Protein 7WM3 (pdb70)

Solvent-accessible surface area: 37143 Å² total; per-residue (Å²): 207,87,139,75,38,57,10,34,0,59,0,8,44,4,12,100,136,0,60,69,118,29,0,69,94,47,0,72,118,46,19,146,9,49,61,12,48,13,57,81,16,125,96,27,116,30,1,127,9,33,0,43,0,0,0,20,39,50,73,40,1,53,46,0,4,93,43,75,114,0,59,5,77,80,142,106,11,76,4,32,14,2,56,28,102,65,60,36,48,109,43,9,11,63,9,32,33,110,76,0,37,0,6,29,0,92,107,82,0,68,92,100,45,0,95,92,62,0,95,145,59,23,157,28,89,63,13,70,30,40,57,48,148,111,79,47,100,48,132,13,39,0,39,0,24,1,80,40,18,13,10,0,12,52,1,40,60,94,94,90,4,77,2,54,74,29,26,0,14,7,109,32,12,34,52,192,90,42,119,204,77,125,82,40,22,19,26,0,58,0,7,44,5,13,130,138,0,59,66,116,28,0,100,87,49,0,84,114,43,23,141,26,65,70,21,45,5,54,90,54,98,92,41,124,84,9,129,11,35,0,44,0,1,0,28,35,44,74,34,1,47,46,0,4,91,44,75,114,0,57,5,78,79,138,103,9,81,5,31,13,6,59,26,115,65,56,38,45,103,46,3,15,64,14,45,22,112,86,0,33,0,6,28,0,90,103,85,0,81,78,93,47,0,80,99,63,0,91,150,51,27,127,9,83,73,13,88,28,37,61,48,168,147,82,49,116,51,135,15,40,0,46,0,32,0,73,38,24,11,8,0,13,37,1,39,36,97,92,96,13,74,1,54,71,32,35,2,11,6,102,41,20,36,54,162,74,79,56,210,99,145,76,38,68,10,34,0,58,0,8,44,5,8,109,139,0,58,67,122,30,0,68,94,46,0,70,112,48,20,154,9,56,59,12,48,12,59,90,52,106,92,65,132,109,6,150,9,35,0,41,0,1,0,26,37,60,73,37,1,42,46,0,4,91,43,76,113,0,59,6,77,80,139,104,9,78,3,35,16,4,55,26,100,67,60,31,41,108,38,6,15,64,16,46,30,108,70,0,35,0,5,33,1,100,102,85,0,72,77,98,49,0,75,96,64,0,87,160,73,24,118,21,75,74,20,69,35,40,68,8,111,101,59,53,117,46,107,14,39,0,38,0,30,0,58,39,18,13,14,0,14,72,2,44,72,94,88,92,5,90,2,53,77,25,31,1,12,6,103,32,10,40,60,211,64,37,120,211,78,121,83,40,44,13,27,0,58,0,8,46,6,12,153,125,1,60,69,119,32,0,65,93,44,0,75,120,49,21,145,10,65,63,12,55,11,54,86,55,106,92,31,127,123,18,129,13,39,0,43,0,2,0,30,38,49,70,35,0,45,45,0,5,91,41,74,114,0,63,5,49,82,136,105,8,76,4,31,14,7,58,26,113,63,66,33,60,86,51,3,15,55,7,36,32,110,78,0,34,0,6,27,1,82,92,84,0,77,83,88,42,0,99,91,61,0,93,143,52,24,154,18,86,62,21,76,24,43,65,36,180,110,82,47,124,51,142,14,38,0,45,0,25,1,65,45,17,11,8,0,16,46,1,44,51,100,92,96,5,77,2,56,75,32,29,2,13,6,108,34,12,34,48,212,85,26,136

Organism: Homo sapiens (NCBI:txid9606)

Sequence (716 aa):
REKEQFRKLFIGGLSFETTEESLRNYYEQWGKLTDCVVMRDPASKRSRGFGFVTFSSMAEVDAAMAARPHSIDGRVVEPKRAVAREESGKPGAHVTVKKLFVGGIKEDTEEHHLRDYFEEYGKIDTIEIITDRQSGKKRGFGFVTFDDHDPVDKIVLQKYHTINGHNAEVRKALSRQEMREKEQFRKLFIGGLSFETTEESLRNYYEQWGKLTDCVVMRDPASKRSRGFGFVTFSSMAEVDAAMAARPHSIDGRVVEPKRAVAREESGKPGAHVTVKKLFVGGIKEDTEEHHLRDYFEEYGKIDTIEIITDRQSGKKRGFGFVTFDDHDPVDKIVLQKYHTINGHNAEVRKALSRQEMREKEQFRKLFIGGLSFETTEESLRNYYEQWGKLTDCVVMRDPASKRSRGFGFVTFSSMAEVDAAMAARPHSIDGRVVEPKRAVAREESGKPGAHVTVKKLFVGGIKEDTEEHHLRDYFEEYGKIDTIEIITDRQSGKKRGFGFVTFDDHDPVDKIVLQKYHTINGHNAEVRKALSRQEMREKEQFRKLFIGGLSFETTEESLRNYYEQWGKLTDCVVMRDPASKRSRGFGFVTFSSMAEVDAAMAARPHSIDGRVVEPKRAVAREESGKPGAHVTVKKLFVGGIKEDTEEHHLRDYFEEYGKIDTIEIITDRQSGKKRGFGFVTFDDHDPVDKIVLQKYHTINGHNAEVRKALSRQEM

InterPro domains:
  IPR000504 RNA recognition motif domain [PF00076] (23-88)
  IPR000504 RNA recognition motif domain [PF00076] (114-172)
  IPR000504 RNA recognition motif domain [PS50102] (21-104)
  IPR000504 RNA recognition motif domain [PS50102] (112-191)
  IPR000504 RNA recognition motif domain [SM00360] (22-94)
  IPR000504 RNA recognition motif domain [SM00360] (113-185)
  IPR012677 Nucleotide-binding alpha-beta plait domain superfamily [G3DSA:3.30.70.330] (16-100)
  IPR012677 Nucleotide-binding alpha-beta plait domain superfamily [G3DSA:3.30.70.330] (107-187)
  IPR021662 Heterogeneous nuclear ribonucleoprotein A1/A2, C-terminal [PF11627] (296-334)
  IPR034486 hnRNP A2/B1, RNA recognition motif 1 [cd12762] (19-99)
  IPR035979 RNA-binding domain superfamily [SSF54928] (19-106)
  IPR035979 RNA-binding domain superfamily [SSF54928] (108-218)

GO terms:
  GO:0003723 RNA binding (F, IDA)
  GO:0005681 spliceosomal complex (C, IDA)
  GO:0043047 single-stranded telomeric DNA binding (F, IDA)
  GO:0050658 RNA transport (P, IDA)
  GO:0006397 mRNA processing (P, IDA)
  GO:0000398 mRNA splicing, via spliceosome (P, IC)
  GO:0070062 extracellular exosome (C, IDA)
  GO:0005737 cytoplasm (C, IDA)
  GO:0003730 mRNA 3'-UTR binding (F, IDA)
  GO:0035198 miRNA binding (F, IDA)
  GO:0071013 catalytic step 2 spliceosome (C, IDA)
  GO:1990428 miRNA transport (P, IDA)
  GO:0031053 primary miRNA processing (P, IDA)
  GO:0006406 mRNA export from nucleus (P, IDA)
  GO:1990247 N6-methyladenosine-containing RNA reader activity (F, IDA)
  GO:0005634 nucleus (C, EXP)
  GO:0005737 cytoplasm (C, EXP)
  GO:0000398 mRNA splicing, via spliceosome (P, IMP)
  GO:0005515 protein binding (F, IPI)
  GO:0003723 RNA binding (F, TAS)

Foldseek 3Di:
DDPQLLQKKKKAQADQPDAQVQQLVQLCVLAHWPDTGFDADPPPRGTPGIIMTGHPDNVSVVVSVVPDQDATPHRGIDIARDQDPVCPPPQPSPPQFQKKKKAFQAQPDDQVQVCVVQVVLAAWDDKFQDADPVPRTGPGMIMTGHPGRHSLRSVQVDQWDQTPNTGMGMDGDDDPVSD/DDDQLLQKKKKAQADQPDAQVQVCVQLCVQAAWPDWGFDADPVPRGTPGIIMTGHPDSVSVVSVVVPDQDDTPHRGIDIARGQDPVCPPPPCSPPFFQKKKKAFQAQPDDQVQVCVVLVVLAAWDDKAFDADPPPRGGPGMIMTGHPGRHSVRSVVVPQWDQTPNTGMGMDDDDDPVRD/DDDQLQQKKKKAQADQPDAQVQVLVQLCVLADWPDTHFDADPPPRTGPGIIMTTHPDNVSSVVVVVPDQDATPHRGIDIARDQDPVCPPPQPSPPQFQKKKKFFQAQPDDQVQVCVVLVVLAAWDDKAQDADPPVRTGPGMIMTGHPGRHSVRNVQVDQWDCTPNTGMGMDDDDDPVRD/DDDQLLQKKKKAQDDQVDAQVQVLVQLCVQAAWPDWGFDADVPPRGTPGIIMIGHPDNVSVVVVVVPDQDAGPNRGIDIARGQDPVCVPPQCSPPQFQKKKKFFQAQPDDQVQVCVVQVVLAAWDDKAQDADPPPRTTPGIIMIGHPGRHSVRSVVVPQWDQTPNTGMGMDPDDDPVSD

Structure (mmCIF, N/CA/C/O backbone):
data_7WM3
#
_entry.id   7WM3
#
_cell.length_a   82.190
_cell.length_b   101.620
_cell.length_c   111.000
_cell.angle_alpha   90.000
_cell.angle_beta   90.000
_cell.angle_gamma   90.000
#
_symmetry.space_group_name_H-M   'P 21 21 21'
#
loop_
_entity.id
_entity.type
_entity.pdbx_description
1 polymer 'Heterogeneous nuclear ribonucleoproteins A2/B1'
2 polymer "DNA (5'-D(P*TP*TP*AP*GP*GP*GP*TP*TP*AP*GP*GP*G)-3')"
3 water water
#
loop_
_atom_site.group_PDB
_atom_site.id
_atom_site.type_symbol
_atom_site.label_atom_id
_atom_site.label_alt_id
_atom_site.label_comp_id
_atom_site.label_asym_id
_atom_site.label_entity_id
_atom_site.label_seq_id
_atom_site.pdbx_PDB_ins_code
_atom_site.Cartn_x
_atom_site.Cartn_y
_atom_site.Cartn_z
_atom_site.occupancy
_atom_site.B_iso_or_equiv
_atom_site.auth_seq_id
_atom_site.auth_comp_id
_atom_site.auth_asym_id
_atom_site.auth_atom_id
_atom_site.pdbx_PDB_model_num
ATOM 1 N N . ARG A 1 1 ? -19.384 7.720 23.873 1.00 35.83 15 ARG A N 1
ATOM 2 C CA . ARG A 1 1 ? -18.137 6.982 23.839 1.00 32.41 15 ARG A CA 1
ATOM 3 C C . ARG A 1 1 ? -17.720 6.733 22.394 1.00 24.14 15 ARG A C 1
ATOM 4 O O . ARG A 1 1 ? -18.486 6.977 21.447 1.00 25.52 15 ARG A O 1
ATOM 24 N N . GLU A 1 2 ? -16.489 6.272 22.209 1.00 20.77 16 GLU A N 1
ATOM 25 C CA . GLU A 1 2 ? -15.984 6.008 20.872 1.00 23.86 16 GLU A CA 1
ATOM 26 C C . GLU A 1 2 ? -16.717 4.802 20.263 1.00 21.25 16 GLU A C 1
ATOM 27 O O . GLU A 1 2 ? -17.232 3.941 20.967 1.00 21.72 16 GLU A O 1
ATOM 39 N N . LYS A 1 3 ? -16.780 4.778 18.934 1.00 19.28 17 LYS A N 1
ATOM 40 C CA . LYS A 1 3 ? -17.264 3.606 18.216 1.00 19.60 17 LYS A CA 1
ATOM 41 C C . LYS A 1 3 ? -16.478 2.364 18.630 1.00 17.82 17 LYS A C 1
ATOM 42 O O . LYS A 1 3 ? -15.318 2.429 19.069 1.00 19.17 17 LYS A O 1
ATOM 61 N N . GLU A 1 4 ? -17.123 1.210 18.446 1.00 17.87 18 GL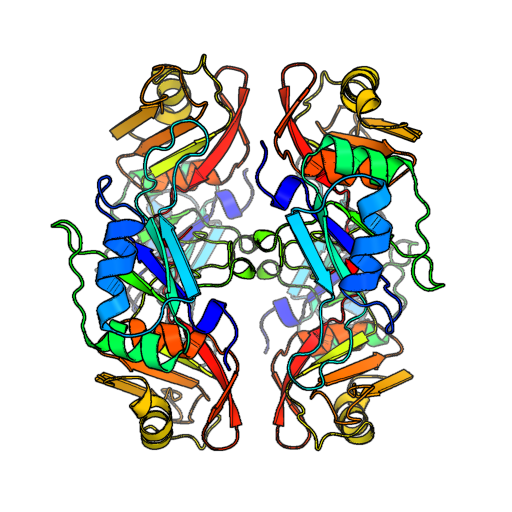U A N 1
ATOM 62 C CA . GLU A 1 4 ? -16.553 -0.062 18.873 1.00 18.66 18 GLU A CA 1
ATOM 63 C C . GLU A 1 4 ? -15.193 -0.325 18.247 1.00 15.91 18 GLU A C 1
ATOM 64 O O . GLU A 1 4 ? -14.333 -0.931 18.894 1.00 16.05 18 GLU A O 1
ATOM 76 N N . GLN A 1 5 ? -14.975 0.127 17.010 1.00 15.42 19 GLN A N 1
ATOM 77 C CA . GLN A 1 5 ? -13.703 -0.143 16.368 1.00 18.28 19 GLN A CA 1
ATOM 78 C C . GLN A 1 5 ? -12.526 0.318 17.214 1.00 17.28 19 GLN A C 1
ATOM 79 O O . GLN A 1 5 ? -11.503 -0.371 17.237 1.00 18.79 19 GLN A O 1
ATOM 93 N N . PHE A 1 6 ? -12.678 1.435 17.957 1.00 18.25 20 PHE A N 1
ATOM 94 C CA . PHE A 1 6 ? -11.612 1.984 18.764 1.00 17.39 20 PHE A CA 1
ATOM 95 C C . PHE A 1 6 ? -11.545 1.400 20.170 1.00 17.30 20 PHE A C 1
ATOM 96 O O . PHE A 1 6 ? -10.666 1.777 20.973 1.00 21.48 20 PHE A O 1
ATOM 113 N N . ARG A 1 7 ? -12.446 0.493 20.500 1.00 18.14 21 ARG A N 1
ATOM 114 C CA . ARG A 1 7 ? -12.481 -0.223 21.756 1.00 20.06 21 ARG A CA 1
ATOM 115 C C . ARG A 1 7 ? -12.189 -1.704 21.586 1.00 15.14 21 ARG A C 1
ATOM 116 O O . ARG A 1 7 ? -12.447 -2.477 22.519 1.00 18.50 21 ARG A O 1
ATOM 137 N N . LYS A 1 8 ? -11.734 -2.112 20.398 1.00 15.25 22 LYS A N 1
ATOM 138 C CA . LYS A 1 8 ? -11.677 -3.492 19.971 1.00 15.12 22 LYS A CA 1
ATOM 139 C C . LYS A 1 8 ? -10.213 -3.956 19.861 1.00 17.66 22 LYS A C 1
ATOM 140 O O . LYS A 1 8 ? -9.347 -3.257 19.285 1.00 17.34 22 LYS A O 1
ATOM 159 N N . LEU A 1 9 ? -9.971 -5.175 20.306 1.00 13.80 23 LEU A N 1
ATOM 160 C CA . LEU A 1 9 ? -8.701 -5.843 20.176 1.00 13.93 23 LEU A CA 1
ATOM 161 C C . LEU A 1 9 ? -8.844 -7.060 19.290 1.00 15.54 23 LEU A C 1
ATOM 162 O O . LEU A 1 9 ? -9.786 -7.860 19.461 1.00 15.99 23 LEU A O 1
ATOM 178 N N . PHE A 1 10 ? -7.931 -7.165 18.324 1.00 14.57 24 PHE A N 1
ATOM 179 C CA . PHE A 1 10 ? -7.657 -8.418 17.619 1.00 13.19 24 PHE A CA 1
ATOM 180 C C . PHE A 1 10 ? -6.813 -9.325 18.495 1.00 14.69 24 PHE A C 1
ATOM 181 O O . PHE A 1 10 ? -5.797 -8.892 19.068 1.00 15.95 24 PHE A O 1
ATOM 198 N N . ILE A 1 11 ? -7.248 -10.585 18.670 1.00 15.21 25 ILE A N 1
ATOM 199 C CA . ILE A 1 11 ? -6.510 -11.528 19.512 1.00 14.10 25 ILE A CA 1
ATOM 200 C C . ILE A 1 11 ? -5.937 -12.604 18.596 1.00 15.14 25 ILE A C 1
ATOM 201 O O . ILE A 1 11 ? -6.663 -13.488 18.125 1.00 19.17 25 ILE A O 1
ATOM 217 N N . GLY A 1 12 ? -4.628 -12.530 18.325 1.00 17.61 26 GLY A N 1
ATOM 218 C CA . GLY A 1 12 ? -3.989 -13.470 17.439 1.00 19.05 26 GLY A CA 1
ATOM 219 C C . GLY A 1 12 ? -3.403 -14.671 18.169 1.00 20.05 26 GLY A C 1
ATOM 220 O O . GLY A 1 12 ? -2.959 -14.577 19.310 1.00 18.62 26 GLY A O 1
ATOM 224 N N . GLY A 1 13 ? -3.411 -15.804 17.473 1.00 15.57 27 GLY A N 1
ATOM 225 C CA . GLY A 1 13 ? -2.765 -17.011 17.974 1.00 17.49 27 GLY A CA 1
ATOM 226 C C . GLY A 1 13 ? -3.526 -17.769 19.030 1.00 19.38 27 GLY A C 1
ATOM 227 O O . GLY A 1 13 ? -2.906 -18.418 19.870 1.00 21.76 27 GLY A O 1
ATOM 231 N N . LEU A 1 14 ? -4.868 -17.692 19.022 1.00 21.50 28 LEU A N 1
ATOM 232 C CA . LEU A 1 14 ? -5.697 -18.450 19.939 1.00 21.60 28 LEU A CA 1
ATOM 233 C C . LEU A 1 14 ? -5.446 -19.949 19.841 1.00 22.12 28 LEU A C 1
ATOM 234 O O . LEU A 1 14 ? -5.387 -20.519 18.746 1.00 19.72 28 LEU A O 1
ATOM 250 N N . SER A 1 15 ? -5.433 -20.614 20.991 1.00 22.21 29 SER A N 1
ATOM 251 C CA . SER A 1 15 ? -5.621 -22.043 20.998 1.00 21.78 29 SER A CA 1
ATOM 252 C C . SER A 1 15 ? -6.871 -22.417 20.204 1.00 23.67 29 SER A C 1
ATOM 253 O O . SER A 1 15 ? -7.904 -21.748 20.287 1.00 22.65 29 SER A O 1
ATOM 261 N N . PHE A 1 16 ? -6.779 -23.507 19.430 1.00 24.18 30 PHE A N 1
ATOM 262 C CA . PHE A 1 16 ? -7.949 -23.916 18.654 1.00 26.54 30 PHE A CA 1
ATOM 263 C C . PHE A 1 16 ? -9.081 -24.392 19.555 1.00 28.79 30 PHE A C 1
ATOM 264 O O . PHE A 1 16 ? -10.205 -24.571 19.075 1.00 34.87 30 PHE A O 1
ATOM 281 N N . GLU A 1 17 ? -8.813 -24.598 20.845 1.00 27.74 31 GLU A N 1
ATOM 282 C CA . GLU A 1 17 ? -9.865 -24.943 21.797 1.00 34.57 31 GLU A CA 1
ATOM 283 C C . GLU A 1 17 ? -10.550 -23.735 22.405 1.00 30.37 31 GLU A C 1
ATOM 284 O O . GLU A 1 17 ? -11.579 -23.898 23.068 1.00 32.73 31 GLU A O 1
ATOM 296 N N . THR A 1 18 ? -10.008 -22.529 22.232 1.00 25.57 32 THR A N 1
ATOM 297 C CA . THR A 1 18 ? -10.627 -21.369 22.839 1.00 25.67 32 THR A CA 1
ATOM 298 C C . THR A 1 18 ? -11.985 -21.110 22.202 1.00 29.40 32 THR A C 1
ATOM 299 O O . THR A 1 18 ? -12.145 -21.157 20.971 1.00 27.41 32 THR A O 1
ATOM 310 N N . THR A 1 19 ? -12.958 -20.837 23.054 1.00 28.51 33 THR A N 1
ATOM 311 C CA . THR A 1 19 ? -14.310 -20.521 22.652 1.00 30.84 33 THR A CA 1
ATOM 312 C C . THR A 1 19 ? -14.638 -19.079 22.989 1.00 25.74 33 THR A C 1
ATOM 313 O O . THR A 1 19 ? -13.919 -18.405 23.726 1.00 25.53 33 THR A O 1
ATOM 324 N N . GLU A 1 20 ? -15.768 -18.617 22.447 1.00 28.44 34 GLU A N 1
ATOM 325 C CA . GLU A 1 20 ? -16.255 -17.302 22.810 1.00 28.98 34 GLU A CA 1
ATOM 326 C C . GLU A 1 20 ? -16.354 -17.198 24.315 1.00 27.07 34 GLU A C 1
ATOM 327 O O . GLU A 1 20 ? -16.034 -16.159 24.898 1.00 27.92 34 GLU A O 1
ATOM 339 N N . GLU A 1 21 ? -16.809 -18.274 24.971 1.00 26.61 35 GLU A N 1
ATOM 340 C CA . GLU A 1 21 ? -16.989 -18.252 26.416 1.00 29.16 35 GLU A CA 1
ATOM 341 C C . GLU A 1 21 ? -15.659 -18.098 27.135 1.00 31.01 35 GLU A C 1
ATOM 342 O O . GLU A 1 21 ? -15.550 -17.298 28.070 1.00 28.12 35 GLU A O 1
ATOM 354 N N . SER A 1 22 ? -14.624 -18.849 26.717 1.00 27.36 36 SER A N 1
ATOM 355 C CA . SER A 1 22 ? -13.367 -18.775 27.461 1.00 30.71 36 SER A CA 1
ATOM 356 C C . SER A 1 22 ? -12.605 -17.496 27.133 1.00 24.04 36 SER A C 1
ATOM 357 O O . SER A 1 22 ? -11.923 -16.956 28.016 1.00 27.54 36 SER A O 1
ATOM 365 N N . LEU A 1 23 ? -12.714 -16.998 25.892 1.00 23.55 37 LEU A N 1
ATOM 366 C CA . LEU A 1 23 ? -12.126 -15.708 25.523 1.00 22.60 37 LEU A CA 1
ATOM 367 C C . LEU A 1 23 ? -12.746 -14.578 26.344 1.00 24.43 37 LEU A C 1
ATOM 368 O O . LEU A 1 23 ? -12.048 -13.715 26.895 1.00 26.03 37 LEU A O 1
ATOM 384 N N . ARG A 1 24 ? -14.078 -14.585 26.448 1.00 23.35 38 ARG A N 1
ATOM 385 C CA . ARG A 1 24 ? -14.785 -13.576 27.225 1.00 26.31 38 ARG A CA 1
ATOM 386 C C . ARG A 1 24 ? -14.385 -13.641 28.695 1.00 31.86 38 ARG A C 1
ATOM 387 O O . ARG A 1 24 ? -14.139 -12.607 29.337 1.00 28.33 38 ARG A O 1
ATOM 408 N N . ASN A 1 25 ? -14.326 -14.853 29.250 1.00 29.45 39 ASN A N 1
ATOM 409 C CA . ASN A 1 25 ? -14.008 -14.985 30.664 1.00 33.66 39 ASN A CA 1
ATOM 410 C C . ASN A 1 25 ? -12.635 -14.410 30.956 1.00 32.02 39 ASN A C 1
ATOM 411 O O . ASN A 1 25 ? -12.409 -13.841 32.026 1.00 31.18 39 ASN A O 1
ATOM 422 N N . TYR A 1 26 ? -11.702 -14.565 30.015 1.00 28.18 40 TYR A N 1
ATOM 423 C CA . TYR A 1 26 ? -10.369 -14.027 30.207 1.00 25.85 40 TYR A CA 1
ATOM 424 C C . TYR A 1 26 ? -10.383 -12.507 30.154 1.00 23.91 40 TYR A C 1
ATOM 425 O O . TYR A 1 26 ? -9.871 -11.856 31.061 1.00 24.47 40 TYR A O 1
ATOM 443 N N . TYR A 1 27 ? -10.917 -11.907 29.079 1.00 24.33 41 TYR A N 1
ATOM 444 C CA . TYR A 1 27 ? -10.743 -10.464 28.894 1.00 21.24 41 TYR A CA 1
ATOM 445 C C . TYR A 1 27 ? -11.642 -9.653 29.836 1.00 25.26 41 TYR A C 1
ATOM 446 O O . TYR A 1 27 ? -11.352 -8.469 30.096 1.00 22.62 41 TYR A O 1
ATOM 464 N N . GLU A 1 28 ? -12.709 -10.254 30.357 1.00 26.68 42 GLU A N 1
ATOM 465 C CA . GLU A 1 28 ? -13.558 -9.531 31.293 1.00 24.28 42 GLU A CA 1
ATOM 466 C C . GLU A 1 28 ? -12.856 -9.235 32.601 1.00 30.67 42 GLU A C 1
ATOM 467 O O . GLU A 1 28 ? -13.396 -8.482 33.413 1.00 29.70 42 GLU A O 1
ATOM 479 N N . GLN A 1 29 ? -11.660 -9.770 32.815 1.00 28.20 43 GLN A N 1
ATOM 480 C CA . GLN A 1 29 ? -10.859 -9.288 33.937 1.00 27.96 43 GLN A CA 1
ATOM 481 C C . GLN A 1 29 ? -10.682 -7.777 33.902 1.00 34.96 43 GLN A C 1
ATOM 482 O O . GLN A 1 29 ? -10.406 -7.169 34.939 1.00 30.93 43 GLN A O 1
ATOM 496 N N . TRP A 1 30 ? -10.726 -7.159 32.720 1.00 23.89 44 TRP A N 1
ATOM 497 C CA . TRP A 1 30 ? -10.371 -5.748 32.601 1.00 23.86 44 TRP A CA 1
ATOM 498 C C . TRP A 1 30 ? -11.581 -4.858 32.316 1.00 26.64 44 TRP A C 1
ATOM 499 O O . TRP A 1 30 ? -11.414 -3.646 32.158 1.00 33.65 44 TRP A O 1
ATOM 520 N N . GLY A 1 31 ? -12.786 -5.410 32.286 1.00 31.36 45 GLY A N 1
ATOM 521 C CA . GLY A 1 31 ? -13.971 -4.610 32.018 1.00 32.82 45 GLY A CA 1
ATOM 522 C C . GLY A 1 31 ? -15.020 -5.417 31.291 1.00 31.15 45 GLY A C 1
ATOM 523 O O . GLY A 1 31 ? -14.776 -6.531 30.807 1.00 35.76 45 GLY A O 1
ATOM 527 N N . LYS A 1 32 ? -16.208 -4.830 31.180 1.00 30.82 46 LYS A N 1
ATOM 528 C CA . LYS A 1 32 ? -17.297 -5.575 30.570 1.00 35.63 46 LYS A CA 1
ATOM 529 C C . LYS A 1 32 ? -17.167 -5.475 29.054 1.00 26.69 46 LYS A C 1
ATOM 530 O O . LYS A 1 32 ? -16.770 -4.426 28.517 1.00 30.54 46 LYS A O 1
ATOM 549 N N . LEU A 1 33 ? -17.395 -6.599 28.387 1.00 29.40 47 LEU A N 1
ATOM 550 C CA . LEU A 1 33 ? -17.250 -6.664 26.931 1.00 25.04 47 LEU A CA 1
ATOM 551 C C . LEU A 1 33 ? -18.581 -6.330 26.275 1.00 23.42 47 LEU A C 1
ATOM 552 O O . LEU A 1 33 ? -19.619 -6.859 26.676 1.00 27.93 47 LEU A O 1
ATOM 568 N N . THR A 1 34 ? -18.561 -5.465 25.262 1.00 22.31 48 THR A N 1
ATOM 569 C CA . THR A 1 34 ? -19.727 -5.263 24.428 1.00 20.77 48 THR A CA 1
ATOM 570 C C . THR A 1 34 ? -19.764 -6.206 23.239 1.00 24.65 48 THR A C 1
ATOM 571 O O . THR A 1 34 ? -20.782 -6.238 22.552 1.00 26.07 48 THR A O 1
ATOM 582 N N . ASP A 1 35 ? -18.665 -6.924 22.969 1.00 22.60 49 ASP A N 1
ATOM 583 C CA . ASP A 1 35 ? -18.598 -7.900 21.867 1.00 20.58 49 ASP A CA 1
ATOM 584 C C . ASP A 1 35 ? -17.440 -8.874 22.132 1.00 22.54 49 ASP A C 1
ATOM 585 O O . ASP A 1 35 ? -16.452 -8.528 22.812 1.00 21.11 49 ASP A O 1
ATOM 594 N N . CYS A 1 36 ? -17.579 -10.096 21.606 1.00 21.31 50 CYS A N 1
ATOM 595 C CA . CYS A 1 36 ? -16.569 -11.146 21.769 1.00 20.42 50 CYS A CA 1
ATOM 596 C C . CYS A 1 36 ? -16.876 -12.185 20.709 1.00 20.82 50 CYS A C 1
ATOM 597 O O . CYS A 1 36 ? -18.012 -12.658 20.617 1.00 23.78 50 CYS A O 1
ATOM 605 N N . VAL A 1 37 ? -15.879 -12.566 19.930 1.00 19.70 51 VAL A N 1
ATOM 606 C CA . VAL A 1 37 ? -16.088 -13.550 18.881 1.00 18.61 51 VAL A CA 1
ATOM 607 C C . VAL A 1 37 ? -14.791 -14.315 18.635 1.00 19.77 51 VAL A C 1
ATOM 608 O O . VAL A 1 37 ? -13.713 -13.734 18.596 1.00 20.09 51 VAL A O 1
ATOM 621 N N . VAL A 1 38 ? -14.924 -15.628 18.403 1.00 21.65 52 VAL A N 1
ATOM 622 C CA . VAL A 1 38 ? -13.849 -16.458 17.867 1.00 23.33 52 VAL A CA 1
ATOM 623 C C . VAL A 1 38 ? -14.173 -16.737 16.410 1.00 18.36 52 VAL A C 1
ATOM 624 O O . VAL A 1 38 ? -15.267 -17.203 16.081 1.00 20.68 52 VAL A O 1
ATOM 637 N N . MET A 1 39 ? -13.238 -16.430 15.527 1.00 19.84 53 MET A N 1
ATOM 638 C CA . MET A 1 39 ? -13.502 -16.576 14.112 1.00 17.72 53 MET A CA 1
ATOM 639 C C . MET A 1 39 ? -13.266 -18.029 13.661 1.00 22.95 53 MET A C 1
ATOM 640 O O . MET A 1 39 ? -12.279 -18.672 14.040 1.00 22.50 53 MET A O 1
ATOM 654 N N . ARG A 1 40 ? -14.177 -18.536 12.821 1.00 21.46 54 ARG A N 1
ATOM 655 C CA . ARG A 1 40 ? -14.155 -19.936 12.398 1.00 24.87 54 ARG A CA 1
ATOM 656 C C . ARG A 1 40 ? -14.322 -20.064 10.891 1.00 29.18 54 ARG A C 1
ATOM 657 O O . ARG A 1 40 ? -14.825 -19.163 10.209 1.00 24.62 54 ARG A O 1
ATOM 678 N N . ASP A 1 41 ? -13.905 -21.223 10.373 1.00 22.48 55 ASP A N 1
ATOM 679 C CA . ASP A 1 41 ? -14.100 -21.504 8.945 1.00 23.61 55 ASP A CA 1
ATOM 680 C C . ASP A 1 41 ? -15.591 -21.722 8.706 1.00 29.91 55 ASP A C 1
ATOM 681 O O . ASP A 1 41 ? -16.229 -22.436 9.487 1.00 27.53 55 ASP A O 1
ATOM 690 N N . PRO A 1 42 ? -16.192 -21.116 7.676 1.00 26.21 56 PRO A N 1
ATOM 691 C CA . PRO A 1 42 ? -17.653 -21.264 7.500 1.00 31.41 56 PRO A CA 1
ATOM 692 C C . PRO A 1 42 ? -18.081 -22.688 7.194 1.00 40.31 56 PRO A C 1
ATOM 693 O O . PRO A 1 42 ? -19.159 -23.109 7.630 1.00 43.78 56 PRO A O 1
ATOM 704 N N . ALA A 1 43 ? -17.254 -23.457 6.491 1.00 34.52 57 ALA A N 1
ATOM 705 C CA . ALA A 1 43 ? -17.620 -24.827 6.138 1.00 45.01 57 ALA A CA 1
ATOM 706 C C . ALA A 1 43 ? -17.436 -25.780 7.318 1.00 47.37 57 ALA A C 1
ATOM 707 O O . ALA A 1 43 ? -18.402 -26.383 7.807 1.00 38.70 57 ALA A O 1
ATOM 714 N N . SER A 1 44 ? -16.205 -25.901 7.813 1.00 38.92 58 SER A N 1
ATOM 715 C CA . SER A 1 44 ? -15.879 -26.922 8.802 1.00 36.91 58 SER A CA 1
ATOM 716 C C . SER A 1 44 ? -16.093 -26.483 10.246 1.00 34.37 58 SER A C 1
ATOM 717 O O . SER A 1 44 ? -16.074 -27.340 11.131 1.00 32.24 58 SER A O 1
ATOM 725 N N . LYS A 1 45 ? -16.216 -25.177 10.514 1.00 36.52 59 LYS A N 1
ATOM 726 C CA . LYS A 1 45 ? -16.336 -24.608 11.865 1.00 39.10 59 LYS A CA 1
ATOM 727 C C . LYS A 1 45 ? -15.058 -24.771 12.695 1.00 28.90 59 LYS A C 1
ATOM 728 O O . LYS A 1 45 ? -15.045 -24.538 13.922 1.00 28.99 59 LYS A O 1
ATOM 747 N N . ARG A 1 46 ? -13.959 -25.129 12.065 1.00 27.43 60 ARG A N 1
ATOM 748 C CA . ARG A 1 46 ? -12.683 -25.091 12.756 1.00 25.58 60 ARG A CA 1
ATOM 749 C C . ARG A 1 46 ? -12.378 -23.642 13.162 1.00 23.98 60 ARG A C 1
ATOM 750 O O . ARG A 1 46 ? -12.650 -22.702 12.405 1.00 23.36 60 ARG A O 1
ATOM 771 N N . SER A 1 47 ? -11.843 -23.466 14.366 1.00 26.63 61 SER A N 1
ATOM 772 C CA . SER A 1 47 ? -11.236 -22.188 14.739 1.00 21.87 61 SER A CA 1
ATOM 773 C C . SER A 1 47 ? -10.139 -21.811 13.764 1.00 21.07 61 SER A C 1
ATOM 774 O O . SER A 1 47 ? -9.276 -22.623 13.423 1.00 21.49 61 SER A O 1
ATOM 782 N N . ARG A 1 48 ? -10.150 -20.544 13.351 1.00 19.15 62 ARG A N 1
ATOM 783 C CA . ARG A 1 48 ? -9.065 -19.954 12.584 1.00 17.33 62 ARG A CA 1
ATOM 784 C C . ARG A 1 48 ? -7.946 -19.428 13.453 1.00 16.35 62 ARG A C 1
ATOM 785 O O . ARG A 1 48 ? -6.995 -18.851 12.916 1.00 20.39 62 ARG A O 1
ATOM 806 N N . GLY A 1 49 ? -8.013 -19.627 14.778 1.00 17.88 63 GLY A N 1
ATOM 807 C CA . GLY A 1 49 ? -6.904 -19.216 15.586 1.00 16.55 63 GLY A CA 1
ATOM 808 C C . GLY A 1 49 ? -6.849 -17.741 15.918 1.00 17.87 63 GLY A C 1
ATOM 809 O O . GLY A 1 49 ? -5.797 -17.233 16.319 1.00 18.73 63 GLY A O 1
ATOM 813 N N . PHE A 1 50 ? -7.971 -17.028 15.822 1.00 16.03 64 PHE A N 1
ATOM 814 C CA . PHE A 1 50 ? -7.988 -15.616 16.229 1.00 16.29 64 PHE A CA 1
ATOM 815 C C . PHE A 1 50 ? -9.421 -15.230 16.526 1.00 16.12 64 PHE A C 1
ATOM 816 O O . PHE A 1 50 ? -10.365 -15.930 16.157 1.00 16.73 64 PHE A O 1
ATOM 833 N N . GLY A 1 51 ? -9.573 -14.078 17.165 1.00 16.00 65 GLY A N 1
ATOM 834 C CA . GLY A 1 51 ? -10.877 -13.534 17.460 1.00 18.39 65 GLY A CA 1
ATOM 835 C C . GLY A 1 51 ? -10.749 -12.074 17.833 1.00 17.70 65 GLY A C 1
ATOM 836 O O . GLY A 1 51 ? -9.687 -11.473 17.680 1.00 17.04 65 GLY A O 1
ATOM 840 N N . PHE A 1 52 ? -11.862 -11.512 18.298 1.00 15.25 66 PHE A N 1
ATOM 841 C CA . PHE A 1 52 ? -11.897 -10.133 18.724 1.00 13.38 66 PHE A CA 1
ATOM 842 C C . PHE A 1 52 ? -12.605 -10.050 20.081 1.00 14.81 66 PHE A C 1
ATOM 843 O O . PHE A 1 52 ? -13.516 -10.831 20.386 1.00 18.63 66 PHE A O 1
ATOM 860 N N . VAL A 1 53 ? -12.202 -9.070 20.860 1.00 15.40 67 VAL A N 1
ATOM 861 C CA . VAL A 1 53 ? -12.979 -8.611 22.003 1.00 18.64 67 VAL A CA 1
ATOM 862 C C . VAL A 1 53 ? -13.139 -7.099 21.926 1.00 21.35 67 VAL A C 1
ATOM 863 O O . VAL A 1 53 ? -12.231 -6.374 21.513 1.00 17.74 67 VAL A O 1
ATOM 876 N N . THR A 1 54 ? -14.269 -6.609 22.404 1.00 17.64 68 THR A N 1
ATOM 877 C CA . THR A 1 54 ? -14.540 -5.188 22.392 1.00 15.71 68 THR A CA 1
ATOM 878 C C . THR A 1 54 ? -14.960 -4.766 23.790 1.00 18.75 68 THR A C 1
ATOM 879 O O . THR A 1 54 ? -15.926 -5.301 24.351 1.00 18.88 68 THR A O 1
ATOM 890 N N . PHE A 1 55 ? -14.260 -3.797 24.329 1.00 17.18 69 PHE A N 1
ATOM 891 C CA . PHE A 1 55 ? -14.506 -3.365 25.693 1.00 16.61 69 PHE A CA 1
ATOM 892 C C . PHE A 1 55 ? -15.498 -2.212 25.697 1.00 18.52 69 PHE A C 1
ATOM 893 O O . PHE A 1 55 ? -15.851 -1.637 24.658 1.00 19.75 69 PHE A O 1
ATOM 910 N N . SER A 1 56 ? -15.978 -1.880 26.905 1.00 21.56 70 SER A N 1
ATOM 911 C CA . SER A 1 56 ? -16.966 -0.823 27.060 1.00 19.88 70 SER A CA 1
ATOM 912 C C . SER A 1 56 ? -16.375 0.562 26.948 1.00 20.40 70 SER A C 1
ATOM 913 O O . SER A 1 56 ? -17.128 1.514 26.709 1.00 23.72 70 SER A O 1
ATOM 921 N N . SER A 1 57 ? -15.057 0.686 27.084 1.00 19.90 71 SER A N 1
ATOM 922 C CA . SER A 1 57 ? -14.363 1.970 27.011 1.00 18.60 71 SER A CA 1
ATOM 923 C C . SER A 1 57 ? -12.931 1.791 26.518 1.00 16.95 71 SER A C 1
ATOM 924 O O . SER A 1 57 ? -12.299 0.735 26.694 1.00 19.80 71 SER A O 1
ATOM 932 N N . MET A 1 58 ? -12.366 2.898 26.065 1.00 20.48 72 MET A N 1
ATOM 933 C CA . MET A 1 58 ? -10.971 2.881 25.657 1.00 19.91 72 MET A CA 1
ATOM 934 C C . MET A 1 58 ? -10.059 2.627 26.851 1.00 17.78 72 MET A C 1
ATOM 935 O O . MET A 1 58 ? -9.023 1.957 26.721 1.00 18.76 72 MET A O 1
ATOM 949 N N . ALA A 1 59 ? -10.399 3.178 28.025 1.00 18.48 73 ALA A N 1
ATOM 950 C CA . ALA A 1 59 ? -9.553 2.949 29.195 1.00 19.19 73 ALA A CA 1
ATOM 951 C C . ALA A 1 59 ? -9.399 1.469 29.482 1.00 20.36 73 ALA A C 1
ATOM 952 O O . ALA A 1 59 ? -8.326 1.027 29.923 1.00 20.95 73 ALA A O 1
ATOM 959 N N . GLU A 1 60 ? -10.488 0.696 29.335 1.00 18.45 74 GLU A N 1
ATOM 960 C CA . GLU A 1 60 ? -10.420 -0.730 29.597 1.00 20.69 74 GLU A CA 1
ATOM 961 C C . GLU A 1 60 ? -9.485 -1.424 28.598 1.00 18.87 74 GLU A C 1
ATOM 962 O O . GLU A 1 60 ? -8.776 -2.365 28.970 1.00 20.35 74 GLU A O 1
ATOM 974 N N . VAL A 1 61 ? -9.514 -1.021 27.311 1.00 16.28 75 VAL A N 1
ATOM 975 C CA . VAL A 1 61 ? -8.549 -1.582 26.357 1.00 16.17 75 VAL A CA 1
ATOM 976 C C . VAL A 1 61 ? -7.128 -1.325 26.837 1.00 18.80 75 VAL A C 1
ATOM 977 O O . VAL A 1 61 ? -6.244 -2.191 26.772 1.00 19.47 75 VAL A O 1
ATOM 990 N N . ASP A 1 62 ? -6.857 -0.079 27.232 1.00 16.59 76 ASP A N 1
ATOM 991 C CA . ASP A 1 62 ? -5.527 0.262 27.680 1.00 18.26 76 ASP A CA 1
ATOM 992 C C . ASP A 1 62 ? -5.146 -0.604 28.866 1.00 17.72 76 ASP A C 1
ATOM 993 O O . ASP A 1 62 ? -3.993 -1.037 28.996 1.00 20.58 76 ASP A O 1
ATOM 1002 N N . ALA A 1 63 ? -6.082 -0.828 29.790 1.00 19.51 77 ALA A N 1
ATOM 1003 C CA . ALA A 1 63 ? -5.710 -1.607 30.963 1.00 20.09 77 ALA A CA 1
ATOM 1004 C C . ALA A 1 63 ? -5.342 -3.033 30.594 1.00 18.14 77 ALA A C 1
ATOM 1005 O O . ALA A 1 63 ? -4.445 -3.639 31.205 1.00 21.17 77 ALA A O 1
ATOM 1012 N N . ALA A 1 64 ? -6.084 -3.616 29.648 1.00 18.71 78 ALA A N 1
ATOM 1013 C CA . ALA A 1 64 ? -5.787 -4.965 29.222 1.00 17.49 78 ALA A CA 1
ATOM 1014 C C . ALA A 1 64 ? -4.413 -5.003 28.594 1.00 18.04 78 ALA A C 1
ATOM 1015 O O . ALA A 1 64 ? -3.633 -5.927 28.841 1.00 21.19 78 ALA A O 1
ATOM 1022 N N . MET A 1 65 ? -4.102 -4.002 27.750 1.00 18.76 79 MET A N 1
ATOM 1023 C CA . MET A 1 65 ? -2.817 -4.031 27.053 1.00 17.22 79 MET A CA 1
ATOM 1024 C C . MET A 1 65 ? -1.679 -3.792 28.011 1.00 18.85 79 MET A C 1
ATOM 1025 O O . MET A 1 65 ? -0.585 -4.351 27.798 1.00 22.48 79 MET A O 1
ATOM 1039 N N . ALA A 1 66 ? -1.925 -3.055 29.104 1.00 19.29 80 ALA A N 1
ATOM 1040 C CA . ALA A 1 66 ? -0.874 -2.811 30.090 1.00 20.73 80 ALA A CA 1
ATOM 1041 C C . ALA A 1 66 ? -0.574 -4.070 30.898 1.00 26.35 80 ALA A C 1
ATOM 1042 O O . ALA A 1 66 ? 0.485 -4.149 31.532 1.00 30.40 80 ALA A O 1
ATOM 1049 N N . ALA A 1 67 ? -1.434 -5.092 30.823 1.00 21.65 81 ALA A N 1
ATOM 1050 C CA . ALA A 1 67 ? -1.307 -6.324 31.580 1.00 23.23 81 ALA A CA 1
ATOM 1051 C C . ALA A 1 67 ? -0.812 -7.512 30.752 1.00 23.15 81 ALA A C 1
ATOM 1052 O O . ALA A 1 67 ? -0.983 -8.661 31.176 1.00 26.00 81 ALA A O 1
ATOM 1059 N N . ARG A 1 68 ? -0.219 -7.271 29.593 1.00 21.66 82 ARG A N 1
ATOM 1060 C CA . ARG A 1 68 ? 0.400 -8.331 28.811 1.00 20.62 82 ARG A CA 1
ATOM 1061 C C . ARG A 1 68 ? 1.622 -8.871 29.580 1.00 24.69 82 ARG A C 1
ATOM 1062 O O . ARG A 1 68 ? 2.199 -8.152 30.412 1.00 25.61 82 ARG A O 1
ATOM 1083 N N . PRO A 1 69 ? 2.041 -10.097 29.285 1.00 23.97 83 PRO A N 1
ATOM 1084 C CA . PRO A 1 69 ? 1.532 -11.039 28.296 1.00 25.55 83 PRO A CA 1
ATOM 1085 C C . PRO A 1 69 ? 0.221 -11.671 28.716 1.00 21.46 83 PRO A C 1
ATOM 1086 O O . PRO A 1 69 ? -0.066 -11.800 29.930 1.00 25.59 83 PRO A O 1
ATOM 1097 N N . HIS A 1 70 ? -0.565 -12.098 27.724 1.00 21.88 84 HIS A N 1
ATOM 1098 C CA . HIS A 1 70 ? -1.832 -12.764 27.960 1.00 20.64 84 HIS A CA 1
ATOM 1099 C C . HIS A 1 70 ? -1.690 -14.210 27.532 1.00 25.29 84 HIS A C 1
ATOM 1100 O O . HIS A 1 70 ? -1.266 -14.489 26.407 1.00 22.88 84 HIS A O 1
ATOM 1114 N N . SER A 1 71 ? -2.099 -15.117 28.407 1.00 24.78 85 SER A N 1
ATOM 1115 C CA . SER A 1 71 ? -2.131 -16.534 28.099 1.00 24.45 85 SER A CA 1
ATOM 1116 C C . SER A 1 71 ? -3.555 -17.012 28.303 1.00 24.03 85 SER A C 1
ATOM 1117 O O . SER A 1 71 ? -4.160 -16.742 29.352 1.00 32.47 85 SER A O 1
ATOM 1125 N N . ILE A 1 72 ? -4.094 -17.712 27.310 1.00 23.66 86 ILE A N 1
ATOM 1126 C CA . ILE A 1 72 ? -5.492 -18.125 27.294 1.00 27.82 86 ILE A CA 1
ATOM 1127 C C . ILE A 1 72 ? -5.559 -19.582 26.876 1.00 29.47 86 ILE A C 1
ATOM 1128 O O . ILE A 1 72 ? -5.017 -19.960 25.831 1.00 27.19 86 ILE A O 1
ATOM 1144 N N . ASP A 1 73 ? -6.258 -20.390 27.667 1.00 29.73 87 ASP A N 1
ATOM 1145 C CA . ASP A 1 73 ? -6.368 -21.824 27.429 1.00 30.00 87 ASP A CA 1
ATOM 1146 C C . ASP A 1 73 ? -5.005 -22.438 27.128 1.00 27.44 87 ASP A C 1
ATOM 1147 O O . ASP A 1 73 ? -4.863 -23.274 26.242 1.00 34.48 87 ASP A O 1
ATOM 1156 N N . GLY A 1 74 ? -3.982 -21.956 27.814 1.00 30.06 88 GLY A N 1
ATOM 1157 C CA . GLY A 1 74 ? -2.664 -22.563 27.743 1.00 35.40 88 GLY A CA 1
ATOM 1158 C C . GLY A 1 74 ? -1.754 -22.104 26.628 1.00 38.11 88 GLY A C 1
ATOM 1159 O O . GLY A 1 74 ? -0.662 -22.658 26.479 1.00 36.75 88 GLY A O 1
ATOM 1163 N N . ARG A 1 75 ? -2.129 -21.072 25.874 1.00 29.98 89 ARG A N 1
ATOM 1164 C CA . ARG A 1 75 ? -1.318 -20.573 24.778 1.00 27.42 89 ARG A CA 1
ATOM 1165 C C . ARG A 1 75 ? -1.120 -19.084 24.972 1.00 25.41 89 ARG A C 1
ATOM 1166 O O . ARG A 1 75 ? -2.089 -18.384 25.294 1.00 25.42 89 ARG A O 1
ATOM 1187 N N . VAL A 1 76 ? 0.108 -18.593 24.792 1.00 22.57 90 VAL A N 1
ATOM 1188 C CA . VAL A 1 76 ? 0.329 -17.143 24.837 1.00 25.21 90 VAL A CA 1
ATOM 1189 C C . VAL A 1 76 ? -0.220 -16.538 23.555 1.00 23.75 90 VAL A C 1
ATOM 1190 O O . VAL A 1 76 ? 0.133 -16.981 22.463 1.00 24.82 90 VAL A O 1
ATOM 1203 N N . VAL A 1 77 ? -1.060 -15.519 23.669 1.00 21.74 91 VAL A N 1
ATOM 1204 C CA . VAL A 1 77 ? -1.714 -14.916 22.512 1.00 19.32 91 VAL A CA 1
ATOM 1205 C C . VAL A 1 77 ? -1.090 -13.541 22.245 1.00 24.10 91 VAL A C 1
ATOM 1206 O O . VAL A 1 77 ? -0.293 -13.032 23.031 1.00 23.01 91 VAL A O 1
ATOM 1219 N N . GLU A 1 78 ? -1.463 -12.939 21.115 1.00 17.88 92 GLU A N 1
ATOM 1220 C CA . GLU A 1 78 ? -0.950 -11.619 20.735 1.00 19.98 92 GLU A CA 1
ATOM 1221 C C . GLU A 1 78 ? -2.120 -10.664 20.522 1.00 15.95 92 GLU A C 1
ATOM 1222 O O . GLU A 1 78 ? -2.679 -10.625 19.415 1.00 17.43 92 GLU A O 1
ATOM 1234 N N . PRO A 1 79 ? -2.480 -9.860 21.529 1.00 15.53 93 PRO A N 1
ATOM 1235 C CA . PRO A 1 79 ? -3.545 -8.870 21.364 1.00 16.91 93 PRO A CA 1
ATOM 1236 C C . PRO A 1 79 ? -2.984 -7.651 20.649 1.00 17.57 93 PRO A C 1
ATOM 1237 O O . PRO A 1 79 ? -1.825 -7.261 20.825 1.00 16.98 93 PRO A O 1
ATOM 1248 N N . LYS A 1 80 ? -3.821 -7.077 19.787 1.00 15.50 94 LYS A N 1
ATOM 1249 C CA . LYS A 1 80 ? -3.463 -5.925 18.987 1.00 15.39 94 LYS A CA 1
ATOM 1250 C C . LYS A 1 80 ? -4.666 -5.020 18.803 1.00 15.66 94 LYS A C 1
ATOM 1251 O O . LYS A 1 80 ? -5.789 -5.497 18.646 1.00 14.94 94 LYS A O 1
ATOM 1270 N N . ARG A 1 81 ? -4.461 -3.709 18.878 1.00 15.60 95 ARG A N 1
ATOM 1271 C CA . ARG A 1 81 ? -5.513 -2.777 18.479 1.00 14.76 95 ARG A CA 1
ATOM 1272 C C . ARG A 1 81 ? -6.057 -3.171 17.110 1.00 14.69 95 ARG A C 1
ATOM 1273 O O . ARG A 1 81 ? -5.306 -3.465 16.179 1.00 16.61 95 ARG A O 1
ATOM 1294 N N . ALA A 1 82 ? -7.364 -3.224 16.986 1.00 14.54 96 ALA A N 1
ATOM 1295 C CA . ALA A 1 82 ? -7.935 -3.708 15.733 1.00 16.43 96 ALA A CA 1
ATOM 1296 C C . ALA A 1 82 ? -7.779 -2.731 14.573 1.00 15.62 96 ALA A C 1
ATOM 1297 O O . ALA A 1 82 ? -8.132 -1.538 14.652 1.00 18.78 96 ALA A O 1
ATOM 1304 N N . VAL A 1 83 ? -7.280 -3.263 13.470 1.00 15.11 97 VAL A N 1
ATOM 1305 C CA . VAL A 1 83 ? -7.145 -2.533 12.218 1.00 14.46 97 VAL A CA 1
ATOM 1306 C C . VAL A 1 83 ? -8.432 -2.682 11.429 1.00 17.11 97 VAL A C 1
ATOM 1307 O O . VAL A 1 83 ? -8.858 -3.807 11.139 1.00 15.50 97 VAL A O 1
ATOM 1320 N N . ALA A 1 84 ? -8.999 -1.561 11.024 1.00 15.04 98 ALA A N 1
ATOM 1321 C CA . ALA A 1 84 ? -10.291 -1.577 10.330 1.00 13.64 98 ALA A CA 1
ATOM 1322 C C . ALA A 1 84 ? -10.234 -2.368 9.042 1.00 13.59 98 ALA A C 1
ATOM 1323 O O . ALA A 1 84 ? -9.245 -2.368 8.321 1.00 14.53 98 ALA A O 1
ATOM 1330 N N . ARG A 1 85 ? -11.392 -2.984 8.731 1.00 15.31 99 ARG A N 1
ATOM 1331 C CA . ARG A 1 85 ? -11.575 -3.722 7.495 1.00 14.22 99 ARG A CA 1
ATOM 1332 C C . ARG A 1 85 ? -11.246 -2.869 6.277 1.00 12.25 99 ARG A C 1
ATOM 1333 O O . ARG A 1 85 ? -10.735 -3.387 5.261 1.00 14.02 99 ARG A O 1
ATOM 1354 N N . GLU A 1 86 ? -11.542 -1.578 6.334 1.00 14.43 100 GLU A N 1
ATOM 1355 C CA . GLU A 1 86 ? -11.277 -0.717 5.182 1.00 13.99 100 GLU A CA 1
ATOM 1356 C C . GLU A 1 86 ? -9.792 -0.561 4.854 1.00 18.25 100 GLU A C 1
ATOM 1357 O O . GLU A 1 86 ? -9.459 -0.176 3.715 1.00 18.89 100 GLU A O 1
ATOM 1369 N N . GLU A 1 87 ? -8.908 -0.867 5.780 1.00 15.88 101 GLU A N 1
ATOM 1370 C CA . GLU A 1 87 ? -7.478 -0.841 5.500 1.00 14.32 101 GLU A CA 1
ATOM 1371 C C . GLU A 1 87 ? -6.992 -2.056 4.737 1.00 16.78 101 GLU A C 1
ATOM 1372 O O . GLU A 1 87 ? -5.826 -2.097 4.349 1.00 19.00 101 GLU A O 1
ATOM 1384 N N . SER A 1 88 ? -7.828 -3.063 4.507 1.00 17.20 102 SER A N 1
ATOM 1385 C CA . SER A 1 88 ? -7.330 -4.274 3.875 1.00 18.58 102 SER A CA 1
ATOM 1386 C C . SER A 1 88 ? -6.908 -3.942 2.453 1.00 20.20 102 SER A C 1
ATOM 1387 O O . SER A 1 88 ? -7.513 -3.094 1.768 1.00 24.51 102 SER A O 1
ATOM 1395 N N . GLY A 1 89 ? -5.773 -4.518 2.048 1.00 19.60 103 GLY A N 1
ATOM 1396 C CA . GLY A 1 89 ? -5.221 -4.208 0.743 1.00 22.41 103 GLY A CA 1
ATOM 1397 C C . GLY A 1 89 ? -4.209 -3.089 0.711 1.00 24.74 103 GLY A C 1
ATOM 1398 O O . GLY A 1 89 ? -3.603 -2.866 -0.334 1.00 26.07 103 GLY A O 1
ATOM 1402 N N . LYS A 1 90 ? -4.005 -2.356 1.832 1.00 17.67 104 LYS A N 1
ATOM 1403 C CA . LYS A 1 90 ? -2.957 -1.364 1.886 1.00 19.52 104 LYS A CA 1
ATOM 1404 C C . LYS A 1 90 ? -1.676 -2.006 2.391 1.00 17.85 104 LYS A C 1
ATOM 1405 O O . LYS A 1 90 ? -1.711 -2.804 3.351 1.00 17.43 104 LYS A O 1
ATOM 1424 N N . PRO A 1 91 ? -0.537 -1.667 1.812 1.00 18.08 105 PRO A N 1
ATOM 1425 C CA . PRO A 1 91 ? 0.719 -2.180 2.330 1.00 17.43 105 PRO A CA 1
ATOM 1426 C C . PRO A 1 91 ? 0.883 -1.843 3.800 1.00 19.70 105 PRO A C 1
ATOM 1427 O O . PRO A 1 91 ? 0.590 -0.719 4.241 1.00 19.30 105 PRO A O 1
ATOM 1438 N N . GLY A 1 92 ? 1.266 -2.851 4.555 1.00 18.47 106 GLY A N 1
ATOM 1439 C CA . GLY A 1 92 ? 1.503 -2.724 5.987 1.00 20.09 106 GLY A CA 1
ATOM 1440 C C . GLY A 1 92 ? 0.280 -2.650 6.866 1.00 20.72 106 GLY A C 1
ATOM 1441 O O . GLY A 1 92 ? 0.419 -2.460 8.076 1.00 19.19 106 GLY A O 1
ATOM 1445 N N . ALA A 1 93 ? -0.915 -2.825 6.313 1.00 17.78 107 ALA A N 1
ATOM 1446 C CA . ALA A 1 93 ? -2.126 -2.695 7.115 1.00 17.00 107 ALA A CA 1
ATOM 1447 C C . ALA A 1 93 ? -2.060 -3.514 8.392 1.00 15.76 107 ALA A C 1
ATOM 1448 O O . ALA A 1 93 ? -2.508 -3.061 9.458 1.00 16.00 107 ALA A O 1
ATOM 1455 N N . HIS A 1 94 ? -1.545 -4.726 8.302 1.00 16.12 108 HIS A N 1
ATOM 1456 C CA . HIS A 1 94 ? -1.554 -5.642 9.428 1.00 16.01 108 HIS A CA 1
ATOM 1457 C C . HIS A 1 94 ? -0.169 -5.887 9.997 1.00 20.40 108 HIS A C 1
ATOM 1458 O O . HIS A 1 94 ? -0.005 -6.828 10.779 1.00 19.25 108 HIS A O 1
ATOM 1472 N N . VAL A 1 95 ? 0.805 -5.051 9.644 1.00 17.60 109 VAL A N 1
ATOM 1473 C CA . VAL A 1 95 ? 2.137 -5.217 10.166 1.00 16.55 109 VAL A CA 1
ATOM 1474 C C . VAL A 1 95 ? 2.154 -4.788 11.632 1.00 14.17 109 VAL A C 1
ATOM 1475 O O . VAL A 1 95 ? 1.414 -3.911 12.051 1.00 16.31 109 VAL A O 1
ATOM 1488 N N . THR A 1 96 ? 2.966 -5.472 12.421 1.00 16.88 110 THR A N 1
ATOM 1489 C CA . THR A 1 96 ? 3.131 -5.156 13.843 1.00 15.38 110 THR A CA 1
ATOM 1490 C C . THR A 1 96 ? 4.583 -4.758 14.030 1.00 15.48 110 THR A C 1
ATOM 1491 O O . THR A 1 96 ? 5.487 -5.591 13.884 1.00 18.30 110 THR A O 1
ATOM 1502 N N . VAL A 1 97 ? 4.810 -3.464 14.304 1.00 16.80 111 VAL A N 1
ATOM 1503 C CA . VAL A 1 97 ? 6.144 -2.891 14.375 1.00 15.90 111 VAL A CA 1
ATOM 1504 C C . VAL A 1 97 ? 6.221 -1.889 15.509 1.00 14.72 111 VAL A C 1
ATOM 1505 O O . VAL A 1 97 ? 5.209 -1.361 15.972 1.00 17.43 111 VAL A O 1
ATOM 1518 N N . LYS A 1 98 ? 7.440 -1.697 15.959 1.00 15.70 112 LYS A N 1
ATOM 1519 C CA . LYS A 1 98 ? 7.759 -0.775 17.047 1.00 14.52 112 LYS A CA 1
ATOM 1520 C C . LYS A 1 98 ? 8.088 0.641 16.547 1.00 18.73 112 LYS A C 1
ATOM 1521 O O . LYS A 1 98 ? 8.272 1.554 17.357 1.00 18.26 112 LYS A O 1
ATOM 1540 N N . LYS A 1 99 ? 8.115 0.858 15.237 1.00 16.00 113 LYS A N 1
ATOM 1541 C CA . LYS A 1 99 ? 8.675 2.055 14.660 1.00 17.82 113 LYS A CA 1
ATOM 1542 C C . LYS A 1 99 ? 7.611 2.797 13.877 1.00 14.00 113 LYS A C 1
ATOM 1543 O O . LYS A 1 99 ? 6.824 2.190 13.148 1.00 16.74 113 LYS A O 1
ATOM 1562 N N . LEU A 1 100 ? 7.617 4.099 14.063 1.00 14.69 114 LEU A N 1
ATOM 1563 C CA . LEU A 1 100 ? 6.633 5.018 13.529 1.00 15.98 114 LEU A CA 1
ATOM 1564 C C . LEU A 1 100 ? 7.298 6.020 12.584 1.00 16.23 114 LEU A C 1
ATOM 1565 O O . LEU A 1 100 ? 8.250 6.697 12.961 1.00 17.18 114 LEU A O 1
ATOM 1581 N N . PHE A 1 101 ? 6.801 6.125 11.359 1.00 14.00 115 PHE A N 1
ATOM 1582 C CA . PHE A 1 101 ? 7.128 7.226 10.466 1.00 15.34 115 PHE A CA 1
ATOM 1583 C C . PHE A 1 101 ? 6.302 8.474 10.793 1.00 16.06 115 PHE A C 1
ATOM 1584 O O . PHE A 1 101 ? 5.077 8.400 10.960 1.00 15.75 115 PHE A O 1
ATOM 1601 N N . VAL A 1 102 ? 6.942 9.633 10.793 1.00 14.69 116 VAL A N 1
ATOM 1602 C CA . VAL A 1 102 ? 6.314 10.919 11.067 1.00 15.66 116 VAL A CA 1
ATOM 1603 C C . VAL A 1 102 ? 6.698 11.851 9.923 1.00 20.92 116 VAL A C 1
ATOM 1604 O O . VAL A 1 102 ? 7.871 12.208 9.771 1.00 18.25 116 VAL A O 1
ATOM 1617 N N . GLY A 1 103 ? 5.704 12.248 9.114 1.00 16.97 117 GLY A N 1
ATOM 1618 C CA . GLY A 1 103 ? 5.942 13.114 7.973 1.00 19.68 117 GLY A CA 1
ATOM 1619 C C . GLY A 1 103 ? 5.286 14.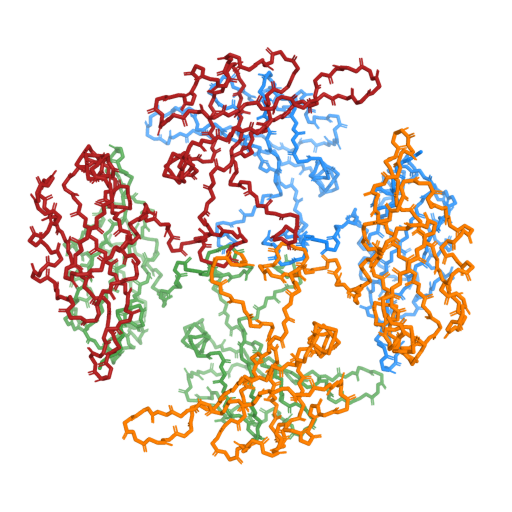465 8.154 1.00 20.01 117 GLY A C 1
ATOM 1620 O O . GLY A 1 103 ? 4.487 14.687 9.060 1.00 19.89 117 GLY A O 1
ATOM 1624 N N . GLY A 1 104 ? 5.730 15.414 7.332 1.00 20.90 118 GLY A N 1
ATOM 1625 C CA . GLY A 1 104 ? 5.197 16.756 7.391 1.00 20.78 118 GLY A CA 1
ATOM 1626 C C . GLY A 1 104 ? 5.799 17.676 8.418 1.00 22.33 118 GLY A C 1
ATOM 1627 O O . GLY A 1 104 ? 5.201 18.734 8.727 1.00 26.58 118 GLY A O 1
ATOM 1631 N N . ILE A 1 105 ? 6.958 17.332 8.996 1.00 20.67 119 ILE A N 1
ATOM 1632 C CA . ILE A 1 105 ? 7.482 18.104 10.108 1.00 22.14 119 ILE A CA 1
ATOM 1633 C C . ILE A 1 105 ? 8.485 19.173 9.656 1.00 24.05 119 ILE A C 1
ATOM 1634 O O . ILE A 1 105 ? 9.069 19.858 10.497 1.00 23.91 119 ILE A O 1
ATOM 1650 N N . LYS A 1 106 ? 8.746 19.268 8.354 1.00 25.41 120 LYS A N 1
ATOM 1651 C CA . LYS A 1 106 ? 9.536 20.347 7.740 1.00 27.72 120 LYS A CA 1
ATOM 1652 C C . LYS A 1 106 ? 10.940 20.378 8.340 1.00 29.36 120 LYS A C 1
ATOM 1653 O O . LYS A 1 106 ? 11.483 19.343 8.762 1.00 26.14 120 LYS A O 1
ATOM 1672 N N . GLU A 1 107 ? 11.557 21.568 8.388 1.00 30.35 121 GLU A N 1
ATOM 1673 C CA . GLU A 1 107 ? 12.982 21.681 8.665 1.00 35.46 121 GLU A CA 1
ATOM 1674 C C . GLU A 1 107 ? 13.273 22.225 10.051 1.00 35.78 121 GLU A C 1
ATOM 1675 O O . GLU A 1 107 ? 14.431 22.247 10.460 1.00 38.72 121 GLU A O 1
ATOM 1687 N N . ASP A 1 108 ? 12.252 22.614 10.798 1.00 30.49 122 ASP A N 1
ATOM 1688 C CA . ASP A 1 108 ? 12.456 23.143 12.134 1.00 33.56 122 ASP A CA 1
ATOM 1689 C C . ASP A 1 108 ? 12.086 22.161 13.228 1.00 37.92 122 ASP A C 1
ATOM 1690 O O . ASP A 1 108 ? 12.232 22.493 14.393 1.00 34.58 122 ASP A O 1
ATOM 1699 N N . THR A 1 109 ? 11.666 20.935 12.903 1.00 26.90 123 THR A N 1
ATOM 1700 C CA . THR A 1 109 ? 11.322 19.985 13.942 1.00 29.46 123 THR A CA 1
ATOM 1701 C C . THR A 1 109 ? 12.549 19.146 14.315 1.00 29.79 123 THR A C 1
ATOM 1702 O O . THR A 1 109 ? 13.237 18.590 13.452 1.00 28.02 123 THR A O 1
ATOM 1713 N N . GLU A 1 110 ? 12.822 19.068 15.608 1.00 27.87 124 GLU A N 1
ATOM 1714 C CA . GLU A 1 110 ? 13.971 18.402 16.182 1.00 27.11 124 GLU A CA 1
ATOM 1715 C C . GLU A 1 110 ? 13.524 17.192 16.997 1.00 24.56 124 GLU A C 1
ATOM 1716 O O . GLU A 1 110 ? 12.329 16.995 17.272 1.00 28.58 124 GLU A O 1
ATOM 1728 N N . GLU A 1 111 ? 14.503 16.367 17.388 1.00 27.56 125 GLU A N 1
ATOM 1729 C CA . GLU A 1 111 ? 14.213 15.170 18.165 1.00 28.03 125 GLU A CA 1
ATOM 1730 C C . GLU A 1 111 ? 13.341 15.487 19.357 1.00 28.30 125 GLU A C 1
ATOM 1731 O O . GLU A 1 111 ? 12.405 14.746 19.666 1.00 29.38 125 GLU A O 1
ATOM 1743 N N . HIS A 1 112 ? 13.648 16.567 20.076 1.00 32.03 126 HIS A N 1
ATOM 1744 C CA . HIS A 1 112 ? 12.933 16.784 21.327 1.00 31.08 126 HIS A CA 1
ATOM 1745 C C . HIS A 1 112 ? 11.473 17.141 21.078 1.00 31.76 126 HIS A C 1
ATOM 1746 O O . HIS A 1 112 ? 10.620 16.864 21.929 1.00 34.21 126 HIS A O 1
ATOM 1760 N N . HIS A 1 113 ? 11.150 17.749 19.934 1.00 29.84 127 HIS A N 1
ATOM 1761 C CA . HIS A 1 113 ? 9.744 17.962 19.619 1.00 28.66 127 HIS A CA 1
ATOM 1762 C C . HIS A 1 113 ? 9.003 16.635 19.521 1.00 24.37 127 HIS A C 1
ATOM 1763 O O . HIS A 1 113 ? 7.860 16.509 19.975 1.00 27.81 127 HIS A O 1
ATOM 1777 N N . LEU A 1 114 ? 9.599 15.661 18.841 1.00 23.70 128 LEU A N 1
ATOM 1778 C CA . LEU A 1 114 ? 8.936 14.369 18.711 1.00 23.46 128 LEU A CA 1
ATOM 1779 C C . LEU A 1 114 ? 8.879 13.652 20.043 1.00 25.36 128 LEU A C 1
ATOM 1780 O O . LEU A 1 114 ? 7.870 13.017 20.348 1.00 26.38 128 LEU A O 1
ATOM 1796 N N . ARG A 1 115 ? 9.965 13.721 20.824 1.00 26.09 129 ARG A N 1
ATOM 1797 C CA . ARG A 1 115 ? 9.956 13.110 22.158 1.00 22.40 129 ARG A CA 1
ATOM 1798 C C . ARG A 1 115 ? 8.853 13.705 23.016 1.00 25.94 129 ARG A C 1
ATOM 1799 O O . ARG A 1 115 ? 8.044 12.975 23.607 1.00 27.98 129 ARG A O 1
ATOM 1820 N N . ASP A 1 116 ? 8.795 15.038 23.088 1.00 29.84 130 ASP A N 1
ATOM 1821 C CA . ASP A 1 116 ? 7.784 15.694 23.908 1.00 31.52 130 ASP A CA 1
ATOM 1822 C C . ASP A 1 116 ? 6.374 15.301 23.489 1.00 30.36 130 ASP A C 1
ATOM 1823 O O . ASP A 1 116 ? 5.508 15.116 24.343 1.00 36.44 130 ASP A O 1
ATOM 1832 N N . TYR A 1 117 ? 6.113 15.194 22.181 1.00 29.10 131 TYR A N 1
ATOM 1833 C CA . TYR A 1 117 ? 4.775 14.839 21.709 1.00 27.21 131 TYR A CA 1
ATOM 1834 C C . TYR A 1 117 ? 4.438 13.367 21.940 1.00 29.95 131 TYR A C 1
ATOM 1835 O O . TYR A 1 117 ? 3.303 13.039 22.308 1.00 28.39 131 TYR A O 1
ATOM 1853 N N . PHE A 1 118 ? 5.372 12.451 21.673 1.00 24.72 132 PHE A N 1
ATOM 1854 C CA . PHE A 1 118 ? 5.023 11.042 21.632 1.00 22.99 132 PHE A CA 1
ATOM 1855 C C . PHE A 1 118 ? 5.271 10.311 22.944 1.00 22.92 132 PHE A C 1
ATOM 1856 O O . PHE A 1 118 ? 4.724 9.198 23.125 1.00 24.06 132 PHE A O 1
ATOM 1873 N N . GLU A 1 119 ? 6.048 10.895 23.856 1.00 29.72 133 GLU A N 1
ATOM 1874 C CA . GLU A 1 119 ? 6.419 10.133 25.041 1.00 34.78 133 GLU A CA 1
ATOM 1875 C C . GLU A 1 119 ? 5.194 9.772 25.853 1.00 33.28 133 GLU A C 1
ATOM 1876 O O . GLU A 1 119 ? 5.217 8.763 26.554 1.00 27.42 133 GLU A O 1
ATOM 1888 N N . GLU A 1 120 ? 4.097 10.534 25.735 1.00 30.03 134 GLU A N 1
ATOM 1889 C CA . GLU A 1 120 ? 2.911 10.157 26.503 1.00 38.84 134 GLU A CA 1
ATOM 1890 C C . GLU A 1 120 ? 2.289 8.858 26.016 1.00 33.25 134 GLU A C 1
ATOM 1891 O O . GLU A 1 120 ? 1.479 8.263 26.722 1.00 32.62 134 GLU A O 1
ATOM 1903 N N . TYR A 1 121 ? 2.595 8.417 24.807 1.00 28.13 135 TYR A N 1
ATOM 1904 C CA . TYR A 1 121 ? 1.963 7.209 24.322 1.00 27.46 135 TYR A CA 1
ATOM 1905 C C . TYR A 1 121 ? 2.676 5.941 24.750 1.00 28.01 135 TYR A C 1
ATOM 1906 O O . TYR A 1 121 ? 2.111 4.855 24.593 1.00 29.04 135 TYR A O 1
ATOM 1924 N N . GLY A 1 122 ? 3.930 6.031 25.159 1.00 27.78 136 GLY A N 1
ATOM 1925 C CA . GLY A 1 122 ? 4.664 4.854 25.569 1.00 27.13 136 GLY A CA 1
ATOM 1926 C C . GLY A 1 122 ? 6.144 5.163 25.657 1.00 28.62 136 GLY A C 1
ATOM 1927 O O . GLY A 1 122 ? 6.584 6.267 25.357 1.00 29.60 136 GLY A O 1
ATOM 1931 N N . LYS A 1 123 ? 6.915 4.143 26.056 1.00 26.33 137 LYS A N 1
ATOM 1932 C CA . LYS A 1 123 ? 8.346 4.349 26.229 1.00 24.96 137 LYS A CA 1
ATOM 1933 C C . LYS A 1 123 ? 9.062 4.370 24.893 1.00 28.11 137 LYS A C 1
ATOM 1934 O O . LYS A 1 123 ? 8.931 3.441 24.091 1.00 25.15 137 LYS A O 1
ATOM 1953 N N . ILE A 1 124 ? 9.840 5.409 24.701 1.00 23.77 138 ILE A N 1
ATOM 1954 C CA . ILE A 1 124 ? 10.582 5.632 23.469 1.00 21.66 138 ILE A CA 1
ATOM 1955 C C . ILE A 1 124 ? 11.971 5.065 23.611 1.00 28.39 138 ILE A C 1
ATOM 1956 O O . ILE A 1 124 ? 12.672 5.328 24.608 1.00 27.37 138 ILE A O 1
ATOM 1972 N N . ASP A 1 125 ? 12.379 4.303 22.596 1.00 22.07 139 ASP A N 1
ATOM 1973 C CA . ASP A 1 125 ? 13.721 3.743 22.432 1.00 22.20 139 ASP A CA 1
ATOM 1974 C C . ASP A 1 125 ? 14.657 4.711 21.704 1.00 24.08 139 ASP A C 1
ATOM 1975 O O . ASP A 1 125 ? 15.650 5.183 22.282 1.00 28.06 139 ASP A O 1
ATOM 1984 N N . THR A 1 126 ? 14.345 5.065 20.461 1.00 21.04 140 THR A N 1
ATOM 1985 C CA . THR A 1 126 ? 15.146 6.038 19.740 1.00 19.81 140 THR A CA 1
ATOM 1986 C C . THR A 1 126 ? 14.253 6.939 18.891 1.00 22.44 140 THR A C 1
ATOM 1987 O O . THR A 1 126 ? 13.100 6.609 18.578 1.00 21.94 140 THR A O 1
ATOM 1998 N N . ILE A 1 127 ? 14.813 8.083 18.559 1.00 21.53 141 ILE A N 1
ATOM 1999 C CA . ILE A 1 127 ? 14.209 9.043 17.650 1.00 21.16 141 ILE A CA 1
ATOM 2000 C C . ILE A 1 127 ? 15.229 9.420 16.592 1.00 24.21 141 ILE A C 1
ATOM 2001 O O . ILE A 1 127 ? 16.381 9.728 16.929 1.00 27.09 141 ILE A O 1
ATOM 2017 N N . GLU A 1 128 ? 14.815 9.424 15.322 1.00 20.05 142 GLU A N 1
ATOM 2018 C CA . GLU A 1 128 ? 15.680 9.863 14.238 1.00 22.71 142 GLU A CA 1
ATOM 2019 C C . GLU A 1 128 ? 14.992 10.947 13.426 1.00 21.62 142 GLU A C 1
ATOM 2020 O O . GLU A 1 128 ? 13.933 10.701 12.865 1.00 23.83 142 GLU A O 1
ATOM 2032 N N . ILE A 1 129 ? 15.614 12.105 13.327 1.00 20.70 143 ILE A N 1
ATOM 2033 C CA . ILE A 1 129 ? 15.226 13.120 12.356 1.00 25.58 143 ILE A CA 1
ATOM 2034 C C . ILE A 1 129 ? 16.060 12.922 11.091 1.00 24.17 143 ILE A C 1
ATOM 2035 O O . ILE A 1 129 ? 17.297 13.051 11.130 1.00 27.22 143 ILE A O 1
ATOM 2051 N N . ILE A 1 130 ? 15.411 12.681 9.955 1.00 21.21 144 ILE A N 1
ATOM 2052 C CA . ILE A 1 130 ? 16.155 12.306 8.753 1.00 19.50 144 ILE A CA 1
ATOM 2053 C C . ILE A 1 130 ? 16.691 13.558 8.068 1.00 22.53 144 ILE A C 1
ATOM 2054 O O . ILE A 1 130 ? 15.976 14.551 7.890 1.00 22.35 144 ILE A O 1
ATOM 2070 N N . THR A 1 131 ? 17.965 13.502 7.674 1.00 20.86 145 THR A N 1
ATOM 2071 C CA . THR A 1 131 ? 18.632 14.538 6.892 1.00 20.26 145 THR A CA 1
ATOM 2072 C C . THR A 1 131 ? 19.231 13.973 5.610 1.00 24.85 145 THR A C 1
ATOM 2073 O O . THR A 1 131 ? 19.461 12.770 5.465 1.00 25.93 145 THR A O 1
ATOM 2084 N N . ASP A 1 132 ? 19.486 14.874 4.664 1.00 25.82 146 ASP A N 1
ATOM 2085 C CA . ASP A 1 132 ? 20.210 14.526 3.451 1.00 25.83 146 ASP A CA 1
ATOM 2086 C C . ASP A 1 132 ? 21.674 14.279 3.824 1.00 26.26 146 ASP A C 1
ATOM 2087 O O . ASP A 1 132 ? 22.272 15.086 4.541 1.00 28.31 146 ASP A O 1
ATOM 2096 N N . ARG A 1 133 ? 22.235 13.150 3.376 1.00 27.56 147 ARG A N 1
ATOM 2097 C CA . ARG A 1 133 ? 23.533 12.720 3.893 1.00 36.66 147 ARG A CA 1
ATOM 2098 C C . ARG A 1 133 ? 24.622 13.710 3.490 1.00 41.76 147 ARG A C 1
ATOM 2099 O O . ARG A 1 133 ? 25.511 14.031 4.290 1.00 44.64 147 ARG A O 1
ATOM 2120 N N . GLN A 1 134 ? 24.536 14.227 2.266 1.00 31.23 148 GLN A N 1
ATOM 2121 C CA . GLN A 1 134 ? 25.561 15.126 1.745 1.00 32.85 148 GLN A CA 1
ATOM 2122 C C . GLN A 1 134 ? 25.405 16.548 2.282 1.00 34.60 148 GLN A C 1
ATOM 2123 O O . GLN A 1 134 ? 26.388 17.170 2.705 1.00 34.59 148 GLN A O 1
ATOM 2137 N N . SER A 1 135 ? 24.186 17.101 2.232 1.00 26.31 149 SER A N 1
ATOM 2138 C CA . SER A 1 135 ? 23.985 18.493 2.626 1.00 25.07 149 SER A CA 1
ATOM 2139 C C . SER A 1 135 ? 23.697 18.689 4.115 1.00 24.53 149 SER A C 1
ATOM 2140 O O . SER A 1 135 ? 23.824 19.815 4.611 1.00 27.68 149 SER A O 1
ATOM 2148 N N . GLY A 1 136 ? 23.235 17.660 4.820 1.00 24.80 150 GLY A N 1
ATOM 2149 C CA . GLY A 1 136 ? 22.819 17.851 6.204 1.00 26.09 150 GLY A CA 1
ATOM 2150 C C . GLY A 1 136 ? 21.438 18.458 6.373 1.00 27.20 150 GLY A C 1
ATOM 2151 O O . GLY A 1 136 ? 20.954 18.562 7.500 1.00 25.90 150 GLY A O 1
ATOM 2155 N N . LYS A 1 137 ? 20.794 18.841 5.301 1.00 26.68 151 LYS A N 1
ATOM 2156 C CA . LYS A 1 137 ? 19.526 19.520 5.393 1.00 25.65 151 LYS A CA 1
ATOM 2157 C C . LYS A 1 137 ? 18.472 18.537 5.895 1.00 24.14 151 LYS A C 1
ATOM 2158 O O . LYS A 1 137 ? 18.434 17.375 5.475 1.00 24.33 151 LYS A O 1
ATOM 2177 N N . LYS A 1 138 ? 17.606 19.005 6.787 1.00 24.09 152 LYS A N 1
ATOM 2178 C CA . LYS A 1 138 ? 16.459 18.182 7.191 1.00 24.05 152 LYS A CA 1
ATOM 2179 C C . LYS A 1 138 ? 15.509 17.896 6.018 1.00 25.89 152 LYS A C 1
ATOM 2180 O O . LYS A 1 138 ? 15.191 18.765 5.198 1.00 26.69 152 LYS A O 1
ATOM 2199 N N . ARG A 1 139 ? 15.076 16.639 5.920 1.00 22.85 153 ARG A N 1
ATOM 2200 C CA . ARG A 1 139 ? 14.227 16.218 4.820 1.00 20.22 153 ARG A CA 1
ATOM 2201 C C . ARG A 1 139 ? 12.745 16.261 5.138 1.00 24.52 153 ARG A C 1
ATOM 2202 O O . ARG A 1 139 ? 11.943 15.953 4.254 1.00 24.14 153 ARG A O 1
ATOM 2223 N N . GLY A 1 140 ? 12.363 16.637 6.350 1.00 20.17 154 GLY A N 1
ATOM 2224 C CA . GLY A 1 140 ? 10.968 16.828 6.699 1.00 22.30 154 GLY A CA 1
ATOM 2225 C C . GLY A 1 140 ? 10.229 15.621 7.201 1.00 23.21 154 GLY A C 1
ATOM 2226 O O . GLY A 1 140 ? 8.990 15.602 7.147 1.00 20.72 154 GLY A O 1
ATOM 2230 N N . PHE A 1 141 ? 10.944 14.613 7.680 1.00 20.65 155 PHE A N 1
ATOM 2231 C CA . PHE A 1 141 ? 10.323 13.432 8.270 1.00 19.32 155 PHE A CA 1
ATOM 2232 C C . PHE A 1 141 ? 11.312 12.788 9.235 1.00 20.39 155 PHE A C 1
ATOM 2233 O O . PHE A 1 141 ? 12.512 13.064 9.216 1.00 18.42 155 PHE A O 1
ATOM 2250 N N . GLY A 1 142 ? 10.802 11.883 10.059 1.00 17.13 156 GLY A N 1
ATOM 2251 C CA . GLY A 1 142 ? 11.627 11.190 11.018 1.00 17.42 156 GLY A CA 1
ATOM 2252 C C . GLY A 1 142 ? 10.926 9.921 11.472 1.00 17.84 156 GLY A C 1
ATOM 2253 O O . GLY A 1 142 ? 9.838 9.573 11.000 1.00 18.15 156 GLY A O 1
ATOM 2257 N N . PHE A 1 143 ? 11.578 9.246 12.390 1.00 15.14 157 PHE A N 1
ATOM 2258 C CA . PHE A 1 143 ? 11.096 7.976 12.893 1.00 17.25 157 PHE A CA 1
ATOM 2259 C C . PHE A 1 143 ? 11.171 7.972 14.402 1.00 17.83 157 PHE A C 1
ATOM 2260 O O . PHE A 1 143 ? 12.173 8.390 14.977 1.00 19.41 157 PHE A O 1
ATOM 2277 N N . VAL A 1 144 ? 10.145 7.412 15.025 1.00 15.84 158 VAL A N 1
ATOM 2278 C CA . VAL A 1 144 ? 10.130 7.190 16.468 1.00 14.36 158 VAL A CA 1
ATOM 2279 C C . VAL A 1 144 ? 10.008 5.701 16.697 1.00 17.54 158 VAL A C 1
ATOM 2280 O O . VAL A 1 144 ? 9.089 5.066 16.171 1.00 15.99 158 VAL A O 1
ATOM 2293 N N . THR A 1 145 ? 10.969 5.118 17.415 1.00 14.84 159 THR A N 1
ATOM 2294 C CA . THR A 1 145 ? 10.942 3.700 17.739 1.00 17.57 159 THR A CA 1
ATOM 2295 C C . THR A 1 145 ? 10.615 3.536 19.218 1.00 18.47 159 THR A C 1
ATOM 2296 O O . THR A 1 145 ? 11.312 4.075 20.088 1.00 19.55 159 THR A O 1
ATOM 2307 N N . PHE A 1 146 ? 9.546 2.841 19.507 1.00 17.51 160 PHE A N 1
ATOM 2308 C CA . PHE A 1 146 ? 9.120 2.564 20.872 1.00 17.05 160 PHE A CA 1
ATOM 2309 C C . PHE A 1 146 ? 9.683 1.219 21.327 1.00 20.91 160 PHE A C 1
ATOM 2310 O O . PHE A 1 146 ? 10.281 0.464 20.546 1.00 19.48 160 PHE A O 1
ATOM 2327 N N . ASP A 1 147 ? 9.517 0.921 22.622 1.00 21.86 161 ASP A N 1
ATOM 2328 C CA . ASP A 1 147 ? 9.938 -0.395 23.092 1.00 21.92 161 ASP A CA 1
ATOM 2329 C C . ASP A 1 147 ? 8.874 -1.459 22.875 1.00 24.66 161 ASP A C 1
ATOM 2330 O O . ASP A 1 147 ? 9.172 -2.654 23.032 1.00 25.21 161 ASP A O 1
ATOM 2339 N N . ASP A 1 148 ? 7.683 -1.084 22.383 1.00 22.42 162 ASP A N 1
ATOM 2340 C CA . ASP A 1 148 ? 6.629 -2.049 22.129 1.00 20.32 162 ASP A CA 1
ATOM 2341 C C . ASP A 1 148 ? 5.817 -1.575 20.918 1.00 18.87 162 ASP A C 1
ATOM 2342 O O . ASP A 1 148 ? 5.780 -0.377 20.607 1.00 18.84 162 ASP A O 1
ATOM 2351 N N . HIS A 1 149 ? 5.064 -2.517 20.309 1.00 20.05 163 HIS A N 1
ATOM 2352 C CA . HIS A 1 149 ? 4.255 -2.149 19.138 1.00 19.16 163 HIS A CA 1
ATOM 2353 C C . HIS A 1 149 ? 2.978 -1.402 19.486 1.00 18.93 163 HIS A C 1
ATOM 2354 O O . HIS A 1 149 ? 2.405 -0.698 18.631 1.00 17.50 163 HIS A O 1
ATOM 2368 N N . ASP A 1 150 ? 2.449 -1.597 20.695 1.00 16.89 164 ASP A N 1
ATOM 2369 C CA . ASP A 1 150 ? 1.139 -1.030 20.982 1.00 16.19 164 ASP A CA 1
ATOM 2370 C C . ASP A 1 150 ? 1.077 0.500 20.878 1.00 17.78 164 ASP A C 1
ATOM 2371 O O . ASP A 1 150 ? 0.064 1.021 20.367 1.00 16.86 164 ASP A O 1
ATOM 2380 N N . PRO A 1 151 ? 2.086 1.274 21.321 1.00 17.64 165 PRO A N 1
ATOM 2381 C CA . PRO A 1 151 ? 1.969 2.728 21.132 1.00 14.88 165 PRO A CA 1
ATOM 2382 C C . PRO A 1 151 ? 1.817 3.100 19.670 1.00 18.49 165 PRO A C 1
ATOM 2383 O O . PRO A 1 151 ? 1.041 3.987 19.308 1.00 17.44 165 PRO A O 1
ATOM 2394 N N . VAL A 1 152 ? 2.559 2.419 18.789 1.00 16.53 166 VAL A N 1
ATOM 2395 C CA . VAL A 1 152 ? 2.453 2.672 17.356 1.00 15.13 166 VAL A CA 1
ATOM 2396 C C . VAL A 1 152 ? 1.038 2.406 16.875 1.00 15.22 166 VAL A C 1
ATOM 2397 O O . VAL A 1 152 ? 0.458 3.204 16.122 1.00 16.49 166 VAL A O 1
ATOM 2410 N N . ASP A 1 153 ? 0.486 1.244 17.259 1.00 17.06 167 ASP A N 1
ATOM 2411 C CA . ASP A 1 153 ? -0.854 0.866 16.827 1.00 18.14 167 ASP A CA 1
ATOM 2412 C C . ASP A 1 153 ? -1.882 1.878 17.276 1.00 19.34 167 ASP A C 1
ATOM 2413 O O . ASP A 1 153 ? -2.786 2.235 16.515 1.00 20.19 167 ASP A O 1
ATOM 2422 N N . LYS A 1 154 ? -1.783 2.344 18.519 1.00 17.24 168 LYS A N 1
ATOM 2423 C CA . LYS A 1 154 ? -2.704 3.366 19.004 1.00 17.40 168 LYS A CA 1
ATOM 2424 C C . LYS A 1 154 ? -2.538 4.684 18.250 1.00 19.30 168 LYS A C 1
ATOM 2425 O O . LYS A 1 154 ? -3.524 5.313 17.852 1.00 21.35 168 LYS A O 1
ATOM 2444 N N . ILE A 1 155 ? -1.295 5.142 18.090 1.00 16.93 169 ILE A N 1
ATOM 2445 C CA . ILE A 1 155 ? -1.011 6.417 17.412 1.00 15.69 169 ILE A CA 1
ATOM 2446 C C . ILE A 1 155 ? -1.619 6.469 16.018 1.00 17.00 169 ILE A C 1
ATOM 2447 O O . ILE A 1 155 ? -2.179 7.493 15.615 1.00 19.95 169 ILE A O 1
ATOM 2463 N N . VAL A 1 156 ? -1.427 5.408 15.229 1.00 17.73 170 VAL A N 1
ATOM 2464 C CA . VAL A 1 156 ? -1.852 5.450 13.823 1.00 16.90 170 VAL A CA 1
ATOM 2465 C C . VAL A 1 156 ? -3.350 5.320 13.676 1.00 22.38 170 VAL A C 1
ATOM 2466 O O . VAL A 1 156 ? -3.855 5.479 12.549 1.00 24.09 170 VAL A O 1
ATOM 2479 N N . LEU A 1 157 ? -4.076 5.026 14.752 1.00 20.95 171 LEU A N 1
ATOM 2480 C CA . LEU A 1 157 ? -5.535 5.186 14.643 1.00 27.92 171 LEU A CA 1
ATOM 2481 C C . LEU A 1 157 ? -5.948 6.632 14.346 1.00 32.09 171 LEU A C 1
ATOM 2482 O O . LEU A 1 157 ? -7.075 6.847 13.893 1.00 28.30 171 LEU A O 1
ATOM 2498 N N . GLN A 1 158 ? -5.073 7.625 14.579 1.00 24.85 172 GLN A N 1
ATOM 2499 C CA . GLN A 1 158 ? -5.304 9.022 14.221 1.00 22.15 172 GLN A CA 1
ATOM 2500 C C . GLN A 1 158 ? -4.221 9.409 13.221 1.00 25.44 172 GLN A C 1
ATOM 2501 O O . GLN A 1 158 ? -3.052 9.501 13.580 1.00 26.19 172 GLN A O 1
ATOM 2515 N N . LYS A 1 159 ? -4.598 9.591 11.945 1.00 27.38 173 LYS A N 1
ATOM 2516 C CA . LYS A 1 159 ? -3.605 9.804 10.881 1.00 23.66 173 LYS A CA 1
ATOM 2517 C C . LYS A 1 159 ? -2.876 11.128 11.033 1.00 28.47 173 LYS A C 1
ATOM 2518 O O . LYS A 1 159 ? -1.672 11.203 10.788 1.00 22.95 173 LYS A O 1
ATOM 2537 N N . TYR A 1 160 ? -3.582 12.185 11.434 1.00 27.43 174 TYR A N 1
ATOM 2538 C CA . TYR A 1 160 ? -3.046 13.535 11.421 1.00 21.96 174 TYR A CA 1
ATOM 2539 C C . TYR A 1 160 ? -2.855 14.004 12.849 1.00 24.55 174 TYR A C 1
ATOM 2540 O O . TYR A 1 160 ? -3.800 13.935 13.653 1.00 25.10 174 TYR A O 1
ATOM 2558 N N . HIS A 1 161 ? -1.666 14.525 13.123 1.00 28.53 175 HIS A N 1
ATOM 2559 C CA . HIS A 1 161 ? -1.247 14.998 14.425 1.00 21.01 175 HIS A CA 1
ATOM 2560 C C . HIS A 1 161 ? -0.603 16.365 14.258 1.00 21.94 175 HIS A C 1
ATOM 2561 O O . HIS A 1 161 ? 0.142 16.602 13.305 1.00 28.66 175 HIS A O 1
ATOM 2575 N N . THR A 1 162 ? -0.880 17.280 15.175 1.00 24.84 176 THR A N 1
ATOM 2576 C CA . THR A 1 162 ? -0.203 18.572 15.181 1.00 25.96 176 THR A CA 1
ATOM 2577 C C . THR A 1 162 ? 1.082 18.488 15.983 1.00 27.47 176 THR A C 1
ATOM 2578 O O . THR A 1 162 ? 1.044 18.263 17.200 1.00 30.88 176 THR A O 1
ATOM 2589 N N . ILE A 1 163 ? 2.224 18.693 15.312 1.00 24.01 177 ILE A N 1
ATOM 2590 C CA . ILE A 1 163 ? 3.524 18.541 15.943 1.00 34.30 177 ILE A CA 1
ATOM 2591 C C . ILE A 1 163 ? 4.375 19.757 15.612 1.00 28.99 177 ILE A C 1
ATOM 2592 O O . ILE A 1 163 ? 4.611 20.046 14.438 1.00 30.04 177 ILE A O 1
ATOM 2608 N N . ASN A 1 164 ? 4.873 20.439 16.656 1.00 30.26 178 ASN A N 1
ATOM 2609 C CA . ASN A 1 164 ? 5.736 21.599 16.489 1.00 33.66 178 ASN A CA 1
ATOM 2610 C C . ASN A 1 164 ? 5.089 22.579 15.523 1.00 27.79 178 ASN A C 1
ATOM 2611 O O . ASN A 1 164 ? 5.729 23.147 14.633 1.00 31.65 178 ASN A O 1
ATOM 2622 N N . GLY A 1 165 ? 3.781 22.706 15.659 1.00 31.30 179 GLY A N 1
ATOM 2623 C CA . GLY A 1 165 ? 3.014 23.652 14.887 1.00 37.58 179 GLY A CA 1
ATOM 2624 C C . GLY A 1 165 ? 2.692 23.230 13.484 1.00 36.63 179 GLY A C 1
ATOM 2625 O O . GLY A 1 165 ? 2.125 24.021 12.735 1.00 44.07 179 GLY A O 1
ATOM 2629 N N . HIS A 1 166 ? 3.059 22.026 13.081 1.00 35.30 180 HIS A N 1
ATOM 2630 C CA . HIS A 1 166 ? 2.804 21.502 11.747 1.00 28.30 180 HIS A CA 1
ATOM 2631 C C . HIS A 1 166 ? 1.676 20.486 11.775 1.00 28.32 180 HIS A C 1
ATOM 2632 O O . HIS A 1 166 ? 1.530 19.725 12.732 1.00 30.44 180 HIS A O 1
ATOM 2646 N N . ASN A 1 167 ? 0.919 20.444 10.686 1.00 31.28 181 ASN A N 1
ATOM 2647 C CA . ASN A 1 167 ? 0.027 19.332 10.360 1.00 32.02 181 ASN A CA 1
ATOM 2648 C C . ASN A 1 167 ? 0.888 18.158 9.915 1.00 35.58 181 ASN A C 1
ATOM 2649 O O . ASN A 1 167 ? 1.347 18.112 8.766 1.00 38.40 181 ASN A O 1
ATOM 2660 N N . ALA A 1 168 ? 1.148 17.219 10.830 1.00 31.64 182 ALA A N 1
ATOM 2661 C CA . ALA A 1 168 ? 1.988 16.064 10.531 1.00 29.72 182 ALA A CA 1
ATOM 2662 C C . ALA A 1 168 ? 1.118 14.849 10.308 1.00 27.60 182 ALA A C 1
ATOM 2663 O O . ALA A 1 168 ? -0.073 14.846 10.618 1.00 30.89 182 ALA A O 1
ATOM 2670 N N . GLU A 1 169 ? 1.734 13.816 9.766 1.00 22.01 183 GLU A N 1
ATOM 2671 C CA . GLU A 1 169 ? 1.084 12.574 9.396 1.00 27.93 183 GLU A CA 1
ATOM 2672 C C . GLU A 1 169 ? 1.896 11.410 9.955 1.00 26.26 183 GLU A C 1
ATOM 2673 O O . GLU A 1 169 ? 3.124 11.410 9.854 1.00 28.14 183 GLU A O 1
ATOM 2685 N N . VAL A 1 170 ? 1.224 10.403 10.512 1.00 19.90 184 VAL A N 1
ATOM 2686 C CA . VAL A 1 170 ? 1.908 9.254 11.091 1.00 17.87 184 VAL A CA 1
ATOM 2687 C C . VAL A 1 170 ? 1.549 7.993 10.308 1.00 16.97 184 VAL A C 1
ATOM 2688 O O . VAL A 1 170 ? 0.424 7.827 9.824 1.00 19.51 184 VAL A O 1
ATOM 2701 N N . ARG A 1 171 ? 2.513 7.084 10.205 1.00 15.39 185 ARG A N 1
ATOM 2702 C CA . ARG A 1 171 ? 2.366 5.844 9.442 1.00 20.20 185 ARG A CA 1
ATOM 2703 C C . ARG A 1 171 ? 3.180 4.778 10.169 1.00 21.37 185 ARG A C 1
ATOM 2704 O O . ARG A 1 171 ? 4.264 5.080 10.649 1.00 17.57 185 ARG A O 1
ATOM 2725 N N . LYS A 1 172 ? 2.719 3.521 10.190 1.00 15.79 186 LYS A N 1
ATOM 2726 C CA . LYS A 1 172 ? 3.579 2.452 10.664 1.00 15.21 186 LYS A CA 1
ATOM 2727 C C . LYS A 1 172 ? 4.783 2.349 9.721 1.00 15.53 186 LYS A C 1
ATOM 2728 O O . LYS A 1 172 ? 4.651 2.429 8.485 1.00 17.11 186 LYS A O 1
ATOM 2747 N N . ALA A 1 173 ? 5.947 2.127 10.288 1.00 15.06 187 ALA A N 1
ATOM 2748 C CA . ALA A 1 173 ? 7.162 2.182 9.491 1.00 16.34 187 ALA A CA 1
ATOM 2749 C C . ALA A 1 173 ? 7.306 0.865 8.735 1.00 20.73 187 ALA A C 1
ATOM 2750 O O . ALA A 1 173 ? 7.159 -0.218 9.322 1.00 19.60 187 ALA A O 1
ATOM 2757 N N . LEU A 1 174 ? 7.566 0.960 7.425 1.00 15.12 188 LEU A N 1
ATOM 2758 C CA . LEU A 1 174 ? 7.762 -0.178 6.545 1.00 14.81 188 LEU A CA 1
ATOM 2759 C C . LEU A 1 174 ? 9.170 -0.164 5.956 1.00 17.63 188 LEU A C 1
ATOM 2760 O O . LEU A 1 174 ? 9.721 0.901 5.659 1.00 19.23 188 LEU A O 1
ATOM 2776 N N . SER A 1 175 ? 9.694 -1.356 5.689 1.00 16.76 189 SER A N 1
ATOM 2777 C CA . SER A 1 175 ? 10.947 -1.418 4.964 1.00 16.35 189 SER A CA 1
ATOM 2778 C C . SER A 1 175 ? 10.704 -1.006 3.519 1.00 17.27 189 SER A C 1
ATOM 2779 O O . SER A 1 175 ? 9.584 -1.071 2.987 1.00 18.07 189 SER A O 1
ATOM 2787 N N . ARG A 1 176 ? 11.763 -0.561 2.859 1.00 17.82 190 ARG A N 1
ATOM 2788 C CA . ARG A 1 176 ? 11.573 -0.067 1.491 1.00 19.38 190 ARG A CA 1
ATOM 2789 C C . ARG A 1 176 ? 11.031 -1.164 0.595 1.00 17.04 190 ARG A C 1
ATOM 2790 O O . ARG A 1 176 ? 10.278 -0.865 -0.339 1.00 17.44 190 ARG A O 1
ATOM 2811 N N . GLN A 1 177 ? 11.408 -2.427 0.843 1.00 18.21 191 GLN A N 1
ATOM 2812 C CA . GLN A 1 177 ? 10.948 -3.536 0.022 1.00 18.30 191 GLN A CA 1
ATOM 2813 C C . GLN A 1 177 ? 9.438 -3.713 0.084 1.00 16.59 191 GLN A C 1
ATOM 2814 O O . GLN A 1 177 ? 8.843 -4.229 -0.870 1.00 17.72 191 GLN A O 1
ATOM 2828 N N . GLU A 1 178 ? 8.818 -3.296 1.194 1.00 16.37 192 GLU A N 1
ATOM 2829 C CA . GLU A 1 178 ? 7.382 -3.410 1.376 1.00 16.65 192 GLU A CA 1
ATOM 2830 C C . GLU A 1 178 ? 6.618 -2.227 0.800 1.00 17.98 192 GLU A C 1
ATOM 2831 O O . GLU A 1 178 ? 5.379 -2.252 0.802 1.00 20.33 192 GLU A O 1
ATOM 2843 N N . MET A 1 179 ? 7.305 -1.214 0.286 1.00 18.69 193 MET A N 1
ATOM 2844 C CA . MET A 1 179 ? 6.655 -0.067 -0.344 1.00 20.51 193 MET A CA 1
ATOM 2845 C C . MET A 1 179 ? 6.924 0.000 -1.831 1.00 28.29 193 MET A C 1
ATOM 2846 O O . MET A 1 179 ? 6.458 0.934 -2.545 1.00 25.14 193 MET A O 1
ATOM 2861 N N . ARG B 1 1 ? -26.849 -20.592 6.177 1.00 27.15 15 ARG B N 1
ATOM 2862 C CA . ARG B 1 1 ? -27.312 -19.502 5.301 1.00 31.53 15 ARG B CA 1
ATOM 2863 C C . ARG B 1 1 ? -26.160 -18.620 4.845 1.00 25.89 15 ARG B C 1
ATOM 2864 O O . ARG B 1 1 ? -25.014 -18.815 5.265 1.00 22.79 15 ARG B O 1
ATOM 2884 N N . GLU B 1 2 ? -26.454 -17.664 3.968 1.00 22.72 16 GLU B N 1
ATOM 2885 C CA . GLU B 1 2 ? -25.410 -16.739 3.512 1.00 19.97 16 GLU B CA 1
ATOM 2886 C C . GLU B 1 2 ? -24.953 -15.817 4.664 1.00 21.20 16 GLU B C 1
ATOM 2887 O O . GLU B 1 2 ? -25.669 -15.550 5.632 1.00 20.50 16 GLU B O 1
ATOM 2899 N N . LYS B 1 3 ? -23.738 -15.313 4.546 1.00 19.37 17 LYS B N 1
ATOM 2900 C CA . LYS B 1 3 ? -23.210 -14.389 5.544 1.00 17.14 17 LYS B CA 1
ATOM 2901 C C . LYS B 1 3 ? -24.000 -13.078 5.558 1.00 15.48 17 LYS B C 1
ATOM 2902 O O . LYS B 1 3 ? -24.709 -12.721 4.626 1.00 15.93 17 LYS B O 1
ATOM 2921 N N . GLU B 1 4 ? -23.815 -12.309 6.641 1.00 14.45 18 GLU B N 1
ATOM 2922 C CA . GLU B 1 4 ? -24.549 -11.036 6.806 1.00 14.37 18 GLU B CA 1
ATOM 2923 C C . GLU B 1 4 ? -24.455 -10.124 5.586 1.00 14.30 18 GLU B C 1
ATOM 2924 O O . GLU B 1 4 ? -25.464 -9.567 5.145 1.00 14.39 18 GLU B O 1
ATOM 2936 N N . GLN B 1 5 ? -23.271 -9.967 5.014 1.00 15.35 19 GLN B N 1
ATOM 2937 C CA . GLN B 1 5 ? -23.131 -9.055 3.881 1.00 14.46 19 GLN B CA 1
ATOM 2938 C C . GLN B 1 5 ? -24.030 -9.417 2.717 1.00 16.94 19 GLN B C 1
ATOM 2939 O O . GLN B 1 5 ? -24.581 -8.523 2.059 1.00 17.66 19 GLN B O 1
ATOM 2953 N N . PHE B 1 6 ? -24.301 -10.707 2.529 1.00 16.85 20 PHE B N 1
ATOM 2954 C CA . PHE B 1 6 ? -25.101 -11.162 1.410 1.00 16.97 20 PHE B CA 1
ATOM 2955 C C . PHE B 1 6 ? -26.578 -11.117 1.736 1.00 17.44 20 PHE B C 1
ATOM 2956 O O . PHE B 1 6 ? -27.405 -11.504 0.907 1.00 21.05 20 PHE B O 1
ATOM 2973 N N . ARG B 1 7 ? -26.950 -10.693 2.929 1.00 14.88 21 ARG B N 1
ATOM 2974 C CA . ARG B 1 7 ? -28.325 -10.583 3.361 1.00 15.18 21 ARG B CA 1
ATOM 2975 C C . ARG B 1 7 ? -28.659 -9.136 3.650 1.00 15.38 21 ARG B C 1
ATOM 2976 O O . ARG B 1 7 ? -29.709 -8.865 4.217 1.00 16.17 21 ARG B O 1
ATOM 2997 N N . LYS B 1 8 ? -27.770 -8.215 3.290 1.00 15.70 22 LYS B N 1
ATOM 2998 C CA . LYS B 1 8 ? -27.806 -6.827 3.743 1.00 14.96 22 LYS B CA 1
ATOM 2999 C C . LYS B 1 8 ? -27.976 -5.863 2.568 1.00 15.78 22 LYS B C 1
ATOM 3000 O O . LYS B 1 8 ? -27.380 -6.035 1.509 1.00 15.78 22 LYS B O 1
ATOM 3019 N N . LEU B 1 9 ? -28.784 -4.823 2.764 1.00 14.43 23 LEU B N 1
ATOM 3020 C CA . LEU B 1 9 ? -28.955 -3.754 1.802 1.00 16.21 23 LEU B CA 1
ATOM 3021 C C . LEU B 1 9 ? -28.529 -2.407 2.388 1.00 14.99 23 LEU B C 1
ATOM 3022 O O . LEU B 1 9 ? -28.899 -2.062 3.519 1.00 16.38 23 LEU B O 1
ATOM 3038 N N . PHE B 1 10 ? -27.746 -1.680 1.609 1.00 14.01 24 PHE B N 1
ATOM 3039 C CA . PHE B 1 10 ? -27.464 -0.251 1.799 1.00 15.91 24 PHE B CA 1
ATOM 3040 C C . PHE B 1 10 ? -28.647 0.514 1.255 1.00 17.64 24 PHE B C 1
ATOM 3041 O O . PHE B 1 10 ? -29.087 0.239 0.136 1.00 16.42 24 PHE B O 1
ATOM 3058 N N . ILE B 1 11 ? -29.209 1.411 2.059 1.00 15.22 25 ILE B N 1
ATOM 3059 C CA . ILE B 1 11 ? -30.374 2.195 1.655 1.00 17.02 25 ILE B CA 1
ATOM 3060 C C . ILE B 1 11 ? -29.891 3.627 1.515 1.00 17.08 25 ILE B C 1
ATOM 3061 O O . ILE B 1 11 ? -29.725 4.363 2.489 1.00 19.52 25 ILE B O 1
ATOM 3077 N N . GLY B 1 12 ? -29.739 4.084 0.266 1.00 18.67 26 GLY B N 1
ATOM 3078 C CA . GLY B 1 12 ? -29.176 5.392 0.008 1.00 18.72 26 GLY B CA 1
ATOM 3079 C C . GLY B 1 12 ? -30.245 6.442 -0.219 1.00 21.46 26 GLY B C 1
ATOM 3080 O O . GLY B 1 12 ? -31.354 6.135 -0.640 1.00 18.28 26 GLY B O 1
ATOM 3084 N N . GLY B 1 13 ? -29.919 7.677 0.136 1.00 18.25 27 GLY B N 1
ATOM 3085 C CA . GLY B 1 13 ? -30.809 8.803 -0.085 1.00 21.95 27 GLY B CA 1
ATOM 3086 C C . GLY B 1 13 ? -32.029 8.857 0.801 1.00 23.13 27 GLY B C 1
ATOM 3087 O O . GLY B 1 13 ? -33.090 9.332 0.384 1.00 23.48 27 GLY B O 1
ATOM 3091 N N . LEU B 1 14 ? -31.903 8.410 2.041 1.00 19.81 28 LEU B N 1
ATOM 3092 C CA . LEU B 1 14 ? -33.016 8.477 2.972 1.00 20.83 28 LEU B CA 1
ATOM 3093 C C . LEU B 1 14 ? -33.443 9.910 3.272 1.00 24.49 28 LEU B C 1
ATOM 3094 O O . LEU B 1 14 ? -32.605 10.799 3.416 1.00 26.36 28 LEU B O 1
ATOM 3110 N N . SER B 1 15 ? -34.759 10.120 3.431 1.00 25.32 29 SER B N 1
ATOM 3111 C CA . SER B 1 15 ? -35.228 11.340 4.061 1.00 28.66 29 SER B CA 1
ATOM 3112 C C . SER B 1 15 ? -34.548 11.500 5.411 1.00 28.75 29 SER B C 1
ATOM 3113 O O . SER B 1 15 ? -34.396 10.540 6.172 1.00 27.10 29 SER B O 1
ATOM 3121 N N . PHE B 1 16 ? -34.124 12.718 5.704 1.00 30.13 30 PHE B N 1
ATOM 3122 C CA . PHE B 1 16 ? -33.544 12.976 7.016 1.00 34.58 30 PHE B CA 1
ATOM 3123 C C . PHE B 1 16 ? -34.526 12.730 8.151 1.00 33.51 30 PHE B C 1
ATOM 3124 O O . PHE B 1 16 ? -34.080 12.588 9.298 1.00 32.65 30 PHE B O 1
ATOM 3141 N N . GLU B 1 17 ? -35.828 12.607 7.856 1.00 29.32 31 GLU B N 1
ATOM 3142 C CA . GLU B 1 17 ? -36.832 12.277 8.860 1.00 34.59 31 GLU B CA 1
ATOM 3143 C C . GLU B 1 17 ? -37.071 10.783 9.022 1.00 37.67 31 GLU B C 1
ATOM 3144 O O . GLU B 1 17 ? -37.841 10.387 9.909 1.00 33.90 31 GLU B O 1
ATOM 3156 N N . THR B 1 18 ? -36.446 9.940 8.206 1.00 25.73 32 THR B N 1
ATOM 3157 C CA . THR B 1 18 ? -36.630 8.502 8.378 1.00 25.94 32 THR B CA 1
ATOM 3158 C C . THR B 1 18 ? -35.916 8.048 9.633 1.00 28.01 32 THR B C 1
ATOM 3159 O O . THR B 1 18 ? -34.777 8.429 9.885 1.00 28.42 32 THR B O 1
ATOM 3170 N N . THR B 1 19 ? -36.588 7.201 10.405 1.00 32.24 33 THR B N 1
ATOM 3171 C CA . THR B 1 19 ? -36.041 6.616 11.608 1.00 30.58 33 THR B CA 1
ATOM 3172 C C . THR B 1 19 ? -35.938 5.113 11.428 1.00 27.58 33 THR B C 1
ATOM 3173 O O . THR B 1 19 ? -36.473 4.529 10.478 1.00 26.65 33 THR B O 1
ATOM 3184 N N . GLU B 1 20 ? -35.299 4.461 12.384 1.00 23.97 34 GLU B N 1
ATOM 3185 C CA . GLU B 1 20 ? -35.257 3.000 12.342 1.00 29.84 34 GLU B CA 1
ATOM 3186 C C . GLU B 1 20 ? -36.658 2.396 12.380 1.00 25.46 34 GLU B C 1
ATOM 3187 O O . GLU B 1 20 ? -36.917 1.383 11.719 1.00 29.56 34 GLU B O 1
ATOM 3199 N N . GLU B 1 21 ? -37.565 2.975 13.163 1.00 27.07 35 GLU B N 1
ATOM 3200 C CA . GLU B 1 21 ? -38.944 2.508 13.172 1.00 29.03 35 GLU B CA 1
ATOM 3201 C C . GLU B 1 21 ? -39.526 2.501 11.761 1.00 26.76 35 GLU B C 1
ATOM 3202 O O . GLU B 1 21 ? -40.132 1.507 11.332 1.00 28.88 35 GLU B O 1
ATOM 3214 N N . SER B 1 22 ? -39.392 3.615 11.035 1.00 25.87 36 SER B N 1
ATOM 3215 C CA . SER B 1 22 ? -40.041 3.648 9.725 1.00 22.50 36 SER B CA 1
ATOM 3216 C C . SER B 1 22 ? -39.300 2.790 8.715 1.00 25.39 36 SER B C 1
ATOM 3217 O O . SER B 1 22 ? -39.934 2.154 7.863 1.00 24.88 36 SER B O 1
ATOM 3225 N N . LEU B 1 23 ? -37.969 2.705 8.825 1.00 24.97 37 LEU B N 1
ATOM 3226 C CA . LEU B 1 23 ? -37.215 1.872 7.914 1.00 25.27 37 LEU B CA 1
ATOM 3227 C C . LEU B 1 23 ? -37.569 0.404 8.123 1.00 20.67 37 LEU B C 1
ATOM 3228 O O . LEU B 1 23 ? -37.793 -0.344 7.162 1.00 23.88 37 LEU B O 1
ATOM 3244 N N . ARG B 1 24 ? -37.641 -0.017 9.391 1.00 24.19 38 ARG B N 1
ATOM 3245 C CA . ARG B 1 24 ? -38.0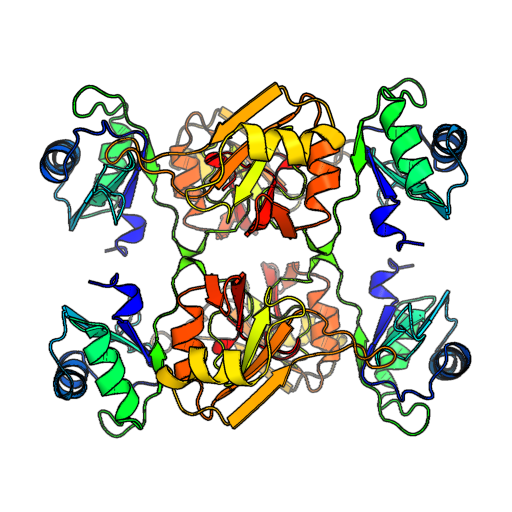23 -1.376 9.741 1.00 22.21 38 ARG B CA 1
ATOM 3246 C C . ARG B 1 24 ? -39.412 -1.697 9.228 1.00 24.88 38 ARG B C 1
ATOM 3247 O O . ARG B 1 24 ? -39.627 -2.729 8.577 1.00 25.88 38 ARG B O 1
ATOM 3268 N N . ASN B 1 25 ? -40.375 -0.824 9.494 1.00 26.95 39 ASN B N 1
ATOM 3269 C CA . ASN B 1 25 ? -41.742 -1.143 9.088 1.00 24.87 39 ASN B CA 1
ATOM 3270 C C . ASN B 1 25 ? -41.837 -1.304 7.575 1.00 29.74 39 ASN B C 1
ATOM 3271 O O . ASN B 1 25 ? -42.605 -2.144 7.095 1.00 26.88 39 ASN B O 1
ATOM 3282 N N . TYR B 1 26 ? -41.060 -0.521 6.822 1.00 23.60 40 TYR B N 1
ATOM 3283 C CA . TYR B 1 26 ? -41.119 -0.592 5.366 1.00 23.27 40 TYR B CA 1
ATOM 3284 C C . TYR B 1 26 ? -40.551 -1.912 4.864 1.00 26.11 40 TYR B C 1
ATOM 3285 O O . TYR B 1 26 ? -41.232 -2.665 4.166 1.00 23.15 40 TYR B O 1
ATOM 3303 N N . TYR B 1 27 ? -39.306 -2.237 5.244 1.00 21.14 41 TYR B N 1
ATOM 3304 C CA . TYR B 1 27 ? -38.652 -3.418 4.678 1.00 17.84 41 TYR B CA 1
ATOM 3305 C C . TYR B 1 27 ? -39.204 -4.729 5.233 1.00 20.54 41 TYR B C 1
ATOM 3306 O O . TYR B 1 27 ? -39.088 -5.764 4.571 1.00 20.83 41 TYR B O 1
ATOM 3324 N N . GLU B 1 28 ? -39.855 -4.706 6.406 1.00 23.55 42 GLU B N 1
ATOM 3325 C CA . GLU B 1 28 ? -40.525 -5.899 6.909 1.00 26.19 42 GLU B CA 1
ATOM 3326 C C . GLU B 1 28 ? -41.611 -6.420 5.981 1.00 23.15 42 GLU B C 1
ATOM 3327 O O . GLU B 1 28 ? -42.042 -7.580 6.144 1.00 26.60 42 GLU B O 1
ATOM 3339 N N . GLN B 1 29 ? -42.072 -5.622 5.012 1.00 26.59 43 GLN B N 1
ATOM 3340 C CA . GLN B 1 29 ? -42.977 -6.148 3.986 1.00 28.14 43 GLN B CA 1
ATOM 3341 C C . GLN B 1 29 ? -42.464 -7.418 3.325 1.00 27.03 43 GLN B C 1
ATOM 3342 O O . GLN B 1 29 ? -43.259 -8.205 2.808 1.00 29.80 43 GLN B O 1
ATOM 3356 N N . TRP B 1 30 ? -41.148 -7.580 3.212 1.00 23.36 44 TRP B N 1
ATOM 3357 C CA . TRP B 1 30 ? -40.569 -8.657 2.417 1.00 21.64 44 TRP B CA 1
ATOM 3358 C C . TRP B 1 30 ? -39.894 -9.732 3.243 1.00 22.14 44 TRP B C 1
ATOM 3359 O O . TRP B 1 30 ? -39.277 -10.636 2.665 1.00 25.13 44 TRP B O 1
ATOM 3380 N N . GLY B 1 31 ? -39.978 -9.670 4.575 1.00 21.25 45 GLY B N 1
ATOM 3381 C CA . GLY B 1 31 ? -39.461 -10.745 5.386 1.00 24.24 45 GLY B CA 1
ATOM 3382 C C . GLY B 1 31 ? -39.013 -10.228 6.732 1.00 21.43 45 GLY B C 1
ATOM 3383 O O . GLY B 1 31 ? -39.268 -9.089 7.103 1.00 25.58 45 GLY B O 1
ATOM 3387 N N . LYS B 1 32 ? -38.297 -11.100 7.430 1.00 18.19 46 LYS B N 1
ATOM 3388 C CA . LYS B 1 32 ? -37.844 -10.847 8.786 1.00 17.16 46 LYS B CA 1
ATOM 3389 C C . LYS B 1 32 ? -36.520 -10.109 8.771 1.00 19.50 46 LYS B C 1
ATOM 3390 O O . LYS B 1 32 ? -35.625 -10.459 7.997 1.00 20.78 46 LYS B O 1
ATOM 3409 N N . LEU B 1 33 ? -36.457 -8.988 9.480 1.00 18.91 47 LEU B N 1
ATOM 3410 C CA . LEU B 1 33 ? -35.188 -8.270 9.590 1.00 19.58 47 LEU B CA 1
ATOM 3411 C C . LEU B 1 33 ? -34.376 -8.776 10.774 1.00 19.43 47 LEU B C 1
ATOM 3412 O O . LEU B 1 33 ? -34.906 -8.899 11.901 1.00 23.41 47 LEU B O 1
ATOM 3428 N N . THR B 1 34 ? -33.098 -9.092 10.537 1.00 18.61 48 THR B N 1
ATOM 3429 C CA . THR B 1 34 ? -32.203 -9.359 11.657 1.00 18.14 48 THR B CA 1
ATOM 3430 C C . THR B 1 34 ? -31.572 -8.087 12.202 1.00 18.73 48 THR B C 1
ATOM 3431 O O . THR B 1 34 ? -31.080 -8.098 13.347 1.00 20.49 48 THR B O 1
ATOM 3442 N N . ASP B 1 35 ? -31.618 -6.984 11.448 1.00 19.05 49 ASP B N 1
ATOM 3443 C CA . ASP B 1 35 ? -30.977 -5.742 11.820 1.00 20.07 49 ASP B CA 1
ATOM 3444 C C . ASP B 1 35 ? -31.544 -4.605 10.978 1.00 21.99 49 ASP B C 1
ATOM 3445 O O . ASP B 1 35 ? -32.016 -4.814 9.860 1.00 18.34 49 ASP B O 1
ATOM 3454 N N . CYS B 1 36 ? -31.451 -3.390 11.526 1.00 20.42 50 CYS B N 1
ATOM 3455 C CA . CYS B 1 36 ? -31.889 -2.160 10.873 1.00 20.77 50 CYS B CA 1
ATOM 3456 C C . CYS B 1 36 ? -31.096 -1.021 11.496 1.00 23.52 50 CYS B C 1
ATOM 3457 O O . CYS B 1 36 ? -30.860 -1.022 12.717 1.00 25.96 50 CYS B O 1
ATOM 3465 N N . VAL B 1 37 ? -30.611 -0.075 10.687 1.00 17.47 51 VAL B N 1
ATOM 3466 C CA . VAL B 1 37 ? -30.004 1.130 11.263 1.00 17.84 51 VAL B CA 1
ATOM 3467 C C . VAL B 1 37 ? -30.151 2.313 10.328 1.00 20.77 51 VAL B C 1
ATOM 3468 O O . VAL B 1 37 ? -30.032 2.183 9.102 1.00 17.85 51 VAL B O 1
ATOM 3481 N N . VAL B 1 38 ? -30.405 3.482 10.927 1.00 21.42 52 VAL B N 1
ATOM 3482 C CA . VAL B 1 38 ? -30.319 4.774 10.254 1.00 17.51 52 VAL B CA 1
ATOM 3483 C C . VAL B 1 38 ? -29.028 5.436 10.725 1.00 21.58 52 VAL B C 1
ATOM 3484 O O . VAL B 1 38 ? -28.823 5.626 11.934 1.00 23.50 52 VAL B O 1
ATOM 3497 N N . MET B 1 39 ? -28.112 5.689 9.797 1.00 18.36 53 MET B N 1
ATOM 3498 C CA . MET B 1 39 ? -26.775 6.146 10.138 1.00 21.08 53 MET B CA 1
ATOM 3499 C C . MET B 1 39 ? -26.801 7.638 10.423 1.00 22.66 53 MET B C 1
ATOM 3500 O O . MET B 1 39 ? -27.409 8.398 9.673 1.00 23.14 53 MET B O 1
ATOM 3514 N N . ARG B 1 40 ? -26.189 8.046 11.548 1.00 21.87 54 ARG B N 1
ATOM 3515 C CA . ARG B 1 40 ? -26.256 9.432 11.996 1.00 23.06 54 ARG B CA 1
ATOM 3516 C C . ARG B 1 40 ? -24.880 9.983 12.337 1.00 24.85 54 ARG B C 1
ATOM 3517 O O . ARG B 1 40 ? -23.962 9.238 12.685 1.00 29.85 54 ARG B O 1
ATOM 3538 N N . ASP B 1 41 ? -24.763 11.318 12.271 1.00 29.27 55 ASP B N 1
ATOM 3539 C CA . ASP B 1 41 ? -23.536 11.983 12.701 1.00 34.03 55 ASP B CA 1
ATOM 3540 C C . ASP B 1 41 ? -23.339 11.740 14.204 1.00 27.37 55 ASP B C 1
ATOM 3541 O O . ASP B 1 41 ? -24.278 11.941 14.986 1.00 28.22 55 ASP B O 1
ATOM 3550 N N . PRO B 1 42 ? -22.181 11.259 14.638 1.00 27.78 56 PRO B N 1
ATOM 3551 C CA . PRO B 1 42 ? -22.055 10.916 16.067 1.00 34.35 56 PRO B CA 1
ATOM 3552 C C . PRO B 1 42 ? -22.265 12.103 16.991 1.00 44.46 56 PRO B C 1
ATOM 3553 O O . PRO B 1 42 ? -22.936 11.958 18.030 1.00 35.28 56 PRO B O 1
ATOM 3564 N N . ALA B 1 43 ? -21.749 13.281 16.610 1.00 40.44 57 ALA B N 1
ATOM 3565 C CA . ALA B 1 43 ? -21.870 14.483 17.437 1.00 46.49 57 ALA B CA 1
ATOM 3566 C C . ALA B 1 43 ? -23.291 15.044 17.414 1.00 46.59 57 ALA B C 1
ATOM 3567 O O . ALA B 1 43 ? -23.915 15.198 18.469 1.00 47.26 57 ALA B O 1
ATOM 3574 N N . SER B 1 44 ? -23.817 15.367 16.227 1.00 34.67 58 SER B N 1
ATOM 3575 C CA . SER B 1 44 ? -25.115 16.020 16.139 1.00 34.19 58 SER B CA 1
ATOM 3576 C C . SER B 1 44 ? -26.294 15.067 16.106 1.00 36.31 58 SER B C 1
ATOM 3577 O O . SER B 1 44 ? -27.423 15.500 16.359 1.00 31.30 58 SER B O 1
ATOM 3585 N N . LYS B 1 45 ? -26.073 13.792 15.807 1.00 30.46 59 LYS B N 1
ATOM 3586 C CA . LYS B 1 45 ? -27.132 12.815 15.584 1.00 39.09 59 LYS B CA 1
ATOM 3587 C C . LYS B 1 45 ? -27.964 13.147 14.348 1.00 36.75 59 LYS B C 1
ATOM 3588 O O . LYS B 1 45 ? -29.016 12.514 14.118 1.00 29.44 59 LYS B O 1
ATOM 3607 N N . ARG B 1 46 ? -27.527 14.092 13.521 1.00 37.07 60 ARG B N 1
ATOM 3608 C CA . ARG B 1 46 ? -28.242 14.344 12.279 1.00 30.97 60 ARG B CA 1
ATOM 3609 C C . ARG B 1 46 ? -28.091 13.138 11.357 1.00 25.74 60 ARG B C 1
ATOM 3610 O O . ARG B 1 46 ? -27.035 12.524 11.288 1.00 26.09 60 ARG B O 1
ATOM 3631 N N . SER B 1 47 ? -29.145 12.822 10.641 1.00 23.73 61 SER B N 1
ATOM 3632 C CA . SER B 1 47 ? -29.070 11.713 9.699 1.00 24.95 61 SER B CA 1
ATOM 3633 C C . SER B 1 47 ? -28.021 11.953 8.625 1.00 22.22 61 SER B C 1
ATOM 3634 O O . SER B 1 47 ? -27.926 13.032 8.036 1.00 25.11 61 SER B O 1
ATOM 3642 N N . ARG B 1 48 ? -27.278 10.900 8.303 1.00 20.74 62 ARG B N 1
ATOM 3643 C CA . ARG B 1 48 ? -26.327 10.929 7.198 1.00 21.22 62 ARG B CA 1
ATOM 3644 C C . ARG B 1 48 ? -26.965 10.581 5.864 1.00 19.46 62 ARG B C 1
ATOM 3645 O O . ARG B 1 48 ? -26.285 10.547 4.826 1.00 23.24 62 ARG B O 1
ATOM 3666 N N . GLY B 1 49 ? -28.266 10.356 5.852 1.00 21.15 63 GLY B N 1
ATOM 3667 C CA . GLY B 1 49 ? -28.943 10.123 4.592 1.00 20.57 63 GLY B CA 1
ATOM 3668 C C . GLY B 1 49 ? -28.839 8.718 4.040 1.00 23.71 63 GLY B C 1
ATOM 3669 O O . GLY B 1 49 ? -29.124 8.515 2.855 1.00 19.83 63 GLY B O 1
ATOM 3673 N N . PHE B 1 50 ? -28.408 7.752 4.851 1.00 18.39 64 PHE B N 1
ATOM 3674 C CA . PHE B 1 50 ? -28.353 6.360 4.433 1.00 15.11 64 PHE B CA 1
ATOM 3675 C C . PHE B 1 50 ? -28.517 5.488 5.658 1.00 19.21 64 PHE B C 1
ATOM 3676 O O . PHE B 1 50 ? -28.340 5.919 6.802 1.00 19.39 64 PHE B O 1
ATOM 3693 N N . GLY B 1 51 ? -28.848 4.256 5.389 1.00 17.98 65 GLY B N 1
ATOM 3694 C CA . GLY B 1 51 ? -28.994 3.257 6.420 1.00 17.60 65 GLY B CA 1
ATOM 3695 C C . GLY B 1 51 ? -28.738 1.876 5.863 1.00 16.16 65 GLY B C 1
ATOM 3696 O O . GLY B 1 51 ? -28.389 1.702 4.693 1.00 16.26 65 GLY B O 1
ATOM 3700 N N . PHE B 1 52 ? -28.925 0.868 6.738 1.00 15.84 66 PHE B N 1
ATOM 3701 C CA . PHE B 1 52 ? -28.861 -0.517 6.330 1.00 16.01 66 PHE B CA 1
ATOM 3702 C C . PHE B 1 52 ? -30.056 -1.282 6.859 1.00 16.91 66 PHE B C 1
ATOM 3703 O O . PHE B 1 52 ? -30.562 -1.004 7.955 1.00 19.43 66 PHE B O 1
ATOM 3720 N N . VAL B 1 53 ? -30.461 -2.284 6.099 1.00 16.88 67 VAL B N 1
ATOM 3721 C CA . VAL B 1 53 ? -31.346 -3.333 6.614 1.00 16.89 67 VAL B CA 1
ATOM 3722 C C . VAL B 1 53 ? -30.720 -4.675 6.300 1.00 18.54 67 VAL B C 1
ATOM 3723 O O . VAL B 1 53 ? -30.132 -4.840 5.229 1.00 17.40 67 VAL B O 1
ATOM 3736 N N . THR B 1 54 ? -30.887 -5.649 7.208 1.00 14.89 68 THR B N 1
ATOM 3737 C CA . THR B 1 54 ? -30.391 -7.029 7.028 1.00 14.83 68 THR B CA 1
ATOM 3738 C C . THR B 1 54 ? -31.546 -7.985 7.193 1.00 15.43 68 THR B C 1
ATOM 3739 O O . THR B 1 54 ? -32.259 -7.911 8.185 1.00 16.61 68 THR B O 1
ATOM 3750 N N . PHE B 1 55 ? -31.755 -8.816 6.186 1.00 16.73 69 PHE B N 1
ATOM 3751 C CA . PHE B 1 55 ? -32.820 -9.809 6.217 1.00 18.67 69 PHE B CA 1
ATOM 3752 C C . PHE B 1 55 ? -32.331 -11.150 6.752 1.00 24.00 69 PHE B C 1
ATOM 3753 O O . PHE B 1 55 ? -31.138 -11.471 6.772 1.00 18.89 69 PHE B O 1
ATOM 3770 N N . SER B 1 56 ? -33.291 -11.992 7.123 1.00 19.22 70 SER B N 1
ATOM 3771 C CA . SER B 1 56 ? -32.936 -13.318 7.609 1.00 17.96 70 SER B CA 1
ATOM 3772 C C . SER B 1 56 ? -32.438 -14.229 6.509 1.00 20.28 70 SER B C 1
ATOM 3773 O O . SER B 1 56 ? -31.795 -15.216 6.819 1.00 19.21 70 SER B O 1
ATOM 3781 N N . SER B 1 57 ? -32.658 -13.886 5.242 1.00 17.25 71 SER B N 1
ATOM 3782 C CA . SER B 1 57 ? -32.194 -14.699 4.123 1.00 18.35 71 SER B CA 1
ATOM 3783 C C . SER B 1 57 ? -31.934 -13.858 2.891 1.00 21.51 71 SER B C 1
ATOM 3784 O O . SER B 1 57 ? -32.534 -12.793 2.690 1.00 20.15 71 SER B O 1
ATOM 3792 N N . MET B 1 58 ? -31.092 -14.404 1.986 1.00 19.96 72 MET B N 1
ATOM 3793 C CA . MET B 1 58 ? -30.878 -13.695 0.728 1.00 20.57 72 MET B CA 1
ATOM 3794 C C . MET B 1 58 ? -32.147 -13.745 -0.121 1.00 21.37 72 MET B C 1
ATOM 3795 O O . MET B 1 58 ? -32.444 -12.800 -0.870 1.00 22.28 72 MET B O 1
ATOM 3809 N N . ALA B 1 59 ? -32.969 -14.785 0.043 1.00 20.04 73 ALA B N 1
ATOM 3810 C CA . ALA B 1 59 ? -34.215 -14.847 -0.699 1.00 21.23 73 ALA B CA 1
ATOM 3811 C C . ALA B 1 59 ? -35.129 -13.673 -0.366 1.00 17.86 73 ALA B C 1
ATOM 3812 O O . ALA B 1 59 ? -35.836 -13.166 -1.245 1.00 20.77 73 ALA B O 1
ATOM 3819 N N . GLU B 1 60 ? -35.115 -13.212 0.890 1.00 20.38 74 GLU B N 1
ATOM 3820 C CA . GLU B 1 60 ? -35.886 -12.043 1.278 1.00 18.09 74 GLU B CA 1
ATOM 3821 C C . GLU B 1 60 ? -35.314 -10.772 0.661 1.00 19.49 74 GLU B C 1
ATOM 3822 O O . GLU B 1 60 ? -36.067 -9.888 0.228 1.00 19.56 74 GLU B O 1
ATOM 3834 N N . VAL B 1 61 ? -33.984 -10.648 0.630 1.00 18.91 75 VAL B N 1
ATOM 3835 C CA . VAL B 1 61 ? -33.379 -9.517 -0.065 1.00 17.16 75 VAL B CA 1
ATOM 3836 C C . VAL B 1 61 ? -33.882 -9.498 -1.513 1.00 16.36 75 VAL B C 1
ATOM 3837 O O . VAL B 1 61 ? -34.261 -8.456 -2.058 1.00 18.79 75 VAL B O 1
ATOM 3850 N N . ASP B 1 62 ? -33.887 -10.677 -2.150 1.00 18.89 76 ASP B N 1
ATOM 3851 C CA . ASP B 1 62 ? -34.294 -10.753 -3.550 1.00 18.77 76 ASP B CA 1
ATOM 3852 C C . ASP B 1 62 ? -35.733 -10.287 -3.719 1.00 20.83 76 ASP B C 1
ATOM 3853 O O . ASP B 1 62 ? -36.050 -9.600 -4.703 1.00 21.54 76 ASP B O 1
ATOM 3862 N N . ALA B 1 63 ? -36.616 -10.659 -2.782 1.00 22.20 77 ALA B N 1
ATOM 3863 C CA . ALA B 1 63 ? -38.012 -10.249 -2.888 1.00 24.03 77 ALA B CA 1
ATOM 3864 C C . ALA B 1 63 ? -38.151 -8.739 -2.750 1.00 23.71 77 ALA B C 1
ATOM 3865 O O . ALA B 1 63 ? -38.906 -8.099 -3.490 1.00 23.58 77 ALA B O 1
ATOM 3872 N N . ALA B 1 64 ? -37.392 -8.132 -1.832 1.00 20.76 78 ALA B N 1
ATOM 3873 C CA . ALA B 1 64 ? -37.417 -6.680 -1.706 1.00 18.01 78 ALA B CA 1
ATOM 3874 C C . ALA B 1 64 ? -36.936 -6.003 -2.984 1.00 21.64 78 ALA B C 1
ATOM 3875 O O . ALA B 1 64 ? -37.531 -5.031 -3.423 1.00 19.91 78 ALA B O 1
ATOM 3882 N N . MET B 1 65 ? -35.854 -6.483 -3.579 1.00 18.78 79 MET B N 1
ATOM 3883 C CA . MET B 1 65 ? -35.298 -5.807 -4.747 1.00 17.53 79 MET B CA 1
ATOM 3884 C C . MET B 1 65 ? -36.203 -5.983 -5.955 1.00 24.86 79 MET B C 1
ATOM 3885 O O . MET B 1 65 ? -36.208 -5.134 -6.838 1.00 25.44 79 MET B O 1
ATOM 3899 N N . ALA B 1 66 ? -36.957 -7.075 -6.004 1.00 22.20 80 ALA B N 1
ATOM 3900 C CA . ALA B 1 66 ? -37.926 -7.257 -7.073 1.00 23.75 80 ALA B CA 1
ATOM 3901 C C . ALA B 1 66 ? -39.106 -6.295 -6.992 1.00 27.75 80 ALA B C 1
ATOM 3902 O O . ALA B 1 66 ? -39.888 -6.210 -7.958 1.00 29.44 80 ALA B O 1
ATOM 3909 N N . ALA B 1 67 ? -39.299 -5.612 -5.858 1.00 25.59 81 ALA B N 1
ATOM 3910 C CA . ALA B 1 67 ? -40.446 -4.740 -5.618 1.00 27.29 81 ALA B CA 1
ATOM 3911 C C . ALA B 1 67 ? -40.069 -3.262 -5.632 1.00 23.66 81 ALA B C 1
ATOM 3912 O O . ALA B 1 67 ? -40.815 -2.420 -5.111 1.00 29.03 81 ALA B O 1
ATOM 3919 N N . ARG B 1 68 ? -38.954 -2.922 -6.266 1.00 23.12 82 ARG B N 1
ATOM 3920 C CA . ARG B 1 68 ? -38.597 -1.530 -6.468 1.00 22.31 82 ARG B CA 1
ATOM 3921 C C . ARG B 1 68 ? -39.503 -0.875 -7.528 1.00 33.25 82 ARG B C 1
ATOM 3922 O O . ARG B 1 68 ? -40.102 -1.567 -8.356 1.00 29.40 82 ARG B O 1
ATOM 3943 N N . PRO B 1 69 ? -39.582 0.455 -7.532 1.00 28.33 83 PRO B N 1
ATOM 3944 C CA . PRO B 1 69 ? -38.896 1.396 -6.645 1.00 28.26 83 PRO B CA 1
ATOM 3945 C C . PRO B 1 69 ? -39.469 1.424 -5.222 1.00 26.96 83 PRO B C 1
ATOM 3946 O O . PRO B 1 69 ? -40.618 1.049 -4.971 1.00 25.34 83 PRO B O 1
ATOM 3957 N N . HIS B 1 70 ? -38.607 1.835 -4.297 1.00 22.15 84 HIS B N 1
ATOM 3958 C CA . HIS B 1 70 ? -38.931 1.942 -2.892 1.00 19.46 84 HIS B CA 1
ATOM 3959 C C . HIS B 1 70 ? -39.038 3.406 -2.500 1.00 22.87 84 HIS B C 1
ATOM 3960 O O . HIS B 1 70 ? -38.141 4.197 -2.794 1.00 24.04 84 HIS B O 1
ATOM 3974 N N . SER B 1 71 ? -40.132 3.760 -1.851 1.00 28.93 85 SER B N 1
ATOM 3975 C CA . SER B 1 71 ? -40.346 5.105 -1.339 1.00 24.74 85 SER B CA 1
ATOM 3976 C C . SER B 1 71 ? -40.626 5.009 0.148 1.00 29.56 85 SER B C 1
ATOM 3977 O O . SER B 1 71 ? -41.529 4.273 0.568 1.00 30.79 85 SER B O 1
ATOM 3985 N N . ILE B 1 72 ? -39.883 5.772 0.933 1.00 24.14 86 ILE B N 1
ATOM 3986 C CA . ILE B 1 72 ? -39.990 5.716 2.380 1.00 25.78 86 ILE B CA 1
ATOM 3987 C C . ILE B 1 72 ? -40.091 7.131 2.892 1.00 22.49 86 ILE B C 1
ATOM 3988 O O . ILE B 1 72 ? -39.268 7.981 2.535 1.00 29.06 86 ILE B O 1
ATOM 4004 N N . ASP B 1 73 ? -41.115 7.390 3.712 1.00 30.51 87 ASP B N 1
ATOM 4005 C CA . ASP B 1 73 ? -41.341 8.730 4.255 1.00 30.59 87 ASP B CA 1
ATOM 4006 C C . ASP B 1 73 ? -41.339 9.776 3.148 1.00 30.46 87 ASP B C 1
ATOM 4007 O O . ASP B 1 73 ? -40.798 10.871 3.294 1.00 37.01 87 ASP B O 1
ATOM 4016 N N . GLY B 1 74 ? -41.935 9.424 2.020 1.00 35.86 88 GLY B N 1
ATOM 4017 C CA . GLY B 1 74 ? -42.153 10.378 0.956 1.00 43.30 88 GLY B CA 1
ATOM 4018 C C . GLY B 1 74 ? -41.022 10.575 -0.018 1.00 45.14 88 GLY B C 1
ATOM 4019 O O . GLY B 1 74 ? -41.131 11.435 -0.892 1.00 34.61 88 GLY B O 1
ATOM 4023 N N . ARG B 1 75 ? -39.943 9.806 0.082 1.00 30.57 89 ARG B N 1
ATOM 4024 C CA . ARG B 1 75 ? -38.769 10.019 -0.751 1.00 33.91 89 ARG B CA 1
ATOM 4025 C C . ARG B 1 75 ? -38.378 8.688 -1.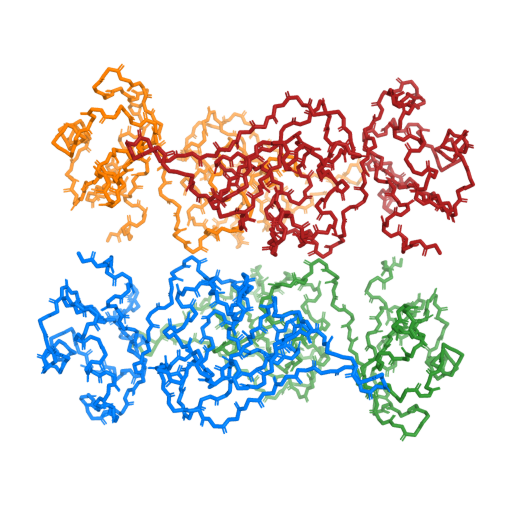394 1.00 25.40 89 ARG B C 1
ATOM 4026 O O . ARG B 1 75 ? -38.347 7.667 -0.712 1.00 26.74 89 ARG B O 1
ATOM 4047 N N . VAL B 1 76 ? -38.152 8.682 -2.703 1.00 27.06 90 VAL B N 1
ATOM 4048 C CA . VAL B 1 76 ? -37.665 7.474 -3.360 1.00 26.80 90 VAL B CA 1
ATOM 4049 C C . VAL B 1 76 ? -36.217 7.264 -2.930 1.00 23.55 90 VAL B C 1
ATOM 4050 O O . VAL B 1 76 ? -35.372 8.153 -3.102 1.00 29.35 90 VAL B O 1
ATOM 4063 N N . VAL B 1 77 ? -35.919 6.080 -2.398 1.00 22.89 91 VAL B N 1
ATOM 4064 C CA . VAL B 1 77 ? -34.609 5.764 -1.915 1.00 21.27 91 VAL B CA 1
ATOM 4065 C C . VAL B 1 77 ? -33.919 4.847 -2.916 1.00 22.66 91 VAL B C 1
ATOM 4066 O O . VAL B 1 77 ? -34.503 4.427 -3.911 1.00 23.10 91 VAL B O 1
ATOM 4079 N N . GLU B 1 78 ? -32.634 4.551 -2.674 1.00 18.41 92 GLU B N 1
ATOM 4080 C CA . GLU B 1 78 ? -31.850 3.747 -3.609 1.00 21.93 92 GLU B CA 1
ATOM 4081 C C . GLU B 1 78 ? -31.219 2.556 -2.892 1.00 17.83 92 GLU B C 1
ATOM 4082 O O . GLU B 1 78 ? -30.120 2.667 -2.305 1.00 17.66 92 GLU B O 1
ATOM 4094 N N . PRO B 1 79 ? -31.923 1.418 -2.835 1.00 17.04 93 PRO B N 1
ATOM 4095 C CA . PRO B 1 79 ? -31.327 0.245 -2.202 1.00 15.06 93 PRO B CA 1
ATOM 4096 C C . PRO B 1 79 ? -30.302 -0.412 -3.100 1.00 17.21 93 PRO B C 1
ATOM 4097 O O . PRO B 1 79 ? -30.439 -0.464 -4.323 1.00 18.64 93 PRO B O 1
ATOM 4108 N N . LYS B 1 80 ? -29.266 -0.941 -2.462 1.00 15.85 94 LYS B N 1
ATOM 4109 C CA . LYS B 1 80 ? -28.128 -1.542 -3.126 1.00 19.11 94 LYS B CA 1
ATOM 4110 C C . LYS B 1 80 ? -27.634 -2.680 -2.260 1.00 17.40 94 LYS B C 1
ATOM 4111 O O . LYS B 1 80 ? -27.534 -2.543 -1.027 1.00 17.23 94 LYS B O 1
ATOM 4130 N N . ARG B 1 81 ? -27.249 -3.787 -2.900 1.00 14.02 95 ARG B N 1
ATOM 4131 C CA . ARG B 1 81 ? -26.646 -4.846 -2.112 1.00 14.05 95 ARG B CA 1
ATOM 4132 C C . ARG B 1 81 ? -25.406 -4.302 -1.434 1.00 15.85 95 ARG B C 1
ATOM 4133 O O . ARG B 1 81 ? -24.659 -3.472 -1.990 1.00 16.83 95 ARG B O 1
ATOM 4154 N N . ALA B 1 82 ? -25.171 -4.795 -0.238 1.00 14.47 96 ALA B N 1
ATOM 4155 C CA . ALA B 1 82 ? -24.055 -4.303 0.565 1.00 14.69 96 ALA B CA 1
ATOM 4156 C C . ALA B 1 82 ? -22.708 -4.714 -0.032 1.00 16.69 96 ALA B C 1
ATOM 4157 O O . ALA B 1 82 ? -22.488 -5.878 -0.355 1.00 18.32 96 ALA B O 1
ATOM 4164 N N . VAL B 1 83 ? -21.801 -3.737 -0.121 1.00 17.36 97 VAL B N 1
ATOM 4165 C CA . VAL B 1 83 ? -20.398 -3.893 -0.520 1.00 13.98 97 VAL B CA 1
ATOM 4166 C C . VAL B 1 83 ? -19.529 -3.986 0.732 1.00 16.88 97 VAL B C 1
ATOM 4167 O O . VAL B 1 83 ? -19.590 -3.105 1.598 1.00 17.21 97 VAL B O 1
ATOM 4180 N N . ALA B 1 84 ? -18.701 -5.019 0.809 1.00 16.27 98 ALA B N 1
ATOM 4181 C CA . ALA B 1 84 ? -17.901 -5.270 2.005 1.00 14.53 98 ALA B CA 1
ATOM 4182 C C . ALA B 1 84 ? -17.012 -4.084 2.306 1.00 16.15 98 ALA B C 1
ATOM 4183 O O . ALA B 1 84 ? -16.491 -3.411 1.421 1.00 15.65 98 ALA B O 1
ATOM 4190 N N . ARG B 1 85 ? -16.808 -3.826 3.600 1.00 13.79 99 ARG B N 1
ATOM 4191 C CA . ARG B 1 85 ? -15.905 -2.771 4.018 1.00 13.83 99 ARG B CA 1
ATOM 4192 C C . ARG B 1 85 ? -14.507 -2.929 3.398 1.00 13.56 99 ARG B C 1
ATOM 4193 O O . ARG B 1 85 ? -13.834 -1.931 3.130 1.00 14.89 99 ARG B O 1
ATOM 4214 N N . GLU B 1 86 ? -14.069 -4.156 3.200 1.00 14.27 100 GLU B N 1
ATOM 4215 C CA . GLU B 1 86 ? -12.734 -4.392 2.674 1.00 14.98 100 GLU B CA 1
ATOM 4216 C C . GLU B 1 86 ? -12.575 -3.872 1.261 1.00 19.20 100 GLU B C 1
ATOM 4217 O O . GLU B 1 86 ? -11.447 -3.723 0.805 1.00 17.71 100 GLU B O 1
ATOM 4229 N N . GLU B 1 87 ? -13.662 -3.625 0.561 1.00 15.03 101 GLU B N 1
ATOM 4230 C CA . GLU B 1 87 ? -13.574 -3.064 -0.800 1.00 12.88 101 GLU B CA 1
ATOM 4231 C C . GLU B 1 87 ? -13.397 -1.547 -0.797 1.00 20.07 101 GLU B C 1
ATOM 4232 O O . GLU B 1 87 ? -13.242 -0.939 -1.865 1.00 20.67 101 GLU B O 1
ATOM 4244 N N . SER B 1 88 ? -13.518 -0.891 0.351 1.00 25.73 102 SER B N 1
ATOM 4245 C CA . SER B 1 88 ? -13.302 0.552 0.394 1.00 33.39 102 SER B CA 1
ATOM 4246 C C . SER B 1 88 ? -11.943 0.885 -0.208 1.00 31.96 102 SER B C 1
ATOM 4247 O O . SER B 1 88 ? -10.940 0.215 0.043 1.00 50.94 102 SER B O 1
ATOM 4255 N N . GLY B 1 89 ? -11.912 1.895 -1.031 1.00 34.95 103 GLY B N 1
ATOM 4256 C CA . GLY B 1 89 ? -10.669 2.259 -1.674 1.00 37.76 103 GLY B CA 1
ATOM 4257 C C . GLY B 1 89 ? -10.378 1.540 -2.975 1.00 33.93 103 GLY B C 1
ATOM 4258 O O . GLY B 1 89 ? -9.440 1.925 -3.670 1.00 31.78 103 GLY B O 1
ATOM 4262 N N . LYS B 1 90 ? -11.152 0.488 -3.338 1.00 23.20 104 LYS B N 1
ATOM 4263 C CA . LYS B 1 90 ? -10.950 -0.150 -4.630 1.00 22.26 104 LYS B CA 1
ATOM 4264 C C . LYS B 1 90 ? -11.752 0.595 -5.691 1.00 23.16 104 LYS B C 1
ATOM 4265 O O . LYS B 1 90 ? -12.918 0.943 -5.441 1.00 20.11 104 LYS B O 1
ATOM 4284 N N . PRO B 1 91 ? -11.209 0.874 -6.870 1.00 23.64 105 PRO B N 1
ATOM 4285 C CA . PRO B 1 91 ? -11.963 1.653 -7.853 1.00 24.44 105 PRO B CA 1
ATOM 4286 C C . PRO B 1 91 ? -13.251 0.950 -8.237 1.00 21.24 105 PRO B C 1
ATOM 4287 O O . PRO B 1 91 ? -13.272 -0.260 -8.477 1.00 25.23 105 PRO B O 1
ATOM 4298 N N . GLY B 1 92 ? -14.350 1.712 -8.224 1.00 22.51 106 GLY B N 1
ATOM 4299 C CA . GLY B 1 92 ? -15.631 1.188 -8.625 1.00 26.02 106 GLY B CA 1
ATOM 4300 C C . GLY B 1 92 ? -16.389 0.403 -7.566 1.00 19.78 106 GLY B C 1
ATOM 4301 O O . GLY B 1 92 ? -17.489 -0.094 -7.856 1.00 20.26 106 GLY B O 1
ATOM 4305 N N . ALA B 1 93 ? -15.844 0.273 -6.360 1.00 19.49 107 ALA B N 1
ATOM 4306 C CA . ALA B 1 93 ? -16.489 -0.499 -5.293 1.00 19.45 107 ALA B CA 1
ATOM 4307 C C . ALA B 1 93 ? -17.941 -0.114 -5.115 1.00 22.90 107 ALA B C 1
ATOM 4308 O O . ALA B 1 93 ? -18.800 -0.977 -4.930 1.00 20.88 107 ALA B O 1
ATOM 4315 N N . HIS B 1 94 ? -18.232 1.184 -5.148 1.00 17.54 108 HIS B N 1
ATOM 4316 C CA . HIS B 1 94 ? -19.577 1.662 -4.835 1.00 17.57 108 HIS B CA 1
ATOM 4317 C C . HIS B 1 94 ? -20.292 2.230 -6.031 1.00 22.06 108 HIS B C 1
ATOM 4318 O O . HIS B 1 94 ? -21.362 2.812 -5.867 1.00 23.61 108 HIS B O 1
ATOM 4332 N N . VAL B 1 95 ? -19.787 1.988 -7.218 1.00 19.36 109 VAL B N 1
ATOM 4333 C CA . VAL B 1 95 ? -20.426 2.444 -8.440 1.00 17.78 109 VAL B CA 1
ATOM 4334 C C . VAL B 1 95 ? -21.453 1.422 -8.914 1.00 21.04 109 VAL B C 1
ATOM 4335 O O . VAL B 1 95 ? -21.195 0.211 -8.903 1.00 27.31 109 VAL B O 1
ATOM 4348 N N . THR B 1 96 ? -22.598 1.903 -9.381 1.00 22.91 110 THR B N 1
ATOM 4349 C CA . THR B 1 96 ? -23.619 0.999 -9.862 1.00 25.04 110 THR B CA 1
ATOM 4350 C C . THR B 1 96 ? -23.582 1.049 -11.393 1.00 24.34 110 THR B C 1
ATOM 4351 O O . THR B 1 96 ? -23.450 2.130 -11.999 1.00 30.88 110 THR B O 1
ATOM 4362 N N . VAL B 1 97 ? -23.514 -0.134 -11.996 1.00 20.74 111 VAL B N 1
ATOM 4363 C CA . VAL B 1 97 ? -23.539 -0.289 -13.452 1.00 21.41 111 VAL B CA 1
ATOM 4364 C C . VAL B 1 97 ? -24.395 -1.487 -13.831 1.00 17.75 111 VAL B C 1
ATOM 4365 O O . VAL B 1 97 ? -24.631 -2.395 -13.034 1.00 19.17 111 VAL B O 1
ATOM 4378 N N . LYS B 1 98 ? -24.830 -1.500 -15.103 1.00 18.57 112 LYS B N 1
ATOM 4379 C CA . LYS B 1 98 ? -25.660 -2.587 -15.607 1.00 20.57 112 LYS B CA 1
ATOM 4380 C C . LYS B 1 98 ? -24.892 -3.661 -16.368 1.00 18.50 112 LYS B C 1
ATOM 4381 O O . LYS B 1 98 ? -25.483 -4.669 -16.799 1.00 19.82 112 LYS B O 1
ATOM 4400 N N . LYS B 1 99 ? -23.579 -3.515 -16.490 1.00 17.94 113 LYS B N 1
ATOM 4401 C CA . LYS B 1 99 ? -22.777 -4.369 -17.345 1.00 17.89 113 LYS B CA 1
ATOM 4402 C C . LYS B 1 99 ? -21.676 -5.061 -16.543 1.00 16.66 113 LYS B C 1
ATOM 4403 O O . LYS B 1 99 ? -21.031 -4.446 -15.678 1.00 20.41 113 LYS B O 1
ATOM 4422 N N . LEU B 1 100 ? -21.422 -6.308 -16.916 1.00 17.35 114 LEU B N 1
ATOM 4423 C CA . LEU B 1 100 ? -20.500 -7.216 -16.260 1.00 22.74 114 LEU B CA 1
ATOM 4424 C C . LEU B 1 100 ? -19.503 -7.765 -17.283 1.00 18.26 114 LEU B C 1
ATOM 4425 O O . LEU B 1 100 ? -19.883 -8.115 -18.400 1.00 20.29 114 LEU B O 1
ATOM 4441 N N . PHE B 1 101 ? -18.212 -7.772 -16.898 1.00 20.01 115 PHE B N 1
ATOM 4442 C CA . PHE B 1 101 ? -17.158 -8.482 -17.593 1.00 20.78 115 PHE B CA 1
ATOM 4443 C C . PHE B 1 101 ? -17.086 -9.897 -17.047 1.00 18.45 115 PHE B C 1
ATOM 4444 O O . PHE B 1 101 ? -17.163 -10.081 -15.836 1.00 19.23 115 PHE B O 1
ATOM 4461 N N . VAL B 1 102 ? -16.960 -10.884 -17.943 1.00 19.47 116 VAL B N 1
ATOM 4462 C CA . VAL B 1 102 ? -16.794 -12.286 -17.585 1.00 20.22 116 VAL B CA 1
ATOM 4463 C C . VAL B 1 102 ? -15.519 -12.809 -18.261 1.00 21.16 116 VAL B C 1
ATOM 4464 O O . VAL B 1 102 ? -15.431 -12.841 -19.509 1.00 21.65 116 VAL B O 1
ATOM 4477 N N . GLY B 1 103 ? -14.550 -13.239 -17.435 1.00 22.27 117 GLY B N 1
ATOM 4478 C CA . GLY B 1 103 ? -13.259 -13.713 -17.909 1.00 23.93 117 GLY B CA 1
ATOM 4479 C C . GLY B 1 103 ? -13.033 -15.179 -17.612 1.00 23.13 117 GLY B C 1
ATOM 4480 O O . GLY B 1 103 ? -13.726 -15.750 -16.750 1.00 22.83 117 GLY B O 1
ATOM 4484 N N . GLY B 1 104 ? -12.087 -15.805 -18.319 1.00 23.15 118 GLY B N 1
ATOM 4485 C CA . GLY B 1 104 ? -11.782 -17.205 -18.075 1.00 25.36 118 GLY B CA 1
ATOM 4486 C C . GLY B 1 104 ? -12.684 -18.186 -18.784 1.00 24.85 118 GLY B C 1
ATOM 4487 O O . GLY B 1 104 ? -12.659 -19.379 -18.454 1.00 26.67 118 GLY B O 1
ATOM 4491 N N . ILE B 1 105 ? -13.498 -17.731 -19.747 1.00 24.52 119 ILE B N 1
ATOM 4492 C CA . ILE B 1 105 ? -14.431 -18.629 -20.418 1.00 24.64 119 ILE B CA 1
ATOM 4493 C C . ILE B 1 105 ? -13.816 -19.328 -21.624 1.00 28.19 119 ILE B C 1
ATOM 4494 O O . ILE B 1 105 ? -14.491 -20.166 -22.251 1.00 27.40 119 ILE B O 1
ATOM 4510 N N . LYS B 1 106 ? -12.566 -19.004 -21.975 1.00 25.03 120 LYS B N 1
ATOM 4511 C CA . LYS B 1 106 ? -11.841 -19.706 -23.022 1.00 26.67 120 LYS B CA 1
ATOM 4512 C C . LYS B 1 106 ? -12.555 -19.634 -24.359 1.00 29.64 120 LYS B C 1
ATOM 4513 O O . LYS B 1 106 ? -13.351 -18.722 -24.618 1.00 28.14 120 LYS B O 1
ATOM 4532 N N . GLU B 1 107 ? -12.246 -20.587 -25.242 1.00 34.89 121 GLU B N 1
ATOM 4533 C CA . GLU B 1 107 ? -12.695 -20.524 -26.618 1.00 34.27 121 GLU B CA 1
ATOM 4534 C C . GLU B 1 107 ? -13.935 -21.367 -26.887 1.00 38.40 121 GLU B C 1
ATOM 4535 O O . GLU B 1 107 ? -14.486 -21.301 -27.996 1.00 42.92 121 GLU B O 1
ATOM 4547 N N . ASP B 1 108 ? -14.422 -22.125 -25.911 1.00 32.14 122 ASP B N 1
ATOM 4548 C CA . ASP B 1 108 ? -15.562 -22.996 -26.158 1.00 35.19 122 ASP B CA 1
ATOM 4549 C C . ASP B 1 108 ? -16.846 -22.480 -25.527 1.00 41.49 122 ASP B C 1
ATOM 4550 O O . ASP B 1 108 ? -17.864 -23.174 -25.575 1.00 43.91 122 ASP B O 1
ATOM 4559 N N . THR B 1 109 ? -16.841 -21.272 -24.976 1.00 34.26 123 THR B N 1
ATOM 4560 C CA . THR B 1 109 ? -18.016 -20.735 -24.304 1.00 27.79 123 THR B CA 1
ATOM 4561 C C . THR B 1 109 ? -18.745 -19.790 -25.247 1.00 33.15 123 THR B C 1
ATOM 4562 O O . THR B 1 109 ? -18.152 -18.863 -25.815 1.00 30.60 123 THR B O 1
ATOM 4573 N N . GLU B 1 110 ? -20.025 -20.060 -25.446 1.00 31.01 124 GLU B N 1
ATOM 4574 C CA . GLU B 1 110 ? -20.844 -19.332 -26.389 1.00 29.89 124 GLU B CA 1
ATOM 4575 C C . GLU B 1 110 ? -21.869 -18.479 -25.654 1.00 32.77 124 GLU B C 1
ATOM 4576 O O . GLU B 1 110 ? -22.057 -18.589 -24.443 1.00 31.73 124 GLU B O 1
ATOM 4588 N N . GLU B 1 111 ? -22.564 -17.641 -26.422 1.00 31.05 125 GLU B N 1
ATOM 4589 C CA . GLU B 1 111 ? -23.537 -16.724 -25.845 1.00 25.41 125 GLU B CA 1
ATOM 4590 C C . GLU B 1 111 ? -24.564 -17.487 -25.024 1.00 27.78 125 GLU B C 1
ATOM 4591 O O . GLU B 1 111 ? -24.917 -17.058 -23.922 1.00 28.84 125 GLU B O 1
ATOM 4603 N N . HIS B 1 112 ? -25.021 -18.637 -25.518 1.00 27.93 126 HIS B N 1
ATOM 4604 C CA . HIS B 1 112 ? -26.101 -19.331 -24.813 1.00 34.45 126 HIS B CA 1
ATOM 4605 C C . HIS B 1 112 ? -25.623 -19.886 -23.470 1.00 28.68 126 HIS B C 1
ATOM 4606 O O . HIS B 1 112 ? -26.433 -20.068 -22.545 1.00 29.64 126 HIS B O 1
ATOM 4620 N N . HIS B 1 113 ? -24.326 -20.163 -23.337 1.00 25.75 127 HIS B N 1
ATOM 4621 C CA . HIS B 1 113 ? -23.819 -20.590 -22.040 1.00 27.59 127 HIS B CA 1
ATOM 4622 C C . HIS B 1 113 ? -23.938 -19.472 -21.028 1.00 24.73 127 HIS B C 1
ATOM 4623 O O . HIS B 1 113 ? -24.316 -19.709 -19.871 1.00 24.83 127 HIS B O 1
ATOM 4637 N N . LEU B 1 114 ? -23.590 -18.254 -21.434 1.00 28.91 128 LEU B N 1
ATOM 4638 C CA . LEU B 1 114 ? -23.697 -17.127 -20.515 1.00 24.29 128 LEU B CA 1
ATOM 4639 C C . LEU B 1 114 ? -25.151 -16.794 -20.214 1.00 26.01 128 LEU B C 1
ATOM 4640 O O . LEU B 1 114 ? -25.467 -16.428 -19.070 1.00 25.63 128 LEU B O 1
ATOM 4656 N N . ARG B 1 115 ? -26.039 -16.894 -21.217 1.00 23.52 129 ARG B N 1
ATOM 4657 C CA . ARG B 1 115 ? -27.472 -16.685 -20.976 1.00 22.81 129 ARG B CA 1
ATOM 4658 C C . ARG B 1 115 ? -27.997 -17.689 -19.964 1.00 27.99 129 ARG B C 1
ATOM 4659 O O . ARG B 1 115 ? -28.631 -17.311 -18.974 1.00 26.11 129 ARG B O 1
ATOM 4680 N N . ASP B 1 116 ? -27.678 -18.971 -20.159 1.00 26.03 130 ASP B N 1
ATOM 4681 C CA . ASP B 1 116 ? -28.212 -19.995 -19.269 1.00 28.70 130 ASP B CA 1
ATOM 4682 C C . ASP B 1 116 ? -27.692 -19.791 -17.854 1.00 27.01 130 ASP B C 1
ATOM 4683 O O . ASP B 1 116 ? -28.427 -19.983 -16.884 1.00 26.40 130 ASP B O 1
ATOM 4692 N N . TYR B 1 117 ? -26.441 -19.363 -17.725 1.00 23.30 131 TYR B N 1
ATOM 4693 C CA . TYR B 1 117 ? -25.861 -19.202 -16.407 1.00 26.84 131 TYR B CA 1
ATOM 4694 C C . TYR B 1 117 ? -26.410 -17.976 -15.707 1.00 25.49 131 TYR B C 1
ATOM 4695 O O . TYR B 1 117 ? -26.657 -18.021 -14.502 1.00 26.24 131 TYR B O 1
ATOM 4713 N N . PHE B 1 118 ? -26.535 -16.856 -16.428 1.00 25.31 132 PHE B N 1
ATOM 4714 C CA . PHE B 1 118 ? -26.805 -15.580 -15.779 1.00 22.70 132 PHE B CA 1
ATOM 4715 C C . PHE B 1 118 ? -28.277 -15.218 -15.751 1.00 24.01 132 PHE B C 1
ATOM 4716 O O . PHE B 1 118 ? -28.643 -14.276 -15.036 1.00 21.59 132 PHE B O 1
ATOM 4733 N N . GLU B 1 119 ? -29.125 -15.964 -16.468 1.00 26.30 133 GLU B N 1
ATOM 4734 C CA . GLU B 1 119 ? -30.549 -15.629 -16.592 1.00 30.84 133 GLU B CA 1
ATOM 4735 C C . GLU B 1 119 ? -31.253 -15.556 -15.240 1.00 29.48 133 GLU B C 1
ATOM 4736 O O . GLU B 1 119 ? -32.153 -14.731 -15.055 1.00 29.44 133 GLU B O 1
ATOM 4748 N N . GLU B 1 120 ? -30.877 -16.401 -14.293 1.00 30.76 134 GLU B N 1
ATOM 4749 C CA . GLU B 1 120 ? -31.588 -16.409 -13.024 1.00 30.68 134 GLU B CA 1
ATOM 4750 C C . GLU B 1 120 ? -31.347 -15.160 -12.194 1.00 30.64 134 GLU B C 1
ATOM 4751 O O . GLU B 1 120 ? -32.105 -14.904 -11.251 1.00 31.62 134 GLU B O 1
ATOM 4763 N N . TYR B 1 121 ? -30.329 -14.364 -12.506 1.00 26.89 135 TYR B N 1
ATOM 4764 C CA . TYR B 1 121 ? -30.039 -13.193 -11.686 1.00 25.97 135 TYR B CA 1
ATOM 4765 C C . TYR B 1 121 ? -30.893 -12.000 -12.064 1.00 24.02 135 TYR B C 1
ATOM 4766 O O . TYR B 1 121 ? -30.953 -11.045 -11.289 1.00 26.60 135 TYR B O 1
ATOM 4784 N N . GLY B 1 122 ? -31.384 -11.948 -13.294 1.00 26.07 136 GLY B N 1
ATOM 4785 C CA . GLY B 1 122 ? -32.226 -10.853 -13.729 1.00 23.89 136 GLY B CA 1
ATOM 4786 C C . GLY B 1 122 ? -32.367 -10.876 -15.237 1.00 25.18 136 GLY B C 1
ATOM 4787 O O . GLY B 1 122 ? -31.919 -11.805 -15.906 1.00 27.45 136 GLY B O 1
ATOM 4791 N N . LYS B 1 123 ? -32.972 -9.802 -15.751 1.00 26.33 137 LYS B N 1
ATOM 4792 C CA . LYS B 1 123 ? -33.286 -9.679 -17.166 1.00 24.08 137 LYS B CA 1
ATOM 4793 C C . LYS B 1 123 ? -32.061 -9.269 -17.958 1.00 24.36 137 LYS B C 1
ATOM 4794 O O . LYS B 1 123 ? -31.511 -8.184 -17.726 1.00 23.53 137 LYS B O 1
ATOM 4813 N N . ILE B 1 124 ? -31.662 -10.112 -18.899 1.00 20.96 138 ILE B N 1
ATOM 4814 C CA . ILE B 1 124 ? -30.492 -9.877 -19.733 1.00 22.01 138 ILE B CA 1
ATOM 4815 C C . ILE B 1 124 ? -30.913 -9.090 -20.948 1.00 25.62 138 ILE B C 1
ATOM 4816 O O . ILE B 1 124 ? -31.847 -9.489 -21.648 1.00 27.06 138 ILE B O 1
ATOM 4832 N N . ASP B 1 125 ? -30.232 -7.971 -21.194 1.00 22.22 139 ASP B N 1
ATOM 4833 C CA . ASP B 1 125 ? -30.462 -7.197 -22.406 1.00 21.64 139 ASP B CA 1
ATOM 4834 C C . ASP B 1 125 ? -29.502 -7.561 -23.529 1.00 24.27 139 ASP B C 1
ATOM 4835 O O . ASP B 1 125 ? -29.918 -7.612 -24.697 1.00 24.12 139 ASP B O 1
ATOM 4844 N N . THR B 1 126 ? -28.231 -7.794 -23.231 1.00 19.57 140 THR B N 1
ATOM 4845 C CA . THR B 1 126 ? -27.176 -7.890 -24.228 1.00 25.64 140 THR B CA 1
ATOM 4846 C C . THR B 1 126 ? -26.109 -8.843 -23.729 1.00 22.05 140 THR B C 1
ATOM 4847 O O . THR B 1 126 ? -25.696 -8.756 -22.577 1.00 21.39 140 THR B O 1
ATOM 4858 N N . ILE B 1 127 ? -25.658 -9.721 -24.616 1.00 21.17 141 ILE B N 1
ATOM 4859 C CA . ILE B 1 127 ? -24.511 -10.612 -24.376 1.00 23.15 141 ILE B CA 1
ATOM 4860 C C . ILE B 1 127 ? -23.545 -10.464 -25.522 1.00 23.81 141 ILE B C 1
ATOM 4861 O O . ILE B 1 127 ? -23.946 -10.543 -26.684 1.00 25.04 141 ILE B O 1
ATOM 4877 N N . GLU B 1 128 ? -22.291 -10.189 -25.203 1.00 21.03 142 GLU B N 1
ATOM 4878 C CA . GLU B 1 128 ? -21.248 -10.045 -26.221 1.00 22.26 142 GLU B CA 1
ATOM 4879 C C . GLU B 1 128 ? -20.095 -10.983 -25.894 1.00 26.91 142 GLU B C 1
ATOM 4880 O O . GLU B 1 128 ? -19.500 -10.882 -24.823 1.00 28.78 142 GLU B O 1
ATOM 4892 N N . ILE B 1 129 ? -19.798 -11.907 -26.791 1.00 25.04 143 ILE B N 1
ATOM 4893 C CA . ILE B 1 129 ? -18.626 -12.778 -26.692 1.00 25.94 143 ILE B CA 1
ATOM 4894 C C . ILE B 1 129 ? -17.536 -12.160 -27.561 1.00 30.31 143 ILE B C 1
ATOM 4895 O O . ILE B 1 129 ? -17.722 -12.011 -28.771 1.00 28.56 143 ILE B O 1
ATOM 4911 N N . ILE B 1 130 ? -16.396 -11.822 -26.985 1.00 25.92 144 ILE B N 1
ATOM 4912 C CA . ILE B 1 130 ? -15.377 -11.089 -27.724 1.00 25.02 144 ILE B CA 1
ATOM 4913 C C . ILE B 1 130 ? -14.539 -12.043 -28.563 1.00 29.88 144 ILE B C 1
ATOM 4914 O O . ILE B 1 130 ? -14.059 -13.078 -28.073 1.00 28.68 144 ILE B O 1
ATOM 4930 N N . THR B 1 131 ? -14.336 -11.667 -29.830 1.00 28.40 145 THR B N 1
ATOM 4931 C CA . THR B 1 131 ? -13.487 -12.417 -30.742 1.00 27.19 145 THR B CA 1
ATOM 4932 C C . THR B 1 131 ? -12.455 -11.497 -31.387 1.00 31.71 145 THR B C 1
ATOM 4933 O O . THR B 1 131 ? -12.631 -10.278 -31.441 1.00 32.73 145 THR B O 1
ATOM 4944 N N . ASP B 1 132 ? -11.381 -12.106 -31.901 1.00 30.88 146 ASP B N 1
ATOM 4945 C CA . ASP B 1 132 ? -10.358 -11.370 -32.651 1.00 33.05 146 ASP B CA 1
ATOM 4946 C C . ASP B 1 132 ? -10.944 -10.882 -33.969 1.00 35.33 146 ASP B C 1
ATOM 4947 O O . ASP B 1 132 ? -11.575 -11.646 -34.700 1.00 29.77 146 ASP B O 1
ATOM 4956 N N . ARG B 1 133 ? -10.787 -9.589 -34.243 1.00 34.68 147 ARG B N 1
ATOM 4957 C CA . ARG B 1 133 ? -11.491 -9.004 -35.373 1.00 38.46 147 ARG B CA 1
ATOM 4958 C C . ARG B 1 133 ? -10.918 -9.441 -36.713 1.00 38.53 147 ARG B C 1
ATOM 4959 O O . ARG B 1 133 ? -11.586 -9.229 -37.734 1.00 35.10 147 ARG B O 1
ATOM 4980 N N . GLN B 1 134 ? -9.711 -10.025 -36.734 1.00 30.62 148 GLN B N 1
ATOM 4981 C CA . GLN B 1 134 ? -9.087 -10.481 -37.983 1.00 45.10 148 GLN B CA 1
ATOM 4982 C C . GLN B 1 134 ? -9.214 -11.982 -38.189 1.00 46.17 148 GLN B C 1
ATOM 4983 O O . GLN B 1 134 ? -9.543 -12.428 -39.301 1.00 39.91 148 GLN B O 1
ATOM 4997 N N . SER B 1 135 ? -8.983 -12.761 -37.127 1.00 41.29 149 SER B N 1
ATOM 4998 C CA . SER B 1 135 ? -8.988 -14.216 -37.175 1.00 41.77 149 SER B CA 1
ATOM 4999 C C . SER B 1 135 ? -10.296 -14.848 -36.733 1.00 44.31 149 SER B C 1
ATOM 5000 O O . SER B 1 135 ? -10.518 -16.029 -37.022 1.00 42.54 149 SER B O 1
ATOM 5008 N N . GLY B 1 136 ? -11.146 -14.118 -36.011 1.00 31.53 150 GLY B N 1
ATOM 5009 C CA . GLY B 1 136 ? -12.378 -14.687 -35.507 1.00 36.79 150 GLY B CA 1
ATOM 5010 C C . GLY B 1 136 ? -12.231 -15.562 -34.273 1.00 38.74 150 GLY B C 1
ATOM 5011 O O . GLY B 1 136 ? -13.247 -16.019 -33.748 1.00 42.22 150 GLY B O 1
ATOM 5015 N N . LYS B 1 137 ? -11.010 -15.808 -33.811 1.00 39.27 151 LYS B N 1
ATOM 5016 C CA . LYS B 1 137 ? -10.775 -16.598 -32.606 1.00 32.31 151 LYS B CA 1
ATOM 5017 C C . LYS B 1 137 ? -11.445 -15.932 -31.408 1.00 34.59 151 LYS B C 1
ATOM 5018 O O . LYS B 1 137 ? -11.292 -14.735 -31.196 1.00 31.58 151 LYS B O 1
ATOM 5037 N N . LYS B 1 138 ? -12.200 -16.701 -30.634 1.00 35.83 152 LYS B N 1
ATOM 5038 C CA . LYS B 1 138 ? -12.661 -16.182 -29.347 1.00 34.45 152 LYS B CA 1
ATOM 5039 C C . LYS B 1 138 ? -11.484 -15.789 -28.466 1.00 29.94 152 LYS B C 1
ATOM 5040 O O . LYS B 1 138 ? -10.474 -16.488 -28.385 1.00 33.98 152 LYS B O 1
ATOM 5059 N N . ARG B 1 139 ? -11.616 -14.647 -27.796 1.00 28.72 153 ARG B N 1
ATOM 5060 C CA . ARG B 1 139 ? -10.572 -14.116 -26.938 1.00 26.71 153 ARG B CA 1
ATOM 5061 C C . ARG B 1 139 ? -10.718 -14.510 -25.480 1.00 25.89 153 ARG B C 1
ATOM 5062 O O . ARG B 1 139 ? -9.823 -14.167 -24.687 1.00 27.22 153 ARG B O 1
ATOM 5083 N N . GLY B 1 140 ? -11.780 -15.240 -25.106 1.00 26.20 154 GLY B N 1
ATOM 5084 C CA . GLY B 1 140 ? -11.830 -15.822 -23.763 1.00 25.15 154 GLY B CA 1
ATOM 5085 C C . GLY B 1 140 ? -12.518 -14.952 -22.731 1.00 21.47 154 GLY B C 1
ATOM 5086 O O . GLY B 1 140 ? -12.286 -15.114 -21.524 1.00 22.34 154 GLY B O 1
ATOM 5090 N N . PHE B 1 141 ? -13.349 -14.015 -23.184 1.00 23.40 155 PHE B N 1
ATOM 5091 C CA . PHE B 1 141 ? -14.067 -13.132 -22.287 1.00 24.07 155 PHE B CA 1
ATOM 5092 C C . PHE B 1 141 ? -15.222 -12.508 -23.035 1.00 21.66 155 PHE B C 1
ATOM 5093 O O . PHE B 1 141 ? -15.303 -12.545 -24.256 1.00 21.95 155 PHE B O 1
ATOM 5110 N N . GLY B 1 142 ? -16.124 -11.941 -22.253 1.00 21.83 156 GLY B N 1
ATOM 5111 C CA . GLY B 1 142 ? -17.341 -11.378 -22.779 1.00 20.85 156 GLY B CA 1
ATOM 5112 C C . GLY B 1 142 ? -17.934 -10.411 -21.786 1.00 20.03 156 GLY B C 1
ATOM 5113 O O . GLY B 1 142 ? -17.406 -10.192 -20.685 1.00 21.81 156 GLY B O 1
ATOM 5117 N N . PHE B 1 143 ? -19.047 -9.830 -22.201 1.00 19.83 157 PHE B N 1
ATOM 5118 C CA . PHE B 1 143 ? -19.793 -8.858 -21.404 1.00 21.26 157 PHE B CA 1
ATOM 5119 C C . PHE B 1 143 ? -21.272 -9.222 -21.392 1.00 21.68 157 PHE B C 1
ATOM 5120 O O . PHE B 1 143 ? -21.838 -9.585 -22.425 1.00 21.77 157 PHE B O 1
ATOM 5137 N N . VAL B 1 144 ? -21.905 -9.058 -20.246 1.00 19.69 158 VAL B N 1
ATOM 5138 C CA . VAL B 1 144 ? -23.341 -9.268 -20.076 1.00 20.67 158 VAL B CA 1
ATOM 5139 C C . VAL B 1 144 ? -23.931 -7.996 -19.503 1.00 18.42 158 VAL B C 1
ATOM 5140 O O . VAL B 1 144 ? -23.457 -7.477 -18.478 1.00 20.35 158 VAL B O 1
ATOM 5153 N N . THR B 1 145 ? -24.952 -7.482 -20.178 1.00 18.36 159 THR B N 1
ATOM 5154 C CA . THR B 1 145 ? -25.634 -6.275 -19.759 1.00 18.51 159 THR B CA 1
ATOM 5155 C C . THR B 1 145 ? -27.055 -6.631 -19.370 1.00 16.87 159 THR B C 1
ATOM 5156 O O . THR B 1 145 ? -27.775 -7.267 -20.160 1.00 19.09 159 THR B O 1
ATOM 5167 N N . PHE B 1 146 ? -27.459 -6.229 -18.155 1.00 18.04 160 PHE B N 1
ATOM 5168 C CA . PHE B 1 146 ? -28.803 -6.427 -17.627 1.00 20.44 160 PHE B CA 1
ATOM 5169 C C . PHE B 1 146 ? -29.590 -5.132 -17.756 1.00 19.27 160 PHE B C 1
ATOM 5170 O O . PHE B 1 146 ? -29.054 -4.069 -18.091 1.00 21.31 160 PHE B O 1
ATOM 5187 N N . ASP B 1 147 ? -30.894 -5.225 -17.529 1.00 20.65 161 ASP B N 1
ATOM 5188 C CA . ASP B 1 147 ? -31.680 -3.997 -17.547 1.00 23.74 161 ASP B CA 1
ATOM 5189 C C . ASP B 1 147 ? -31.635 -3.210 -16.243 1.00 23.56 161 ASP B C 1
ATOM 5190 O O . ASP B 1 147 ? -32.280 -2.158 -16.164 1.00 26.64 161 ASP B O 1
ATOM 5199 N N . ASP B 1 148 ? -30.858 -3.653 -15.244 1.00 21.75 162 ASP B N 1
ATOM 5200 C CA . ASP B 1 148 ? -30.765 -2.968 -13.972 1.00 23.37 162 ASP B CA 1
ATOM 5201 C C . ASP B 1 148 ? -29.418 -3.301 -13.367 1.00 18.94 162 ASP B C 1
ATOM 5202 O O . ASP B 1 148 ? -28.809 -4.298 -13.728 1.00 19.92 162 ASP B O 1
ATOM 5211 N N . HIS B 1 149 ? -28.979 -2.466 -12.407 1.00 19.40 163 HIS B N 1
ATOM 5212 C CA . HIS B 1 149 ? -27.720 -2.696 -11.720 1.00 22.51 163 HIS B CA 1
ATOM 5213 C C . HIS B 1 149 ? -27.786 -3.862 -10.734 1.00 18.59 163 HIS B C 1
ATOM 5214 O O . HIS B 1 149 ? -26.748 -4.452 -10.432 1.00 19.92 163 HIS B O 1
ATOM 5228 N N . ASP B 1 150 ? -28.965 -4.192 -10.199 1.00 16.42 164 ASP B N 1
ATOM 5229 C CA . ASP B 1 150 ? -28.985 -5.156 -9.111 1.00 16.34 164 ASP B CA 1
ATOM 5230 C C . ASP B 1 150 ? -28.483 -6.545 -9.508 1.00 18.51 164 ASP B C 1
ATOM 5231 O O . ASP B 1 150 ? -27.735 -7.142 -8.716 1.00 18.59 164 ASP B O 1
ATOM 5240 N N . PRO B 1 151 ? -28.810 -7.110 -10.680 1.00 20.12 165 PRO B N 1
ATOM 5241 C CA . PRO B 1 151 ? -28.213 -8.404 -11.013 1.00 16.72 165 PRO B CA 1
ATOM 5242 C C . PRO B 1 151 ? -26.694 -8.351 -11.009 1.00 17.66 165 PRO B C 1
ATOM 5243 O O . PRO B 1 151 ? -26.048 -9.298 -10.557 1.00 18.45 165 PRO B O 1
ATOM 5254 N N . VAL B 1 152 ? -26.108 -7.264 -11.510 1.00 17.60 166 VAL B N 1
ATOM 5255 C CA . VAL B 1 152 ? -24.654 -7.147 -11.514 1.00 16.27 166 VAL B CA 1
ATOM 5256 C C . VAL B 1 152 ? -24.125 -7.106 -10.098 1.00 18.59 166 VAL B C 1
ATOM 5257 O O . VAL B 1 152 ? -23.139 -7.789 -9.736 1.00 17.58 166 VAL B O 1
ATOM 5270 N N . ASP B 1 153 ? -24.761 -6.285 -9.266 1.00 17.89 167 ASP B N 1
ATOM 5271 C CA . ASP B 1 153 ? -24.353 -6.224 -7.861 1.00 21.12 167 ASP B CA 1
ATOM 5272 C C . ASP B 1 153 ? -24.381 -7.593 -7.186 1.00 20.53 167 ASP B C 1
ATOM 5273 O O . ASP B 1 153 ? -23.477 -7.932 -6.424 1.00 19.91 167 ASP B O 1
ATOM 5282 N N . LYS B 1 154 ? -25.454 -8.354 -7.391 1.00 16.91 168 LYS B N 1
ATOM 5283 C CA . LYS B 1 154 ? -25.569 -9.665 -6.771 1.00 16.96 168 LYS B CA 1
ATOM 5284 C C . LYS B 1 154 ? -24.504 -10.611 -7.305 1.00 17.80 168 LYS B C 1
ATOM 5285 O O . LYS B 1 154 ? -23.853 -11.352 -6.548 1.00 19.07 168 LYS B O 1
ATOM 5304 N N . ILE B 1 155 ? -24.288 -10.583 -8.623 1.00 16.11 169 ILE B N 1
ATOM 5305 C CA . ILE B 1 155 ? -23.305 -11.472 -9.226 1.00 16.11 169 ILE B CA 1
ATOM 5306 C C . ILE B 1 155 ? -21.920 -11.213 -8.671 1.00 17.84 169 ILE B C 1
ATOM 5307 O O . ILE B 1 155 ? -21.192 -12.156 -8.341 1.00 22.56 169 ILE B O 1
ATOM 5323 N N . VAL B 1 156 ? -21.509 -9.937 -8.598 1.00 20.02 170 VAL B N 1
ATOM 5324 C CA . VAL B 1 156 ? -20.126 -9.655 -8.198 1.00 20.28 170 VAL B CA 1
ATOM 5325 C C . VAL B 1 156 ? -19.914 -9.727 -6.697 1.00 20.17 170 VAL B C 1
ATOM 5326 O O . VAL B 1 156 ? -18.757 -9.668 -6.243 1.00 23.66 170 VAL B O 1
ATOM 5339 N N . LEU B 1 157 ? -20.956 -9.964 -5.910 1.00 21.03 171 LEU B N 1
ATOM 5340 C CA . LEU B 1 157 ? -20.710 -10.411 -4.547 1.00 21.80 171 LEU B CA 1
ATOM 5341 C C . LEU B 1 157 ? -19.774 -11.606 -4.517 1.00 23.66 171 LEU B C 1
ATOM 5342 O O . LEU B 1 157 ? -19.056 -11.798 -3.539 1.00 23.18 171 LEU B O 1
ATOM 5358 N N . GLN B 1 158 ? -19.822 -12.459 -5.544 1.00 21.77 172 GLN B N 1
ATOM 5359 C CA . GLN B 1 158 ? -19.030 -13.679 -5.643 1.00 22.93 172 GLN B CA 1
ATOM 5360 C C . GLN B 1 158 ? -18.095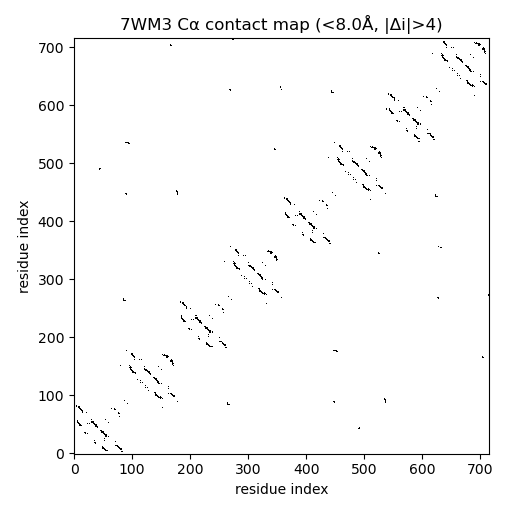 -13.517 -6.839 1.00 25.16 172 GLN B C 1
ATOM 5361 O O . GLN B 1 158 ? -18.548 -13.549 -7.982 1.00 22.07 172 GLN B O 1
ATOM 5375 N N . LYS B 1 159 ? -16.789 -13.376 -6.596 1.00 23.09 173 LYS B N 1
ATOM 5376 C CA . LYS B 1 159 ? -15.880 -13.079 -7.710 1.00 22.53 173 LYS B CA 1
ATOM 5377 C C . LYS B 1 159 ? -15.747 -14.244 -8.683 1.00 20.73 173 LYS B C 1
ATOM 5378 O O . LYS B 1 159 ? -15.712 -14.056 -9.919 1.00 21.16 173 LYS B O 1
ATOM 5397 N N . TYR B 1 160 ? -15.706 -15.452 -8.155 1.00 21.43 174 TYR B N 1
ATOM 5398 C CA . TYR B 1 160 ? -15.413 -16.640 -8.926 1.00 20.57 174 TYR B CA 1
ATOM 5399 C C . TYR B 1 160 ? -16.681 -17.436 -9.153 1.00 21.45 174 TYR B C 1
ATOM 5400 O O . TYR B 1 160 ? -17.417 -17.756 -8.208 1.00 25.75 174 TYR B O 1
ATOM 5418 N N . HIS B 1 161 ? -16.918 -17.767 -10.414 1.00 20.54 175 HIS B N 1
ATOM 5419 C CA . HIS B 1 161 ? -18.063 -18.533 -10.854 1.00 21.44 175 HIS B CA 1
ATOM 5420 C C . HIS B 1 161 ? -17.598 -19.664 -11.742 1.00 25.01 175 HIS B C 1
ATOM 5421 O O . HIS B 1 161 ? -16.732 -19.449 -12.594 1.00 26.66 175 HIS B O 1
ATOM 5435 N N . THR B 1 162 ? -18.254 -20.817 -11.636 1.00 21.49 176 THR B N 1
ATOM 5436 C CA . THR B 1 162 ? -18.015 -21.914 -12.562 1.00 22.63 176 THR B CA 1
ATOM 5437 C C . THR B 1 162 ? -19.008 -21.815 -13.718 1.00 28.52 176 THR B C 1
ATOM 5438 O O . THR B 1 162 ? -20.226 -21.910 -13.510 1.00 30.67 176 THR B O 1
ATOM 5449 N N . ILE B 1 163 ? -18.489 -21.606 -14.930 1.00 28.03 177 ILE B N 1
ATOM 5450 C CA . ILE B 1 163 ? -19.298 -21.324 -16.107 1.00 26.23 177 ILE B CA 1
ATOM 5451 C C . ILE B 1 163 ? -18.812 -22.229 -17.241 1.00 27.83 177 ILE B C 1
ATOM 5452 O O . ILE B 1 163 ? -17.636 -22.187 -17.627 1.00 23.35 177 ILE B O 1
ATOM 5468 N N . ASN B 1 164 ? -19.717 -23.031 -17.784 1.00 30.21 178 ASN B N 1
ATOM 5469 C CA . ASN B 1 164 ? -19.372 -23.920 -18.896 1.00 27.20 178 ASN B CA 1
ATOM 5470 C C . ASN B 1 164 ? -18.135 -24.773 -18.582 1.00 27.15 178 ASN B C 1
ATOM 5471 O O . ASN B 1 164 ? -17.249 -24.987 -19.433 1.00 34.16 178 ASN B O 1
ATOM 5482 N N . GLY B 1 165 ? -18.056 -25.230 -17.339 1.00 30.94 179 GLY B N 1
ATOM 5483 C CA . GLY B 1 165 ? -16.945 -26.051 -16.866 1.00 31.91 179 GLY B CA 1
ATOM 5484 C C . GLY B 1 165 ? -15.635 -25.329 -16.622 1.00 36.97 179 GLY B C 1
ATOM 5485 O O . GLY B 1 165 ? -14.598 -25.988 -16.473 1.00 37.50 179 GLY B O 1
ATOM 5489 N N . HIS B 1 166 ? -15.631 -24.003 -16.590 1.00 28.35 180 HIS B N 1
ATOM 5490 C CA . HIS B 1 166 ? -14.406 -23.226 -16.409 1.00 25.37 180 HIS B CA 1
ATOM 5491 C C . HIS B 1 166 ? -14.496 -22.467 -15.090 1.00 22.64 180 HIS B C 1
ATOM 5492 O O . HIS B 1 166 ? -15.567 -21.983 -14.718 1.00 26.78 180 HIS B O 1
ATOM 5506 N N . ASN B 1 167 ? -13.372 -22.377 -14.387 1.00 24.79 181 ASN B N 1
ATOM 5507 C CA . ASN B 1 167 ? -13.184 -21.380 -13.330 1.00 26.56 181 ASN B CA 1
ATOM 5508 C C . ASN B 1 167 ? -13.202 -20.032 -14.017 1.00 27.01 181 ASN B C 1
ATOM 5509 O O . ASN B 1 167 ? -12.237 -19.669 -14.674 1.00 30.26 181 ASN B O 1
ATOM 5520 N N . ALA B 1 168 ? -14.298 -19.305 -13.900 1.00 23.74 182 ALA B N 1
ATOM 5521 C CA . ALA B 1 168 ? -14.423 -17.989 -14.466 1.00 20.62 182 ALA B CA 1
ATOM 5522 C C . ALA B 1 168 ? -14.402 -16.943 -13.365 1.00 22.29 182 ALA B C 1
ATOM 5523 O O . ALA B 1 168 ? -14.476 -17.253 -12.182 1.00 21.94 182 ALA B O 1
ATOM 5530 N N . GLU B 1 169 ? -14.350 -15.694 -13.792 1.00 20.39 183 GLU B N 1
ATOM 5531 C CA . GLU B 1 169 ? -14.242 -14.516 -12.947 1.00 28.53 183 GLU B CA 1
ATOM 5532 C C . GLU B 1 169 ? -15.215 -13.476 -13.451 1.00 26.04 183 GLU B C 1
ATOM 5533 O O . GLU B 1 169 ? -15.353 -13.318 -14.674 1.00 21.41 183 GLU B O 1
ATOM 5545 N N . VAL B 1 170 ? -15.881 -12.750 -12.547 1.00 19.07 184 VAL B N 1
ATOM 5546 C CA . VAL B 1 170 ? -16.726 -11.630 -12.961 1.00 17.25 184 VAL B CA 1
ATOM 5547 C C . VAL B 1 170 ? -16.194 -10.332 -12.393 1.00 18.94 184 VAL B C 1
ATOM 5548 O O . VAL B 1 170 ? -15.598 -10.289 -11.305 1.00 21.46 184 VAL B O 1
ATOM 5561 N N . ARG B 1 171 ? -16.413 -9.252 -13.139 1.00 19.32 185 ARG B N 1
ATOM 5562 C CA . ARG B 1 171 ? -15.975 -7.924 -12.728 1.00 20.72 185 ARG B CA 1
ATOM 5563 C C . ARG B 1 171 ? -17.011 -6.906 -13.164 1.00 25.15 185 ARG B C 1
ATOM 5564 O O . ARG B 1 171 ? -17.563 -7.026 -14.256 1.00 24.16 185 ARG B O 1
ATOM 5585 N N . LYS B 1 172 ? -17.277 -5.897 -12.336 1.00 24.80 186 LYS B N 1
ATOM 5586 C CA . LYS B 1 172 ? -18.042 -4.753 -12.857 1.00 22.64 186 LYS B CA 1
ATOM 5587 C C . LYS B 1 172 ? -17.322 -4.130 -14.044 1.00 18.40 186 LYS B C 1
ATOM 5588 O O . LYS B 1 172 ? -16.120 -3.872 -14.002 1.00 22.34 186 LYS B O 1
ATOM 5607 N N . ALA B 1 173 ? -18.092 -3.866 -15.111 1.00 23.82 187 ALA B N 1
ATOM 5608 C CA . ALA B 1 173 ? -17.553 -3.201 -16.293 1.00 20.98 187 ALA B CA 1
ATOM 5609 C C . ALA B 1 173 ? -17.625 -1.693 -16.066 1.00 27.55 187 ALA B C 1
ATOM 5610 O O . ALA B 1 173 ? -18.709 -1.112 -16.120 1.00 34.53 187 ALA B O 1
ATOM 5617 N N . LEU B 1 174 ? -16.470 -1.043 -15.847 1.00 22.69 188 LEU B N 1
ATOM 5618 C CA . LEU B 1 174 ? -16.405 0.405 -15.668 1.00 24.29 188 LEU B CA 1
ATOM 5619 C C . LEU B 1 174 ? -15.442 1.053 -16.660 1.00 32.89 188 LEU B C 1
ATOM 5620 O O . LEU B 1 174 ? -14.321 0.545 -16.851 1.00 37.11 188 LEU B O 1
ATOM 5636 N N . SER B 1 175 ? -15.774 2.265 -17.133 1.00 30.65 189 SER B N 1
ATOM 5637 C CA . SER B 1 175 ? -14.754 3.042 -17.885 1.00 32.71 189 SER B CA 1
ATOM 5638 C C . SER B 1 175 ? -13.749 3.734 -16.956 1.00 31.60 189 SER B C 1
ATOM 5639 O O . SER B 1 175 ? -13.955 3.829 -15.745 1.00 38.54 189 SER B O 1
ATOM 5647 N N . ARG B 1 176 ? -12.687 4.347 -17.543 1.00 35.52 190 ARG B N 1
ATOM 5648 C CA . ARG B 1 176 ? -11.727 5.018 -16.671 1.00 46.79 190 ARG B CA 1
ATOM 5649 C C . ARG B 1 176 ? -12.192 6.388 -16.188 1.00 44.47 190 ARG B C 1
ATOM 5650 O O . ARG B 1 176 ? -11.538 6.972 -15.300 1.00 32.75 190 ARG B O 1
ATOM 5671 N N . GLN B 1 177 ? -13.294 6.904 -16.754 1.00 46.30 191 GLN B N 1
ATOM 5672 C CA . GLN B 1 177 ? -13.985 8.095 -16.272 1.00 49.40 191 GLN B CA 1
ATOM 5673 C C . GLN B 1 177 ? -15.082 7.806 -15.245 1.00 53.08 191 GLN B C 1
ATOM 5674 O O . GLN B 1 177 ? -15.707 8.760 -14.758 1.00 43.63 191 GLN B O 1
ATOM 5688 N N . GLU B 1 178 ? -15.322 6.532 -14.904 1.00 59.13 192 GLU B N 1
ATOM 5689 C CA . GLU B 1 178 ? -16.377 6.125 -13.975 1.00 62.53 192 GLU B CA 1
ATOM 5690 C C . GLU B 1 178 ? -15.832 5.488 -12.714 1.00 52.77 192 GLU B C 1
ATOM 5691 O O . GLU B 1 178 ? -16.620 5.013 -11.891 1.00 41.23 192 GLU B O 1
ATOM 5703 N N . MET B 1 179 ? -14.515 5.434 -12.558 1.00 45.81 193 MET B N 1
ATOM 5704 C CA . MET B 1 179 ? -13.912 4.784 -11.401 1.00 54.09 193 MET B CA 1
ATOM 5705 C C . MET B 1 179 ? -12.669 5.534 -10.952 1.00 55.00 193 MET B C 1
ATOM 5706 O O . MET B 1 179 ? -12.189 6.395 -11.690 1.00 56.01 193 MET B O 1
ATOM 5721 N N . ARG C 1 1 ? 7.747 -9.622 -30.898 1.00 60.01 15 ARG C N 1
ATOM 5722 C CA . ARG C 1 1 ? 8.591 -9.338 -29.740 1.00 58.07 15 ARG C CA 1
ATOM 5723 C C . ARG C 1 1 ? 7.754 -8.698 -28.618 1.00 52.97 15 ARG C C 1
ATOM 5724 O O . ARG C 1 1 ? 6.884 -7.863 -28.897 1.00 54.12 15 ARG C O 1
ATOM 5744 N N . GLU C 1 2 ? 8.004 -9.095 -27.367 1.00 45.57 16 GLU C N 1
ATOM 5745 C CA . GLU C 1 2 ? 7.294 -8.509 -26.228 1.00 38.66 16 GLU C CA 1
ATOM 5746 C C . GLU C 1 2 ? 7.671 -7.043 -26.043 1.00 27.37 16 GLU C C 1
ATOM 5747 O O . GLU C 1 2 ? 8.771 -6.627 -26.375 1.00 27.25 16 GLU C O 1
ATOM 5759 N N . LYS C 1 3 ? 6.792 -6.283 -25.385 1.00 27.25 17 LYS C N 1
ATOM 5760 C CA . LYS C 1 3 ? 7.161 -4.898 -25.124 1.00 26.78 17 LYS C CA 1
ATOM 5761 C C . LYS C 1 3 ? 8.262 -4.843 -24.053 1.00 28.17 17 LYS C C 1
ATOM 5762 O O . LYS C 1 3 ? 8.532 -5.814 -23.343 1.00 23.62 17 LYS C O 1
ATOM 5781 N N . GLU C 1 4 ? 8.913 -3.676 -23.964 1.00 24.42 18 GLU C N 1
ATOM 5782 C CA . GLU C 1 4 ? 10.125 -3.549 -23.155 1.00 21.64 18 GLU C CA 1
ATOM 5783 C C . GLU C 1 4 ? 9.913 -3.971 -21.713 1.00 21.23 18 GLU C C 1
ATOM 5784 O O . GLU C 1 4 ? 10.838 -4.496 -21.090 1.00 22.27 18 GLU C O 1
ATOM 5796 N N . GLN C 1 5 ? 8.741 -3.723 -21.135 1.00 19.32 19 GLN C N 1
ATOM 5797 C CA . GLN C 1 5 ? 8.597 -4.017 -19.716 1.00 17.50 19 GLN C CA 1
ATOM 5798 C C . GLN C 1 5 ? 8.956 -5.465 -19.407 1.00 21.94 19 GLN C C 1
ATOM 5799 O O . GLN C 1 5 ? 9.543 -5.747 -18.353 1.00 25.29 19 GLN C O 1
ATOM 5813 N N . PHE C 1 6 ? 8.664 -6.390 -20.336 1.00 22.70 20 PHE C N 1
ATOM 5814 C CA . PHE C 1 6 ? 8.930 -7.801 -20.108 1.00 20.48 20 PHE C CA 1
ATOM 5815 C C . PHE C 1 6 ? 10.349 -8.210 -20.489 1.00 23.50 20 PHE C C 1
ATOM 5816 O O . PHE C 1 6 ? 10.692 -9.375 -20.301 1.00 27.79 20 PHE C O 1
ATOM 5833 N N . ARG C 1 7 ? 11.163 -7.278 -20.984 1.00 24.78 21 ARG C N 1
ATOM 5834 C CA . ARG C 1 7 ? 12.562 -7.489 -21.290 1.00 23.19 21 ARG C CA 1
ATOM 5835 C C . ARG C 1 7 ? 13.468 -6.696 -20.379 1.00 23.35 21 ARG C C 1
ATOM 5836 O O . ARG C 1 7 ? 14.663 -6.592 -20.667 1.00 22.21 21 ARG C O 1
ATOM 5857 N N . LYS C 1 8 ? 12.936 -6.171 -19.276 1.00 18.83 22 LYS C N 1
ATOM 5858 C CA . LYS C 1 8 ? 13.614 -5.165 -18.479 1.00 20.73 22 LYS C CA 1
ATOM 5859 C C . LYS C 1 8 ? 13.955 -5.748 -17.116 1.00 17.30 22 LYS C C 1
ATOM 5860 O O . LYS C 1 8 ? 13.155 -6.464 -16.515 1.00 18.16 22 LYS C O 1
ATOM 5879 N N . LEU C 1 9 ? 15.170 -5.455 -16.658 1.00 19.13 23 LEU C N 1
ATOM 5880 C CA . LEU C 1 9 ? 15.625 -5.824 -15.319 1.00 18.71 23 LEU C CA 1
ATOM 5881 C C . LEU C 1 9 ? 15.858 -4.555 -14.505 1.00 20.27 23 LEU C C 1
ATOM 5882 O O . LEU C 1 9 ? 16.500 -3.613 -14.971 1.00 18.87 23 LEU C O 1
ATOM 5898 N N . PHE C 1 10 ? 15.352 -4.562 -13.285 1.00 17.05 24 PHE C N 1
ATOM 5899 C CA . PHE C 1 10 ? 15.757 -3.681 -12.196 1.00 18.51 24 PHE C CA 1
ATOM 5900 C C . PHE C 1 10 ? 17.097 -4.159 -11.638 1.00 19.75 24 PHE C C 1
ATOM 5901 O O . PHE C 1 10 ? 17.240 -5.328 -11.284 1.00 19.14 24 PHE C O 1
ATOM 5918 N N . ILE C 1 11 ? 18.070 -3.272 -11.540 1.00 18.82 25 ILE C N 1
ATOM 5919 C CA . ILE C 1 11 ? 19.379 -3.633 -11.020 1.00 19.73 25 ILE C CA 1
ATOM 5920 C C . ILE C 1 11 ? 19.532 -2.907 -9.700 1.00 21.49 25 ILE C C 1
ATOM 5921 O O . ILE C 1 11 ? 19.760 -1.693 -9.703 1.00 20.51 25 ILE C O 1
ATOM 5937 N N . GLY C 1 12 ? 19.393 -3.652 -8.603 1.00 20.07 26 GLY C N 1
ATOM 5938 C CA . GLY C 1 12 ? 19.440 -3.074 -7.249 1.00 22.63 26 GLY C CA 1
ATOM 5939 C C . GLY C 1 12 ? 20.833 -3.090 -6.634 1.00 23.07 26 GLY C C 1
ATOM 5940 O O . GLY C 1 12 ? 21.657 -3.935 -6.958 1.00 22.70 26 GLY C O 1
ATOM 5944 N N . GLY C 1 13 ? 21.100 -2.085 -5.804 1.00 23.41 27 GLY C N 1
ATOM 5945 C CA . GLY C 1 13 ? 22.323 -2.040 -5.029 1.00 24.95 27 GLY C CA 1
ATOM 5946 C C . GLY C 1 13 ? 23.563 -1.686 -5.819 1.00 27.08 27 GLY C C 1
ATOM 5947 O O . GLY C 1 13 ? 24.662 -2.163 -5.486 1.00 28.72 27 GLY C O 1
ATOM 5951 N N . LEU C 1 14 ? 23.417 -0.847 -6.848 1.00 26.00 28 LEU C N 1
ATOM 5952 C CA . LEU C 1 14 ? 24.562 -0.349 -7.606 1.00 25.99 28 LEU C CA 1
ATOM 5953 C C . LEU C 1 14 ? 25.521 0.424 -6.705 1.00 29.46 28 LEU C C 1
ATOM 5954 O O . LEU C 1 14 ? 25.107 1.250 -5.880 1.00 26.73 28 LEU C O 1
ATOM 5970 N N . SER C 1 15 ? 26.811 0.265 -6.977 1.00 28.68 29 SER C N 1
ATOM 5971 C CA . SER C 1 15 ? 27.782 1.229 -6.486 1.00 30.52 29 SER C CA 1
ATOM 5972 C C . SER C 1 15 ? 27.412 2.635 -6.962 1.00 27.45 29 SER C C 1
ATOM 5973 O O . SER C 1 15 ? 26.970 2.834 -8.099 1.00 28.92 29 SER C O 1
ATOM 5981 N N . PHE C 1 16 ? 27.535 3.621 -6.068 1.00 35.38 30 PHE C N 1
ATOM 5982 C CA . PHE C 1 16 ? 27.204 4.987 -6.453 1.00 39.13 30 PHE C CA 1
ATOM 5983 C C . PHE C 1 16 ? 28.118 5.508 -7.557 1.00 38.15 30 PHE C C 1
ATOM 5984 O O . PHE C 1 16 ? 27.773 6.509 -8.197 1.00 36.91 30 PHE C O 1
ATOM 6001 N N . GLU C 1 17 ? 29.230 4.819 -7.838 1.00 38.60 31 GLU C N 1
ATOM 6002 C CA . GLU C 1 17 ? 30.091 5.172 -8.960 1.00 48.85 31 GLU C CA 1
ATOM 6003 C C . GLU C 1 17 ? 29.634 4.590 -10.300 1.00 44.91 31 GLU C C 1
ATOM 6004 O O . GLU C 1 17 ? 30.147 4.995 -11.340 1.00 38.03 31 GLU C O 1
ATOM 6016 N N . THR C 1 18 ? 28.690 3.667 -10.327 1.00 33.72 32 THR C N 1
ATOM 6017 C CA . THR C 1 18 ? 28.324 3.050 -11.590 1.00 28.83 32 THR C CA 1
ATOM 6018 C C . THR C 1 18 ? 27.551 4.038 -12.448 1.00 28.69 32 THR C C 1
ATOM 6019 O O . THR C 1 18 ? 26.695 4.777 -11.954 1.00 33.65 32 THR C O 1
ATOM 6030 N N . THR C 1 19 ? 27.891 4.079 -13.730 1.00 30.50 33 THR C N 1
ATOM 6031 C CA . THR C 1 19 ? 27.314 5.001 -14.707 1.00 35.29 33 THR C CA 1
ATOM 6032 C C . THR C 1 19 ? 26.521 4.215 -15.748 1.00 27.95 33 THR C C 1
ATOM 6033 O O . THR C 1 19 ? 26.644 2.991 -15.862 1.00 29.09 33 THR C O 1
ATOM 6044 N N . GLU C 1 20 ? 25.693 4.937 -16.521 1.00 31.92 34 GLU C N 1
ATOM 6045 C CA . GLU C 1 20 ? 25.001 4.284 -17.630 1.00 27.04 34 GLU C CA 1
ATOM 6046 C C . GLU C 1 20 ? 26.007 3.547 -18.499 1.00 34.08 34 GLU C C 1
ATOM 6047 O O . GLU C 1 20 ? 25.785 2.405 -18.913 1.00 33.08 34 GLU C O 1
ATOM 6059 N N . GLU C 1 21 ? 27.153 4.179 -18.759 1.00 34.17 35 GLU C N 1
ATOM 6060 C CA . GLU C 1 21 ? 28.185 3.529 -19.561 1.00 36.82 35 GLU C CA 1
ATOM 6061 C C . GLU C 1 21 ? 28.671 2.222 -18.928 1.00 36.38 35 GLU C C 1
ATOM 6062 O O . GLU C 1 21 ? 28.725 1.187 -19.600 1.00 32.60 35 GLU C O 1
ATOM 6074 N N . SER C 1 22 ? 29.033 2.235 -17.641 1.00 33.91 36 SER C N 1
ATOM 6075 C CA . SER C 1 22 ? 29.548 0.998 -17.054 1.00 34.97 36 SER C CA 1
ATOM 6076 C C . SER C 1 22 ? 28.434 -0.039 -16.847 1.00 37.70 36 SER C C 1
ATOM 6077 O O . SER C 1 22 ? 28.682 -1.244 -16.980 1.00 29.51 36 SER C O 1
ATOM 6085 N N . LEU C 1 23 ? 27.195 0.404 -16.582 1.00 32.32 37 LEU C N 1
ATOM 6086 C CA . LEU C 1 23 ? 26.084 -0.548 -16.470 1.00 29.60 37 LEU C CA 1
ATOM 6087 C C . LEU C 1 23 ? 25.805 -1.221 -17.820 1.00 26.22 37 LEU C C 1
ATOM 6088 O O . LEU C 1 23 ? 25.634 -2.446 -17.899 1.00 28.74 37 LEU C O 1
ATOM 6104 N N . ARG C 1 24 ? 25.764 -0.428 -18.901 1.00 28.11 38 ARG C N 1
ATOM 6105 C CA . ARG C 1 24 ? 25.571 -0.969 -20.246 1.00 28.09 38 ARG C CA 1
ATOM 6106 C C . ARG C 1 24 ? 26.703 -1.926 -20.633 1.00 29.43 38 ARG C C 1
ATOM 6107 O O . ARG C 1 24 ? 26.461 -3.049 -21.111 1.00 31.38 38 ARG C O 1
ATOM 6128 N N . ASN C 1 25 ? 27.948 -1.520 -20.399 1.00 35.34 39 ASN C N 1
ATOM 6129 C CA . ASN C 1 25 ? 29.068 -2.382 -20.770 1.00 41.28 39 ASN C CA 1
ATOM 6130 C C . ASN C 1 25 ? 28.966 -3.726 -20.088 1.00 39.46 39 ASN C C 1
ATOM 6131 O O . ASN C 1 25 ? 29.307 -4.758 -20.679 1.00 32.89 39 ASN C O 1
ATOM 6142 N N . TYR C 1 26 ? 28.468 -3.739 -18.857 1.00 30.45 40 TYR C N 1
ATOM 6143 C CA . TYR C 1 26 ? 28.355 -5.007 -18.158 1.00 26.48 40 TYR C CA 1
ATOM 6144 C C . TYR C 1 26 ? 27.233 -5.863 -18.744 1.00 30.15 40 TYR C C 1
ATOM 6145 O O . TYR C 1 26 ? 27.443 -7.032 -19.085 1.00 32.74 40 TYR C O 1
ATOM 6163 N N . TYR C 1 27 ? 25.997 -5.319 -18.849 1.00 27.05 41 TYR C N 1
ATOM 6164 C CA . TYR C 1 27 ? 24.920 -6.200 -19.278 1.00 25.66 41 TYR C CA 1
ATOM 6165 C C . TYR C 1 27 ? 24.958 -6.522 -20.768 1.00 31.48 41 TYR C C 1
ATOM 6166 O O . TYR C 1 27 ? 24.355 -7.516 -21.183 1.00 28.17 41 TYR C O 1
ATOM 6184 N N . GLU C 1 28 ? 25.692 -5.755 -21.573 1.00 33.20 42 GLU C N 1
ATOM 6185 C CA . GLU C 1 28 ? 25.825 -6.117 -22.980 1.00 38.02 42 GLU C CA 1
ATOM 6186 C C . GLU C 1 28 ? 26.531 -7.447 -23.180 1.00 41.64 42 GLU C C 1
ATOM 6187 O O . GLU C 1 28 ? 26.441 -8.023 -24.270 1.00 39.93 42 GLU C O 1
ATOM 6199 N N . GLN C 1 29 ? 27.204 -7.986 -22.169 1.00 33.64 43 GLN C N 1
ATOM 6200 C CA . GLN C 1 29 ? 27.757 -9.295 -22.435 1.00 38.48 43 GLN C CA 1
ATOM 6201 C C . GLN C 1 29 ? 26.697 -10.357 -22.726 1.00 43.09 43 GLN C C 1
ATOM 6202 O O . GLN C 1 29 ? 27.055 -11.434 -23.228 1.00 35.73 43 GLN C O 1
ATOM 6216 N N . TRP C 1 30 ? 25.406 -10.099 -22.438 1.00 34.84 44 TRP C N 1
ATOM 6217 C CA . TRP C 1 30 ? 24.353 -11.064 -22.748 1.00 32.10 44 TRP C CA 1
ATOM 6218 C C . TRP C 1 30 ? 23.463 -10.630 -23.906 1.00 37.26 44 TRP C C 1
ATOM 6219 O O . TRP C 1 30 ? 22.502 -11.339 -24.226 1.00 42.98 44 TRP C O 1
ATOM 6240 N N . GLY C 1 31 ? 23.768 -9.525 -24.570 1.00 35.55 45 GLY C N 1
ATOM 6241 C CA . GLY C 1 31 ? 22.990 -9.126 -25.730 1.00 43.89 45 GLY C CA 1
ATOM 6242 C C . GLY C 1 31 ? 22.877 -7.620 -25.854 1.00 42.92 45 GLY C C 1
ATOM 6243 O O . GLY C 1 31 ? 23.403 -6.854 -25.053 1.00 44.41 45 GLY C O 1
ATOM 6247 N N . LYS C 1 32 ? 22.151 -7.213 -26.893 1.00 38.38 46 LYS C N 1
ATOM 6248 C CA . LYS C 1 32 ? 21.969 -5.805 -27.182 1.00 35.50 46 LYS C CA 1
ATOM 6249 C C . LYS C 1 32 ? 20.939 -5.197 -26.225 1.00 28.47 46 LYS C C 1
ATOM 6250 O O . LYS C 1 32 ? 19.916 -5.804 -25.943 1.00 30.95 46 LYS C O 1
ATOM 6269 N N . LEU C 1 33 ? 21.246 -4.030 -25.685 1.00 27.19 47 LEU C N 1
ATOM 6270 C CA . LEU C 1 33 ? 20.302 -3.323 -24.817 1.00 25.38 47 LEU C CA 1
ATOM 6271 C C . LEU C 1 33 ? 19.570 -2.262 -25.626 1.00 31.63 47 LEU C C 1
ATOM 6272 O O . LEU C 1 33 ? 20.213 -1.479 -26.326 1.00 35.71 47 LEU C O 1
ATOM 6288 N N . THR C 1 34 ? 18.241 -2.217 -25.504 1.00 27.30 48 THR C N 1
ATOM 6289 C CA . THR C 1 34 ? 17.439 -1.149 -26.078 1.00 25.72 48 THR C CA 1
ATOM 6290 C C . THR C 1 34 ? 17.225 0.011 -25.120 1.00 34.29 48 THR C C 1
ATOM 6291 O O . THR C 1 34 ? 16.703 1.044 -25.543 1.00 30.71 48 THR C O 1
ATOM 6302 N N . ASP C 1 35 ? 17.605 -0.138 -23.849 1.00 31.03 49 ASP C N 1
ATOM 6303 C CA . ASP C 1 35 ? 17.528 0.932 -22.873 1.00 25.17 49 ASP C CA 1
ATOM 6304 C C . ASP C 1 35 ? 18.474 0.556 -21.743 1.00 24.05 49 ASP C C 1
ATOM 6305 O O . ASP C 1 35 ? 18.785 -0.633 -21.517 1.00 26.85 49 ASP C O 1
ATOM 6314 N N . CYS C 1 36 ? 18.975 1.587 -21.088 1.00 24.82 50 CYS C N 1
ATOM 6315 C CA . CYS C 1 36 ? 19.862 1.446 -19.947 1.00 26.23 50 CYS C CA 1
ATOM 6316 C C . CYS C 1 36 ? 19.896 2.785 -19.228 1.00 28.48 50 CYS C C 1
ATOM 6317 O O . CYS C 1 36 ? 20.102 3.829 -19.879 1.00 27.62 50 CYS C O 1
ATOM 6325 N N . VAL C 1 37 ? 19.655 2.775 -17.915 1.00 24.43 51 VAL C N 1
ATOM 6326 C CA . VAL C 1 37 ? 19.540 4.017 -17.146 1.00 23.68 51 VAL C CA 1
ATOM 6327 C C . VAL C 1 37 ? 20.003 3.725 -15.724 1.00 26.60 51 VAL C C 1
ATOM 6328 O O . VAL C 1 37 ? 19.708 2.659 -15.169 1.00 25.43 51 VAL C O 1
ATOM 6341 N N . VAL C 1 38 ? 20.832 4.636 -15.175 1.00 27.22 52 VAL C N 1
ATOM 6342 C CA . VAL C 1 38 ? 21.104 4.721 -13.737 1.00 22.46 52 VAL C CA 1
ATOM 6343 C C . VAL C 1 38 ? 20.262 5.863 -13.188 1.00 27.99 52 VAL C C 1
ATOM 6344 O O . VAL C 1 38 ? 20.302 6.984 -13.715 1.00 27.29 52 VAL C O 1
ATOM 6357 N N . MET C 1 39 ? 19.469 5.572 -12.164 1.00 24.73 53 MET C N 1
ATOM 6358 C CA . MET C 1 39 ? 18.549 6.538 -11.622 1.00 24.35 53 MET C CA 1
ATOM 6359 C C . MET C 1 39 ? 19.312 7.441 -10.667 1.00 29.54 53 MET C C 1
ATOM 6360 O O . MET C 1 39 ? 20.164 6.978 -9.888 1.00 24.84 53 MET C O 1
ATOM 6374 N N . ARG C 1 40 ? 18.999 8.733 -10.736 1.00 28.13 54 ARG C N 1
ATOM 6375 C CA . ARG C 1 40 ? 19.785 9.744 -10.034 1.00 32.97 54 ARG C CA 1
ATOM 6376 C C . ARG C 1 40 ? 18.859 10.756 -9.386 1.00 38.22 54 ARG C C 1
ATOM 6377 O O . ARG C 1 40 ? 17.726 10.979 -9.837 1.00 33.75 54 ARG C O 1
ATOM 6398 N N . ASP C 1 41 ? 19.351 11.353 -8.307 1.00 38.18 55 ASP C N 1
ATOM 6399 C CA . ASP C 1 41 ? 18.656 12.469 -7.701 1.00 40.45 55 ASP C CA 1
ATOM 6400 C C . ASP C 1 41 ? 18.631 13.624 -8.693 1.00 37.92 55 ASP C C 1
ATOM 6401 O O . ASP C 1 41 ? 19.694 14.040 -9.155 1.00 35.17 55 ASP C O 1
ATOM 6410 N N . PRO C 1 42 ? 17.460 14.147 -9.068 1.00 45.19 56 PRO C N 1
ATOM 6411 C CA . PRO C 1 42 ? 17.442 15.228 -10.066 1.00 50.08 56 PRO C CA 1
ATOM 6412 C C . PRO C 1 42 ? 18.263 16.445 -9.640 1.00 52.79 56 PRO C C 1
ATOM 6413 O O . PRO C 1 42 ? 18.980 17.025 -10.468 1.00 52.32 56 PRO C O 1
ATOM 6424 N N . ALA C 1 43 ? 18.231 16.803 -8.352 1.00 54.29 57 ALA C N 1
ATOM 6425 C CA . ALA C 1 43 ? 18.925 17.998 -7.873 1.00 55.87 57 ALA C CA 1
ATOM 6426 C C . ALA C 1 43 ? 20.445 17.825 -7.870 1.00 55.93 57 ALA C C 1
ATOM 6427 O O . ALA C 1 43 ? 21.174 18.624 -8.472 1.00 54.00 57 ALA C O 1
ATOM 6434 N N . SER C 1 44 ? 20.944 16.800 -7.186 1.00 49.59 58 SER C N 1
ATOM 6435 C CA . SER C 1 44 ? 22.376 16.645 -6.996 1.00 45.98 58 SER C CA 1
ATOM 6436 C C . SER C 1 44 ? 23.046 15.803 -8.067 1.00 46.78 58 SER C C 1
ATOM 6437 O O . SER C 1 44 ? 24.287 15.782 -8.127 1.00 39.29 58 SER C O 1
ATOM 6445 N N . LYS C 1 45 ? 22.261 15.067 -8.866 1.00 45.58 59 LYS C N 1
ATOM 6446 C CA . LYS C 1 45 ? 22.746 14.107 -9.853 1.00 46.01 59 LYS C CA 1
ATOM 6447 C C . LYS C 1 45 ? 23.455 12.923 -9.220 1.00 40.50 59 LYS C C 1
ATOM 6448 O O . LYS C 1 45 ? 24.091 12.140 -9.929 1.00 42.21 59 LYS C O 1
ATOM 6467 N N . ARG C 1 46 ? 23.380 12.767 -7.908 1.00 37.55 60 ARG C N 1
ATOM 6468 C CA . ARG C 1 46 ? 23.977 11.597 -7.284 1.00 34.21 60 ARG C CA 1
ATOM 6469 C C . ARG C 1 46 ? 23.153 10.349 -7.608 1.00 29.78 60 ARG C C 1
ATOM 6470 O O . ARG C 1 46 ? 21.929 10.396 -7.658 1.00 30.27 60 ARG C O 1
ATOM 6491 N N . SER C 1 47 ? 23.845 9.232 -7.779 1.00 26.35 61 SER C N 1
ATOM 6492 C CA . SER C 1 47 ? 23.184 7.950 -8.014 1.00 27.12 61 SER C CA 1
ATOM 6493 C C . SER C 1 47 ? 22.271 7.565 -6.855 1.00 24.99 61 SER C C 1
ATOM 6494 O O . SER C 1 47 ? 22.627 7.667 -5.680 1.00 28.31 61 SER C O 1
ATOM 6502 N N . ARG C 1 48 ? 21.084 7.053 -7.194 1.00 22.91 62 ARG C N 1
ATOM 6503 C CA . ARG C 1 48 ? 20.182 6.489 -6.192 1.00 21.95 62 ARG C CA 1
ATOM 6504 C C . ARG C 1 48 ? 20.490 5.015 -5.907 1.00 21.46 62 ARG C C 1
ATOM 6505 O O . ARG C 1 48 ? 19.823 4.380 -5.072 1.00 24.67 62 ARG C O 1
ATOM 6526 N N . GLY C 1 49 ? 21.507 4.456 -6.564 1.00 24.83 63 GLY C N 1
ATOM 6527 C CA . GLY C 1 49 ? 21.913 3.106 -6.248 1.00 24.55 63 GLY C CA 1
ATOM 6528 C C . GLY C 1 49 ? 21.131 2.023 -6.949 1.00 24.05 63 GLY C C 1
ATOM 6529 O O . GLY C 1 49 ? 21.097 0.879 -6.477 1.00 22.50 63 GLY C O 1
ATOM 6533 N N . PHE C 1 50 ? 20.427 2.361 -8.017 1.00 20.53 64 PHE C N 1
ATOM 6534 C CA . PHE C 1 50 ? 19.786 1.338 -8.826 1.00 19.00 64 PHE C CA 1
ATOM 6535 C C . PHE C 1 50 ? 19.642 1.882 -10.236 1.00 22.00 64 PHE C C 1
ATOM 6536 O O . PHE C 1 50 ? 19.785 3.090 -10.509 1.00 22.28 64 PHE C O 1
ATOM 6553 N N . GLY C 1 51 ? 19.267 0.975 -11.111 1.00 19.63 65 GLY C N 1
ATOM 6554 C CA . GLY C 1 51 ? 18.948 1.374 -12.456 1.00 2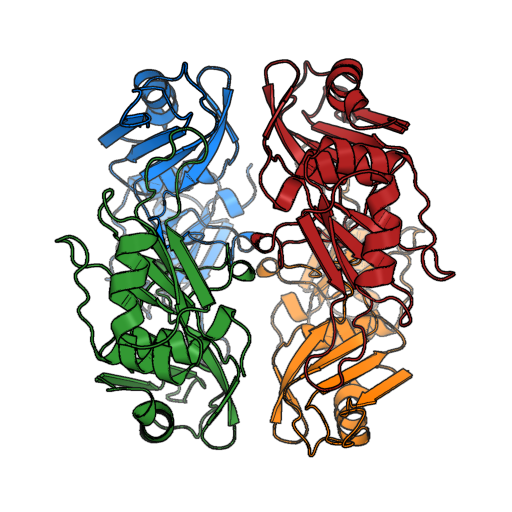3.22 65 GLY C CA 1
ATOM 6555 C C . GLY C 1 51 ? 18.211 0.266 -13.179 1.00 20.18 65 GLY C C 1
ATOM 6556 O O . GLY C 1 51 ? 17.718 -0.691 -12.577 1.00 20.06 65 GLY C O 1
ATOM 6560 N N . PHE C 1 52 ? 18.070 0.438 -14.484 1.00 19.11 66 PHE C N 1
ATOM 6561 C CA . PHE C 1 52 ? 17.413 -0.570 -15.313 1.00 18.45 66 PHE C CA 1
ATOM 6562 C C . PHE C 1 52 ? 18.186 -0.828 -16.595 1.00 19.75 66 PHE C C 1
ATOM 6563 O O . PHE C 1 52 ? 18.879 0.050 -17.119 1.00 22.11 66 PHE C O 1
ATOM 6580 N N . VAL C 1 53 ? 18.079 -2.073 -17.074 1.00 19.09 67 VAL C N 1
ATOM 6581 C CA . VAL C 1 53 ? 18.562 -2.471 -18.391 1.00 22.85 67 VAL C CA 1
ATOM 6582 C C . VAL C 1 53 ? 17.436 -3.216 -19.095 1.00 22.01 67 VAL C C 1
ATOM 6583 O O . VAL C 1 53 ? 16.685 -3.978 -18.473 1.00 21.55 67 VAL C O 1
ATOM 6596 N N . THR C 1 54 ? 17.299 -2.978 -20.401 1.00 22.77 68 THR C N 1
ATOM 6597 C CA . THR C 1 54 ? 16.267 -3.606 -21.212 1.00 21.14 68 THR C CA 1
ATOM 6598 C C . THR C 1 54 ? 16.960 -4.295 -22.383 1.00 22.91 68 THR C C 1
ATOM 6599 O O . THR C 1 54 ? 17.650 -3.639 -23.168 1.00 25.92 68 THR C O 1
ATOM 6610 N N . PHE C 1 55 ? 16.797 -5.606 -22.475 1.00 24.12 69 PHE C N 1
ATOM 6611 C CA . PHE C 1 55 ? 17.417 -6.406 -23.524 1.00 24.61 69 PHE C CA 1
ATOM 6612 C C . PHE C 1 55 ? 16.517 -6.434 -24.753 1.00 24.91 69 PHE C C 1
ATOM 6613 O O . PHE C 1 55 ? 15.335 -6.078 -24.702 1.00 26.89 69 PHE C O 1
ATOM 6630 N N . SER C 1 56 ? 17.113 -6.846 -25.889 1.00 31.48 70 SER C N 1
ATOM 6631 C CA . SER C 1 56 ? 16.389 -6.882 -27.148 1.00 34.24 70 SER C CA 1
ATOM 6632 C C . SER C 1 56 ? 15.489 -8.103 -27.291 1.00 34.23 70 SER C C 1
ATOM 6633 O O . SER C 1 56 ? 14.658 -8.123 -28.200 1.00 38.86 70 SER C O 1
ATOM 6641 N N . SER C 1 57 ? 15.581 -9.087 -26.395 1.00 32.38 71 SER C N 1
ATOM 6642 C CA . SER C 1 57 ? 14.749 -10.278 -26.438 1.00 32.85 71 SER C CA 1
ATOM 6643 C C . SER C 1 57 ? 14.616 -10.866 -25.044 1.00 33.83 71 SER C C 1
ATOM 6644 O O . SER C 1 57 ? 15.473 -10.666 -24.181 1.00 32.76 71 SER C O 1
ATOM 6652 N N . MET C 1 58 ? 13.554 -11.649 -24.860 1.00 35.26 72 MET C N 1
ATOM 6653 C CA . MET C 1 58 ? 13.370 -12.402 -23.623 1.00 42.21 72 MET C CA 1
ATOM 6654 C C . MET C 1 58 ? 14.522 -13.372 -23.380 1.00 31.72 72 MET C C 1
ATOM 6655 O O . MET C 1 58 ? 14.979 -13.530 -22.247 1.00 34.21 72 MET C O 1
ATOM 6669 N N . ALA C 1 59 ? 15.018 -14.014 -24.431 1.00 36.69 73 ALA C N 1
ATOM 6670 C CA . ALA C 1 59 ? 16.077 -14.997 -24.247 1.00 35.33 73 ALA C CA 1
ATOM 6671 C C . ALA C 1 59 ? 17.311 -14.369 -23.630 1.00 34.12 73 ALA C C 1
ATOM 6672 O O . ALA C 1 59 ? 18.001 -15.008 -22.820 1.00 31.14 73 ALA C O 1
ATOM 6679 N N . GLU C 1 60 ? 17.594 -13.106 -23.994 1.00 29.42 74 GLU C N 1
ATOM 6680 C CA . GLU C 1 60 ? 18.762 -12.417 -23.469 1.00 28.62 74 GLU C CA 1
ATOM 6681 C C . GLU C 1 60 ? 18.574 -12.134 -21.978 1.00 27.10 74 GLU C C 1
ATOM 6682 O O . GLU C 1 60 ? 19.497 -12.361 -21.191 1.00 27.83 74 GLU C O 1
ATOM 6694 N N . VAL C 1 61 ? 17.373 -11.700 -21.567 1.00 28.10 75 VAL C N 1
ATOM 6695 C CA . VAL C 1 61 ? 17.121 -11.494 -20.141 1.00 27.48 75 VAL C CA 1
ATOM 6696 C C . VAL C 1 61 ? 17.393 -12.777 -19.362 1.00 29.21 75 VAL C C 1
ATOM 6697 O O . VAL C 1 61 ? 18.063 -12.767 -18.319 1.00 27.00 75 VAL C O 1
ATOM 6710 N N . ASP C 1 62 ? 16.875 -13.906 -19.861 1.00 26.57 76 ASP C N 1
ATOM 6711 C CA . ASP C 1 62 ? 17.022 -15.169 -19.135 1.00 28.90 76 ASP C CA 1
ATOM 6712 C C . ASP C 1 62 ? 18.488 -15.556 -19.029 1.00 28.09 76 ASP C C 1
ATOM 6713 O O . ASP C 1 62 ? 18.951 -16.062 -18.000 1.00 30.26 76 ASP C O 1
ATOM 6722 N N . ALA C 1 63 ? 19.236 -15.325 -20.098 1.00 30.04 77 ALA C N 1
ATOM 6723 C CA . ALA C 1 63 ? 20.652 -15.651 -20.076 1.00 31.19 77 ALA C CA 1
ATOM 6724 C C . ALA C 1 63 ? 21.385 -14.831 -19.035 1.00 29.19 77 ALA C C 1
ATOM 6725 O O . ALA C 1 63 ? 22.202 -15.367 -18.277 1.00 31.94 77 ALA C O 1
ATOM 6732 N N . ALA C 1 64 ? 21.082 -13.530 -18.957 1.00 25.55 78 ALA C N 1
ATOM 6733 C CA . ALA C 1 64 ? 21.695 -12.707 -17.921 1.00 26.82 78 ALA C CA 1
ATOM 6734 C C . ALA C 1 64 ? 21.358 -13.242 -16.531 1.00 30.06 78 ALA C C 1
ATOM 6735 O O . ALA C 1 64 ? 22.218 -13.312 -15.656 1.00 26.54 78 ALA C O 1
ATOM 6742 N N . MET C 1 65 ? 20.088 -13.567 -16.282 1.00 27.50 79 MET C N 1
ATOM 6743 C CA . MET C 1 65 ? 19.735 -14.015 -14.949 1.00 20.97 79 MET C CA 1
ATOM 6744 C C . MET C 1 65 ? 20.327 -15.391 -14.665 1.00 27.48 79 MET C C 1
ATOM 6745 O O . MET C 1 65 ? 20.619 -15.713 -13.514 1.00 28.73 79 MET C O 1
ATOM 6759 N N . ALA C 1 66 ? 20.505 -16.209 -15.699 1.00 31.48 80 ALA C N 1
ATOM 6760 C CA . ALA C 1 66 ? 21.119 -17.514 -15.483 1.00 35.76 80 ALA C CA 1
ATOM 6761 C C . ALA C 1 66 ? 22.589 -17.394 -15.096 1.00 35.71 80 ALA C C 1
ATOM 6762 O O . ALA C 1 66 ? 23.160 -18.352 -14.568 1.00 39.63 80 ALA C O 1
ATOM 6769 N N . ALA C 1 67 ? 23.208 -16.238 -15.322 1.00 27.34 81 ALA C N 1
ATOM 6770 C CA . ALA C 1 67 ? 24.628 -16.014 -15.063 1.00 31.89 81 ALA C CA 1
ATOM 6771 C C . ALA C 1 67 ? 24.891 -15.241 -13.771 1.00 30.04 81 ALA C C 1
ATOM 6772 O O . ALA C 1 67 ? 25.993 -14.689 -13.592 1.00 30.98 81 ALA C O 1
ATOM 6779 N N . ARG C 1 68 ? 23.913 -15.173 -12.869 1.00 27.39 82 ARG C N 1
ATOM 6780 C CA . ARG C 1 68 ? 24.131 -14.566 -11.567 1.00 26.84 82 ARG C CA 1
ATOM 6781 C C . ARG C 1 68 ? 25.173 -15.418 -10.820 1.00 35.09 82 ARG C C 1
ATOM 6782 O O . ARG C 1 68 ? 25.290 -16.603 -11.106 1.00 34.99 82 ARG C O 1
ATOM 6803 N N . PRO C 1 69 ? 25.893 -14.827 -9.844 1.00 36.04 83 PRO C N 1
ATOM 6804 C CA . PRO C 1 69 ? 25.825 -13.446 -9.362 1.00 29.28 83 PRO C CA 1
ATOM 6805 C C . PRO C 1 69 ? 26.463 -12.444 -10.290 1.00 32.85 83 PRO C C 1
ATOM 6806 O O . PRO C 1 69 ? 27.335 -12.820 -11.084 1.00 29.53 83 PRO C O 1
ATOM 6817 N N . HIS C 1 70 ? 26.019 -11.188 -10.199 1.00 24.07 84 HIS C N 1
ATOM 6818 C CA . HIS C 1 70 ? 26.533 -10.083 -11.006 1.00 27.25 84 HIS C CA 1
ATOM 6819 C C . HIS C 1 70 ? 27.273 -9.091 -10.123 1.00 30.00 84 HIS C C 1
ATOM 6820 O O . HIS C 1 70 ? 26.783 -8.690 -9.060 1.00 30.44 84 HIS C O 1
ATOM 6834 N N . SER C 1 71 ? 28.489 -8.768 -10.520 1.00 32.36 85 SER C N 1
ATOM 6835 C CA . SER C 1 71 ? 29.293 -7.801 -9.803 1.00 31.20 85 SER C CA 1
ATOM 6836 C C . SER C 1 71 ? 29.669 -6.712 -10.795 1.00 33.53 85 SER C C 1
ATOM 6837 O O . SER C 1 71 ? 30.170 -7.011 -11.877 1.00 36.82 85 SER C O 1
ATOM 6845 N N . ILE C 1 72 ? 29.426 -5.461 -10.426 1.00 32.06 86 ILE C N 1
ATOM 6846 C CA . ILE C 1 72 ? 29.627 -4.327 -11.312 1.00 29.21 86 ILE C CA 1
ATOM 6847 C C . ILE C 1 72 ? 30.354 -3.262 -10.525 1.00 33.32 86 ILE C C 1
ATOM 6848 O O . ILE C 1 72 ? 29.900 -2.863 -9.448 1.00 30.05 86 ILE C O 1
ATOM 6864 N N . ASP C 1 73 ? 31.500 -2.822 -11.028 1.00 39.71 87 ASP C N 1
ATOM 6865 C CA . ASP C 1 73 ? 32.240 -1.769 -10.345 1.00 41.62 87 ASP C CA 1
ATOM 6866 C C . ASP C 1 73 ? 32.533 -2.152 -8.895 1.00 34.55 87 ASP C C 1
ATOM 6867 O O . ASP C 1 73 ? 32.459 -1.319 -7.989 1.00 37.91 87 ASP C O 1
ATOM 6876 N N . GLY C 1 74 ? 32.811 -3.436 -8.661 1.00 38.41 88 GLY C N 1
ATOM 6877 C CA . GLY C 1 74 ? 33.230 -3.883 -7.349 1.00 42.38 88 GLY C CA 1
ATOM 6878 C C . GLY C 1 74 ? 32.160 -4.121 -6.309 1.00 52.74 88 GLY C C 1
ATOM 6879 O O . GLY C 1 74 ? 32.503 -4.300 -5.130 1.00 53.75 88 GLY C O 1
ATOM 6883 N N . ARG C 1 75 ? 30.879 -4.147 -6.690 1.00 41.00 89 ARG C N 1
ATOM 6884 C CA . ARG C 1 75 ? 29.804 -4.456 -5.765 1.00 42.37 89 ARG C CA 1
ATOM 6885 C C . ARG C 1 75 ? 28.902 -5.522 -6.380 1.00 40.15 89 ARG C C 1
ATOM 6886 O O . ARG C 1 75 ? 28.627 -5.508 -7.588 1.00 31.07 89 ARG C O 1
ATOM 6907 N N . VAL C 1 76 ? 28.461 -6.460 -5.558 1.00 37.29 90 VAL C N 1
ATOM 6908 C CA . VAL C 1 76 ? 27.496 -7.454 -6.020 1.00 33.09 90 VAL C CA 1
ATOM 6909 C C . VAL C 1 76 ? 26.113 -6.807 -6.023 1.00 30.42 90 VAL C C 1
ATOM 6910 O O . VAL C 1 76 ? 25.657 -6.267 -5.009 1.00 35.39 90 VAL C O 1
ATOM 6923 N N . VAL C 1 77 ? 25.469 -6.832 -7.180 1.00 29.29 91 VAL C N 1
ATOM 6924 C CA . VAL C 1 77 ? 24.191 -6.178 -7.371 1.00 27.30 91 VAL C CA 1
ATOM 6925 C C . VAL C 1 77 ? 23.104 -7.244 -7.370 1.00 28.30 91 VAL C C 1
ATOM 6926 O O . VAL C 1 77 ? 23.373 -8.441 -7.324 1.00 26.39 91 VAL C O 1
ATOM 6939 N N . GLU C 1 78 ? 21.841 -6.815 -7.347 1.00 23.91 92 GLU C N 1
ATOM 6940 C CA . GLU C 1 78 ? 20.725 -7.757 -7.270 1.00 23.52 92 GLU C CA 1
ATOM 6941 C C . GLU C 1 78 ? 19.804 -7.479 -8.452 1.00 23.33 92 GLU C C 1
ATOM 6942 O O . GLU C 1 78 ? 18.966 -6.553 -8.380 1.00 21.10 92 GLU C O 1
ATOM 6954 N N . PRO C 1 79 ? 19.954 -8.190 -9.570 1.00 21.68 93 PRO C N 1
ATOM 6955 C CA . PRO C 1 79 ? 19.023 -7.994 -10.690 1.00 20.83 93 PRO C CA 1
ATOM 6956 C C . PRO C 1 79 ? 17.698 -8.683 -10.410 1.00 19.82 93 PRO C C 1
ATOM 6957 O O . PRO C 1 79 ? 17.643 -9.743 -9.782 1.00 20.65 93 PRO C O 1
ATOM 6968 N N . LYS C 1 80 ? 16.617 -8.044 -10.845 1.00 17.38 94 LYS C N 1
ATOM 6969 C CA . LYS C 1 80 ? 15.272 -8.560 -10.698 1.00 19.17 94 LYS C CA 1
ATOM 6970 C C . LYS C 1 80 ? 14.448 -8.242 -11.940 1.00 18.36 94 LYS C C 1
ATOM 6971 O O . LYS C 1 80 ? 14.604 -7.185 -12.537 1.00 20.55 94 LYS C O 1
ATOM 6990 N N . ARG C 1 81 ? 13.543 -9.145 -12.314 1.00 17.15 95 ARG C N 1
ATOM 6991 C CA . ARG C 1 81 ? 12.543 -8.786 -13.324 1.00 16.81 95 ARG C CA 1
ATOM 6992 C C . ARG C 1 81 ? 11.825 -7.516 -12.886 1.00 18.58 95 ARG C C 1
ATOM 6993 O O . ARG C 1 81 ? 11.430 -7.387 -11.721 1.00 18.63 95 ARG C O 1
ATOM 7014 N N . ALA C 1 82 ? 11.668 -6.563 -13.805 1.00 17.48 96 ALA C N 1
ATOM 7015 C CA . ALA C 1 82 ? 11.105 -5.276 -13.439 1.00 17.90 96 ALA C CA 1
ATOM 7016 C C . ALA C 1 82 ? 9.629 -5.390 -13.118 1.00 19.09 96 ALA C C 1
ATOM 7017 O O . ALA C 1 82 ? 8.847 -5.913 -13.909 1.00 19.47 96 ALA C O 1
ATOM 7024 N N . VAL C 1 83 ? 9.250 -4.887 -11.963 1.00 15.53 97 VAL C N 1
ATOM 7025 C CA . VAL C 1 83 ? 7.859 -4.817 -11.538 1.00 13.23 97 VAL C CA 1
ATOM 7026 C C . VAL C 1 83 ? 7.264 -3.523 -12.089 1.00 17.79 97 VAL C C 1
ATOM 7027 O O . VAL C 1 83 ? 7.771 -2.436 -11.786 1.00 17.62 97 VAL C O 1
ATOM 7040 N N . ALA C 1 84 ? 6.150 -3.634 -12.810 1.00 17.60 98 ALA C N 1
ATOM 7041 C CA . ALA C 1 84 ? 5.589 -2.491 -13.520 1.00 16.43 98 ALA C CA 1
ATOM 7042 C C . ALA C 1 84 ? 5.193 -1.389 -12.556 1.00 16.08 98 ALA C C 1
ATOM 7043 O O . ALA C 1 84 ? 4.653 -1.641 -11.460 1.00 14.14 98 ALA C O 1
ATOM 7050 N N . ARG C 1 85 ? 5.354 -0.140 -13.023 1.00 16.62 99 ARG C N 1
ATOM 7051 C CA . ARG C 1 85 ? 4.951 1.005 -12.218 1.00 15.11 99 ARG C CA 1
ATOM 7052 C C . ARG C 1 85 ? 3.489 0.932 -11.764 1.00 15.62 99 ARG C C 1
ATOM 7053 O O . ARG C 1 85 ? 3.143 1.440 -10.684 1.00 17.89 99 ARG C O 1
ATOM 7074 N N . GLU C 1 86 ? 2.612 0.347 -12.577 1.00 17.02 100 GLU C N 1
ATOM 7075 C CA . GLU C 1 86 ? 1.202 0.262 -12.193 1.00 16.17 100 GLU C CA 1
ATOM 7076 C C . GLU C 1 86 ? 0.964 -0.604 -10.959 1.00 17.85 100 GLU C C 1
ATOM 7077 O O . GLU C 1 86 ? -0.146 -0.553 -10.397 1.00 18.23 100 GLU C O 1
ATOM 7089 N N . GLU C 1 87 ? 1.920 -1.443 -10.560 1.00 16.69 101 GLU C N 1
ATOM 7090 C CA . GLU C 1 87 ? 1.811 -2.267 -9.345 1.00 16.58 101 GLU C CA 1
ATOM 7091 C C . GLU C 1 87 ? 2.159 -1.481 -8.079 1.00 18.88 101 GLU C C 1
ATOM 7092 O O . GLU C 1 87 ? 1.958 -1.967 -6.946 1.00 19.60 101 GLU C O 1
ATOM 7104 N N . SER C 1 88 ? 2.609 -0.249 -8.219 1.00 21.29 102 SER C N 1
ATOM 7105 C CA . SER C 1 88 ? 3.016 0.503 -7.046 1.00 23.37 102 SER C CA 1
ATOM 7106 C C . SER C 1 88 ? 1.847 0.672 -6.087 1.00 21.61 102 SER C C 1
ATOM 7107 O O . SER C 1 88 ? 0.707 0.948 -6.451 1.00 23.76 102 SER C O 1
ATOM 7115 N N . GLY C 1 89 ? 2.141 0.434 -4.826 1.00 19.96 103 GLY C N 1
ATOM 7116 C CA . GLY C 1 89 ? 1.120 0.542 -3.805 1.00 23.04 103 GLY C CA 1
ATOM 7117 C C . GLY C 1 89 ? 0.404 -0.744 -3.487 1.00 23.94 103 GLY C C 1
ATOM 7118 O O . GLY C 1 89 ? -0.437 -0.759 -2.574 1.00 22.75 103 GLY C O 1
ATOM 7122 N N . LYS C 1 90 ? 0.639 -1.771 -4.231 1.00 17.61 104 LYS C N 1
ATOM 7123 C CA . LYS C 1 90 ? 0.049 -3.072 -3.934 1.00 17.01 104 LYS C CA 1
ATOM 7124 C C . LYS C 1 90 ? 0.909 -3.798 -2.892 1.00 18.16 104 LYS C C 1
ATOM 7125 O O . LYS C 1 90 ? 2.164 -3.793 -2.975 1.00 16.82 104 LYS C O 1
ATOM 7144 N N . PRO C 1 91 ? 0.332 -4.426 -1.880 1.00 16.66 105 PRO C N 1
ATOM 7145 C CA . PRO C 1 91 ? 1.156 -5.235 -0.955 1.00 15.66 105 PRO C CA 1
ATOM 7146 C C . PRO C 1 91 ? 2.056 -6.235 -1.659 1.00 18.54 105 PRO C C 1
ATOM 7147 O O . PRO C 1 91 ? 1.629 -6.977 -2.536 1.00 17.56 105 PRO C O 1
ATOM 7158 N N . GLY C 1 92 ? 3.331 -6.222 -1.275 1.00 16.12 106 GLY C N 1
ATOM 7159 C CA . GLY C 1 92 ? 4.294 -7.131 -1.790 1.00 15.40 106 GLY C CA 1
ATOM 7160 C C . GLY C 1 92 ? 4.805 -6.830 -3.178 1.00 14.32 106 GLY C C 1
ATOM 7161 O O . GLY C 1 92 ? 5.615 -7.626 -3.684 1.00 17.18 106 GLY C O 1
ATOM 7165 N N . ALA C 1 93 ? 4.398 -5.723 -3.775 1.00 16.39 107 ALA C N 1
ATOM 7166 C CA . ALA C 1 93 ? 4.813 -5.457 -5.175 1.00 16.02 107 ALA C CA 1
ATOM 7167 C C . ALA C 1 93 ? 6.304 -5.596 -5.394 1.00 19.08 107 ALA C C 1
ATOM 7168 O O . ALA C 1 93 ? 6.745 -6.153 -6.415 1.00 18.13 107 ALA C O 1
ATOM 7175 N N . HIS C 1 94 ? 7.110 -5.089 -4.452 1.00 16.48 108 HIS C N 1
ATOM 7176 C CA . HIS C 1 94 ? 8.562 -5.087 -4.587 1.00 16.02 108 HIS C CA 1
ATOM 7177 C C . HIS C 1 94 ? 9.271 -6.029 -3.656 1.00 16.98 108 HIS C C 1
ATOM 7178 O O . HIS C 1 94 ? 10.509 -5.984 -3.589 1.00 19.35 108 HIS C O 1
ATOM 7192 N N . VAL C 1 95 ? 8.549 -6.943 -2.979 1.00 16.34 109 VAL C N 1
ATOM 7193 C CA . VAL C 1 95 ? 9.175 -7.925 -2.110 1.00 16.18 109 VAL C CA 1
ATOM 7194 C C . VAL C 1 95 ? 9.743 -9.047 -2.945 1.00 18.66 109 VAL C C 1
ATOM 7195 O O . VAL C 1 95 ? 9.146 -9.457 -3.929 1.00 22.31 109 VAL C O 1
ATOM 7208 N N . THR C 1 96 ? 10.925 -9.514 -2.589 1.00 18.87 110 THR C N 1
ATOM 7209 C CA . THR C 1 96 ? 11.572 -10.597 -3.312 1.00 17.57 110 THR C CA 1
ATOM 7210 C C . THR C 1 96 ? 11.445 -11.843 -2.463 1.00 20.94 110 THR C C 1
ATOM 7211 O O . THR C 1 96 ? 11.913 -11.879 -1.318 1.00 24.12 110 THR C O 1
ATOM 7222 N N . VAL C 1 97 ? 10.717 -12.815 -2.984 1.00 16.89 111 VAL C N 1
ATOM 7223 C CA . VAL C 1 97 ? 10.436 -14.058 -2.276 1.00 23.01 111 VAL C CA 1
ATOM 7224 C C . VAL C 1 97 ? 10.576 -15.247 -3.206 1.00 17.87 111 VAL C C 1
ATOM 7225 O O . VAL C 1 97 ? 10.517 -15.128 -4.438 1.00 21.21 111 VAL C O 1
ATOM 7238 N N . LYS C 1 98 ? 10.741 -16.411 -2.587 1.00 19.42 112 LYS C N 1
ATOM 7239 C CA . LYS C 1 98 ? 10.920 -17.650 -3.325 1.00 17.81 112 LYS C CA 1
ATOM 7240 C C . LYS C 1 98 ? 9.639 -18.469 -3.401 1.00 17.89 112 LYS C C 1
ATOM 7241 O O . LYS C 1 98 ? 9.675 -19.592 -3.940 1.00 19.02 112 LYS C O 1
ATOM 7260 N N . LYS C 1 99 ? 8.527 -17.953 -2.872 1.00 16.83 113 LYS C N 1
ATOM 7261 C CA . LYS C 1 99 ? 7.313 -18.744 -2.714 1.00 17.74 113 LYS C CA 1
ATOM 7262 C C . LYS C 1 99 ? 6.174 -18.131 -3.514 1.00 15.56 113 LYS C C 1
ATOM 7263 O O . LYS C 1 99 ? 6.003 -16.903 -3.535 1.00 15.75 113 LYS C O 1
ATOM 7282 N N . LEU C 1 100 ? 5.355 -19.018 -4.080 1.00 16.58 114 LEU C N 1
ATOM 7283 C CA . LEU C 1 100 ? 4.246 -18.714 -4.966 1.00 15.56 114 LEU C CA 1
ATOM 7284 C C . LEU C 1 100 ? 2.960 -19.308 -4.396 1.00 17.24 114 LEU C C 1
ATOM 7285 O O . LEU C 1 100 ? 2.942 -20.494 -4.088 1.00 16.95 114 LEU C O 1
ATOM 7301 N N . PHE C 1 101 ? 1.889 -18.515 -4.350 1.00 16.44 115 PHE C N 1
ATOM 7302 C CA . PHE C 1 101 ? 0.528 -18.980 -4.108 1.00 16.39 115 PHE C CA 1
ATOM 7303 C C . PHE C 1 101 ? -0.104 -19.404 -5.427 1.00 14.62 115 PHE C C 1
ATOM 7304 O O . PHE C 1 101 ? 0.037 -18.706 -6.442 1.00 16.59 115 PHE C O 1
ATOM 7321 N N . VAL C 1 102 ? -0.810 -20.529 -5.411 1.00 14.84 116 VAL C N 1
ATOM 7322 C CA . VAL C 1 102 ? -1.530 -21.036 -6.559 1.00 16.36 116 VAL C CA 1
ATOM 7323 C C . VAL C 1 102 ? -2.976 -21.273 -6.149 1.00 18.33 116 VAL C C 1
ATOM 7324 O O . VAL C 1 102 ? -3.252 -22.119 -5.293 1.00 16.23 116 VAL C O 1
ATOM 7337 N N . GLY C 1 103 ? -3.902 -20.568 -6.803 1.00 16.43 117 GLY C N 1
ATOM 7338 C CA . GLY C 1 103 ? -5.326 -20.691 -6.490 1.00 17.44 117 GLY C CA 1
ATOM 7339 C C . GLY C 1 103 ? -6.185 -21.255 -7.615 1.00 17.43 117 GLY C C 1
ATOM 7340 O O . GLY C 1 103 ? -5.747 -21.323 -8.780 1.00 18.07 117 GLY C O 1
ATOM 7344 N N . GLY C 1 104 ? -7.412 -21.695 -7.293 1.00 17.96 118 GLY C N 1
ATOM 7345 C CA . GLY C 1 104 ? -8.274 -22.234 -8.340 1.00 17.58 118 GLY C CA 1
ATOM 7346 C C . GLY C 1 104 ? -8.069 -23.707 -8.689 1.00 18.65 118 GLY C C 1
ATOM 7347 O O . GLY C 1 104 ? -8.580 -24.176 -9.716 1.00 21.85 118 GLY C O 1
ATOM 7351 N N . ILE C 1 105 ? -7.274 -24.440 -7.902 1.00 17.45 119 ILE C N 1
ATOM 7352 C CA . ILE C 1 105 ? -6.909 -25.819 -8.226 1.00 15.19 119 ILE C CA 1
ATOM 7353 C C . ILE C 1 105 ? -7.888 -26.841 -7.657 1.00 17.20 119 ILE C C 1
ATOM 7354 O O . ILE C 1 105 ? -7.736 -28.047 -7.927 1.00 18.75 119 ILE C O 1
ATOM 7370 N N . LYS C 1 106 ? -8.898 -26.411 -6.923 1.00 16.93 120 LYS C N 1
ATOM 7371 C CA . LYS C 1 106 ? -10.020 -27.235 -6.461 1.00 16.95 120 LYS C CA 1
ATOM 7372 C C . LYS C 1 106 ? -9.497 -28.444 -5.674 1.00 17.80 120 LYS C C 1
ATOM 7373 O O . LYS C 1 106 ? -8.474 -28.342 -4.983 1.00 19.22 120 LYS C O 1
ATOM 7392 N N . GLU C 1 107 ? -10.240 -29.568 -5.695 1.00 19.21 121 GLU C N 1
ATOM 7393 C CA . GLU C 1 107 ? -9.975 -30.683 -4.786 1.00 18.51 121 GLU C CA 1
ATOM 7394 C C . GLU C 1 107 ? -9.341 -31.887 -5.475 1.00 24.17 121 GLU C C 1
ATOM 7395 O O . GLU C 1 107 ? -9.033 -32.874 -4.804 1.00 24.86 121 GLU C O 1
ATOM 7407 N N . ASP C 1 108 ? -9.066 -31.807 -6.766 1.00 19.07 122 ASP C N 1
ATOM 7408 C CA . ASP C 1 108 ? -8.416 -32.900 -7.468 1.00 19.18 122 ASP C CA 1
ATOM 7409 C C . ASP C 1 108 ? -6.972 -32.610 -7.876 1.00 24.15 122 ASP C C 1
ATOM 7410 O O . ASP C 1 108 ? -6.370 -33.407 -8.616 1.00 27.80 122 ASP C O 1
ATOM 7419 N N . THR C 1 109 ? -6.388 -31.540 -7.398 1.00 17.18 123 THR C N 1
ATOM 7420 C CA . THR C 1 109 ? -5.016 -31.184 -7.719 1.00 17.63 123 THR C CA 1
ATOM 7421 C C . THR C 1 109 ? -4.131 -31.555 -6.542 1.00 17.30 123 THR C C 1
ATOM 7422 O O . THR C 1 109 ? -4.327 -31.084 -5.411 1.00 17.97 123 THR C O 1
ATOM 7433 N N . GLU C 1 110 ? -3.172 -32.395 -6.813 1.00 17.01 124 GLU C N 1
ATOM 7434 C CA . GLU C 1 110 ? -2.221 -32.915 -5.843 1.00 18.00 124 GLU C CA 1
ATOM 7435 C C . GLU C 1 110 ? -0.866 -32.230 -5.998 1.00 14.36 124 GLU C C 1
ATOM 7436 O O . GLU C 1 110 ? -0.584 -31.545 -6.962 1.00 16.54 124 GLU C O 1
ATOM 7448 N N . GLU C 1 111 ? -0.001 -32.523 -5.048 1.00 16.45 125 GLU C N 1
ATOM 7449 C CA . GLU C 1 111 ? 1.345 -31.955 -5.076 1.00 18.89 125 GLU C CA 1
ATOM 7450 C C . GLU C 1 111 ? 2.029 -32.180 -6.417 1.00 18.92 125 GLU C C 1
ATOM 7451 O O . GLU C 1 111 ? 2.602 -31.251 -7.002 1.00 17.07 125 GLU C O 1
ATOM 7463 N N . HIS C 1 112 ? 1.962 -33.409 -6.934 1.00 18.72 126 HIS C N 1
ATOM 7464 C CA . HIS C 1 112 ? 2.733 -33.717 -8.133 1.00 17.38 126 HIS C CA 1
ATOM 7465 C C . HIS C 1 112 ? 2.218 -32.956 -9.330 1.00 18.03 126 HIS C C 1
ATOM 7466 O O . HIS C 1 112 ? 2.970 -32.706 -10.282 1.00 19.22 126 HIS C O 1
ATOM 7480 N N . HIS C 1 113 ? 0.934 -32.582 -9.322 1.00 16.73 127 HIS C N 1
ATOM 7481 C CA . HIS C 1 113 ? 0.415 -31.775 -10.428 1.00 17.17 127 HIS C CA 1
ATOM 7482 C C . HIS C 1 113 ? 1.076 -30.403 -10.453 1.00 19.95 127 HIS C C 1
ATOM 7483 O O . HIS C 1 113 ? 1.469 -29.891 -11.499 1.00 19.49 127 HIS C O 1
ATOM 7497 N N . LEU C 1 114 ? 1.210 -29.777 -9.291 1.00 17.56 128 LEU C N 1
ATOM 7498 C CA . LEU C 1 114 ? 1.910 -28.509 -9.243 1.00 18.40 128 LEU C CA 1
ATOM 7499 C C . LEU C 1 114 ? 3.371 -28.671 -9.654 1.00 16.31 128 LEU C C 1
ATOM 7500 O O . LEU C 1 114 ? 3.935 -27.804 -10.342 1.00 18.05 128 LEU C O 1
ATOM 7516 N N . ARG C 1 115 ? 4.016 -29.742 -9.191 1.00 16.90 129 ARG C N 1
ATOM 7517 C CA . ARG C 1 115 ? 5.418 -30.000 -9.517 1.00 17.95 129 ARG C CA 1
ATOM 7518 C C . ARG C 1 115 ? 5.602 -30.168 -11.011 1.00 19.83 129 ARG C C 1
ATOM 7519 O O . ARG C 1 115 ? 6.502 -29.542 -11.596 1.00 20.88 129 ARG C O 1
ATOM 7540 N N . ASP C 1 116 ? 4.718 -30.950 -11.644 1.00 21.03 130 ASP C N 1
ATOM 7541 C CA . ASP C 1 116 ? 4.838 -31.206 -13.082 1.00 22.34 130 ASP C CA 1
ATOM 7542 C C . ASP C 1 116 ? 4.687 -29.922 -13.856 1.00 23.22 130 ASP C C 1
ATOM 7543 O O . ASP C 1 116 ? 5.360 -29.716 -14.864 1.00 25.20 130 ASP C O 1
ATOM 7552 N N . TYR C 1 117 ? 3.774 -29.042 -13.417 1.00 19.31 131 TYR C N 1
ATOM 7553 C CA . TYR C 1 117 ? 3.589 -27.775 -14.091 1.00 17.18 131 TYR C CA 1
ATOM 7554 C C . TYR C 1 117 ? 4.765 -26.826 -13.895 1.00 22.96 131 TYR C C 1
ATOM 7555 O O . TYR C 1 117 ? 5.231 -26.214 -14.856 1.00 24.01 131 TYR C O 1
ATOM 7573 N N . PHE C 1 118 ? 5.204 -26.617 -12.651 1.00 19.97 132 PHE C N 1
ATOM 7574 C CA . PHE C 1 118 ? 6.131 -25.530 -12.348 1.00 18.95 132 PHE C CA 1
ATOM 7575 C C . PHE C 1 118 ? 7.605 -25.917 -12.462 1.00 25.70 132 PHE C C 1
ATOM 7576 O O . PHE C 1 118 ? 8.470 -25.028 -12.460 1.00 22.19 132 PHE C O 1
ATOM 7593 N N . GLU C 1 119 ? 7.932 -27.207 -12.528 1.00 26.67 133 GLU C N 1
ATOM 7594 C CA . GLU C 1 119 ? 9.344 -27.542 -12.455 1.00 37.58 133 GLU C CA 1
ATOM 7595 C C . GLU C 1 119 ? 10.113 -27.031 -13.663 1.00 28.61 133 GLU C C 1
ATOM 7596 O O . GLU C 1 119 ? 11.311 -26.798 -13.539 1.00 26.25 133 GLU C O 1
ATOM 7608 N N . GLU C 1 120 ? 9.460 -26.745 -14.783 1.00 29.00 134 GLU C N 1
ATOM 7609 C CA . GLU C 1 120 ? 10.223 -26.199 -15.896 1.00 40.02 134 GLU C CA 1
ATOM 7610 C C . GLU C 1 120 ? 10.668 -24.765 -15.635 1.00 39.40 134 GLU C C 1
ATOM 7611 O O . GLU C 1 120 ? 11.606 -24.289 -16.277 1.00 34.71 134 GLU C O 1
ATOM 7623 N N . TYR C 1 121 ? 10.051 -24.074 -14.688 1.00 25.09 135 TYR C N 1
ATOM 7624 C CA . TYR C 1 121 ? 10.477 -22.717 -14.386 1.00 21.31 135 TYR C CA 1
ATOM 7625 C C . TYR C 1 121 ? 11.693 -22.641 -13.499 1.00 26.77 135 TYR C C 1
ATOM 7626 O O . TYR C 1 121 ? 12.322 -21.585 -13.440 1.00 26.38 135 TYR C O 1
ATOM 7644 N N . GLY C 1 122 ? 12.026 -23.694 -12.777 1.00 24.84 136 GLY C N 1
ATOM 7645 C CA . GLY C 1 122 ? 13.152 -23.606 -11.878 1.00 24.97 136 GLY C CA 1
ATOM 7646 C C . GLY C 1 122 ? 13.093 -24.724 -10.868 1.00 25.28 136 GLY C C 1
ATOM 7647 O O . GLY C 1 122 ? 12.129 -25.490 -10.809 1.00 30.44 136 GLY C O 1
ATOM 7651 N N . LYS C 1 123 ? 14.136 -24.778 -10.051 1.00 22.43 137 LYS C N 1
ATOM 7652 C CA . LYS C 1 123 ? 14.250 -25.833 -9.047 1.00 23.29 137 LYS C CA 1
ATOM 7653 C C . LYS C 1 123 ? 13.274 -25.581 -7.897 1.00 20.01 137 LYS C C 1
ATOM 7654 O O . LYS C 1 123 ? 13.267 -24.503 -7.276 1.00 20.53 137 LYS C O 1
ATOM 7673 N N . ILE C 1 124 ? 12.499 -26.600 -7.584 1.00 20.59 138 ILE C N 1
ATOM 7674 C CA . ILE C 1 124 ? 11.444 -26.524 -6.579 1.00 18.84 138 ILE C CA 1
ATOM 7675 C C . ILE C 1 124 ? 11.925 -27.212 -5.326 1.00 24.91 138 ILE C C 1
ATOM 7676 O O . ILE C 1 124 ? 12.287 -28.408 -5.359 1.00 29.01 138 ILE C O 1
ATOM 7692 N N . ASP C 1 125 ? 11.907 -26.463 -4.234 1.00 18.67 139 ASP C N 1
ATOM 7693 C CA . ASP C 1 125 ? 12.298 -26.984 -2.931 1.00 23.27 139 ASP C CA 1
ATOM 7694 C C . ASP C 1 125 ? 11.157 -27.686 -2.218 1.00 29.06 139 ASP C C 1
ATOM 7695 O O . ASP C 1 125 ? 11.367 -28.785 -1.694 1.00 25.46 139 ASP C O 1
ATOM 7704 N N . THR C 1 126 ? 9.968 -27.075 -2.131 1.00 22.27 140 THR C N 1
ATOM 7705 C CA . THR C 1 126 ? 8.855 -27.763 -1.523 1.00 18.59 140 THR C CA 1
ATOM 7706 C C . THR C 1 126 ? 7.548 -27.295 -2.128 1.00 16.38 140 THR C C 1
ATOM 7707 O O . THR C 1 126 ? 7.456 -26.190 -2.678 1.00 17.20 140 THR C O 1
ATOM 7718 N N . ILE C 1 127 ? 6.536 -28.148 -1.969 1.00 16.90 141 ILE C N 1
ATOM 7719 C CA . ILE C 1 127 ? 5.171 -27.856 -2.409 1.00 15.20 141 ILE C CA 1
ATOM 7720 C C . ILE C 1 127 ? 4.243 -28.155 -1.244 1.00 20.19 141 ILE C C 1
ATOM 7721 O O . ILE C 1 127 ? 4.378 -29.201 -0.589 1.00 20.59 141 ILE C O 1
ATOM 7737 N N . GLU C 1 128 ? 3.261 -27.284 -1.023 1.00 16.03 142 GLU C N 1
ATOM 7738 C CA . GLU C 1 128 ? 2.249 -27.497 0.026 1.00 18.03 142 GLU C CA 1
ATOM 7739 C C . GLU C 1 128 ? 0.870 -27.388 -0.612 1.00 18.36 142 GLU C C 1
ATOM 7740 O O . GLU C 1 128 ? 0.544 -26.359 -1.220 1.00 21.23 142 GLU C O 1
ATOM 7752 N N . ILE C 1 129 ? 0.044 -28.423 -0.477 1.00 16.39 143 ILE C N 1
ATOM 7753 C CA . ILE C 1 129 ? -1.360 -28.365 -0.894 1.00 17.54 143 ILE C CA 1
ATOM 7754 C C . ILE C 1 129 ? -2.165 -28.162 0.376 1.00 15.81 143 ILE C C 1
ATOM 7755 O O . ILE C 1 129 ? -2.029 -28.958 1.311 1.00 20.32 143 ILE C O 1
ATOM 7771 N N . ILE C 1 130 ? -2.913 -27.079 0.475 1.00 14.84 144 ILE C N 1
ATOM 7772 C CA . ILE C 1 130 ? -3.554 -26.728 1.743 1.00 16.22 144 ILE C CA 1
ATOM 7773 C C . ILE C 1 130 ? -4.841 -27.542 1.891 1.00 15.81 144 ILE C C 1
ATOM 7774 O O . ILE C 1 130 ? -5.644 -27.622 0.972 1.00 15.75 144 ILE C O 1
ATOM 7790 N N . THR C 1 131 ? -5.043 -28.104 3.093 1.00 17.46 145 THR C N 1
ATOM 7791 C CA . THR C 1 131 ? -6.219 -28.872 3.455 1.00 16.70 145 THR C CA 1
ATOM 7792 C C . THR C 1 131 ? -6.782 -28.262 4.734 1.00 17.71 145 THR C C 1
ATOM 7793 O O . THR C 1 131 ? -6.083 -27.563 5.458 1.00 19.85 145 THR C O 1
ATOM 7804 N N . ASP C 1 132 ? -8.055 -28.575 4.998 1.00 21.50 146 ASP C N 1
ATOM 7805 C CA . ASP C 1 132 ? -8.738 -28.197 6.235 1.00 22.59 146 ASP C CA 1
ATOM 7806 C C . ASP C 1 132 ? -8.385 -29.214 7.301 1.00 24.74 146 ASP C C 1
ATOM 7807 O O . ASP C 1 132 ? -8.583 -30.419 7.085 1.00 26.27 146 ASP C O 1
ATOM 7816 N N . ARG C 1 133 ? -7.855 -28.747 8.451 1.00 22.51 147 ARG C N 1
ATOM 7817 C CA . ARG C 1 133 ? -7.364 -29.667 9.467 1.00 28.26 147 ARG C CA 1
ATOM 7818 C C . ARG C 1 133 ? -8.506 -30.454 10.099 1.00 24.43 147 ARG C C 1
ATOM 7819 O O . ARG C 1 133 ? -8.258 -31.533 10.641 1.00 32.36 147 ARG C O 1
ATOM 7840 N N . GLN C 1 134 ? -9.757 -29.976 10.023 1.00 27.80 148 GLN C N 1
ATOM 7841 C CA . GLN C 1 134 ? -10.810 -30.757 10.679 1.00 40.13 148 GLN C CA 1
ATOM 7842 C C . GLN C 1 134 ? -11.515 -31.676 9.691 1.00 41.19 148 GLN C C 1
ATOM 7843 O O . GLN C 1 134 ? -11.756 -32.856 9.994 1.00 35.80 148 GLN C O 1
ATOM 7857 N N . SER C 1 135 ? -11.858 -31.160 8.504 1.00 30.37 149 SER C N 1
ATOM 7858 C CA . SER C 1 135 ? -12.589 -31.974 7.544 1.00 28.93 149 SER C CA 1
ATOM 7859 C C . SER C 1 135 ? -11.671 -32.819 6.700 1.00 31.43 149 SER C C 1
ATOM 7860 O O . SER C 1 135 ? -12.135 -33.800 6.114 1.00 32.32 149 SER C O 1
ATOM 7868 N N . GLY C 1 136 ? -10.389 -32.446 6.597 1.00 30.79 150 GLY C N 1
ATOM 7869 C CA . GLY C 1 136 ? -9.418 -33.133 5.760 1.00 29.77 150 GLY C CA 1
ATOM 7870 C C . GLY C 1 136 ? -9.467 -32.758 4.284 1.00 27.31 150 GLY C C 1
ATOM 7871 O O . GLY C 1 136 ? -8.558 -33.145 3.520 1.00 31.16 150 GLY C O 1
ATOM 7875 N N . LYS C 1 137 ? -10.477 -31.996 3.872 1.00 25.33 151 LYS C N 1
ATOM 7876 C CA . LYS C 1 137 ? -10.676 -31.706 2.479 1.00 25.47 151 LYS C CA 1
ATOM 7877 C C . LYS C 1 137 ? -9.592 -30.747 2.008 1.00 23.32 151 LYS C C 1
ATOM 7878 O O . LYS C 1 137 ? -9.150 -29.868 2.756 1.00 20.85 151 LYS C O 1
ATOM 7897 N N . LYS C 1 138 ? -9.195 -30.918 0.757 1.00 21.68 152 LYS C N 1
ATOM 7898 C CA . LYS C 1 138 ? -8.440 -29.879 0.078 1.00 17.49 152 LYS C CA 1
ATOM 7899 C C . LYS C 1 138 ? -9.222 -28.556 0.044 1.00 17.79 152 LYS C C 1
ATOM 7900 O O . LYS C 1 138 ? -10.432 -28.524 -0.219 1.00 20.56 152 LYS C O 1
ATOM 7919 N N . ARG C 1 139 ? -8.514 -27.448 0.262 1.00 16.44 153 ARG C N 1
ATOM 7920 C CA . ARG C 1 139 ? -9.136 -26.130 0.258 1.00 18.83 153 ARG C CA 1
ATOM 7921 C C . ARG C 1 139 ? -9.026 -25.407 -1.076 1.00 19.10 153 ARG C C 1
ATOM 7922 O O . ARG C 1 139 ? -9.522 -24.289 -1.195 1.00 19.09 153 ARG C O 1
ATOM 7943 N N . GLY C 1 140 ? -8.398 -26.010 -2.086 1.00 15.25 154 GLY C N 1
ATOM 7944 C CA . GLY C 1 140 ? -8.333 -25.446 -3.424 1.00 15.77 154 GLY C CA 1
ATOM 7945 C C . GLY C 1 140 ? -7.234 -24.464 -3.673 1.00 16.48 154 GLY C C 1
ATOM 7946 O O . GLY C 1 140 ? -7.329 -23.678 -4.635 1.00 17.68 154 GLY C O 1
ATOM 7950 N N . PHE C 1 141 ? -6.152 -24.546 -2.923 1.00 16.08 155 PHE C N 1
ATOM 7951 C CA . PHE C 1 141 ? -4.991 -23.721 -3.213 1.00 15.87 155 PHE C CA 1
ATOM 7952 C C . PHE C 1 141 ? -3.768 -24.357 -2.565 1.00 15.69 155 PHE C C 1
ATOM 7953 O O . PHE C 1 141 ? -3.871 -25.254 -1.732 1.00 15.83 155 PHE C O 1
ATOM 7970 N N . GLY C 1 142 ? -2.599 -23.883 -3.002 1.00 13.02 156 GLY C N 1
ATOM 7971 C CA . GLY C 1 142 ? -1.338 -24.398 -2.490 1.00 13.94 156 GLY C CA 1
ATOM 7972 C C . GLY C 1 142 ? -0.223 -23.415 -2.745 1.00 12.13 156 GLY C C 1
ATOM 7973 O O . GLY C 1 142 ? -0.417 -22.307 -3.271 1.00 14.85 156 GLY C O 1
ATOM 7977 N N . PHE C 1 143 ? 0.960 -23.843 -2.340 1.00 13.40 157 PHE C N 1
ATOM 7978 C CA . PHE C 1 143 ? 2.142 -23.005 -2.432 1.00 12.48 157 PHE C CA 1
ATOM 7979 C C . PHE C 1 143 ? 3.269 -23.799 -3.028 1.00 15.91 157 PHE C C 1
ATOM 7980 O O . PHE C 1 143 ? 3.439 -24.974 -2.727 1.00 17.42 157 PHE C O 1
ATOM 7997 N N . VAL C 1 144 ? 4.086 -23.114 -3.820 1.00 14.01 158 VAL C N 1
ATOM 7998 C CA . VAL C 1 144 ? 5.276 -23.699 -4.419 1.00 14.66 158 VAL C CA 1
ATOM 7999 C C . VAL C 1 144 ? 6.447 -22.828 -3.987 1.00 16.61 158 VAL C C 1
ATOM 8000 O O . VAL C 1 144 ? 6.420 -21.596 -4.188 1.00 16.57 158 VAL C O 1
ATOM 8013 N N . THR C 1 145 ? 7.468 -23.453 -3.412 1.00 16.94 159 THR C N 1
ATOM 8014 C CA . THR C 1 145 ? 8.665 -22.744 -2.956 1.00 18.92 159 THR C CA 1
ATOM 8015 C C . THR C 1 145 ? 9.821 -23.174 -3.826 1.00 20.10 159 THR C C 1
ATOM 8016 O O . THR C 1 145 ? 10.110 -24.368 -3.949 1.00 20.67 159 THR C O 1
ATOM 8027 N N . PHE C 1 146 ? 10.414 -22.205 -4.490 1.00 18.81 160 PHE C N 1
ATOM 8028 C CA . PHE C 1 146 ? 11.584 -22.442 -5.317 1.00 17.47 160 PHE C CA 1
ATOM 8029 C C . PHE C 1 146 ? 12.881 -22.198 -4.529 1.00 16.97 160 PHE C C 1
ATOM 8030 O O . PHE C 1 146 ? 12.894 -21.610 -3.449 1.00 21.28 160 PHE C O 1
ATOM 8047 N N . ASP C 1 147 ? 14.002 -22.603 -5.130 1.00 20.12 161 ASP C N 1
ATOM 8048 C CA . ASP C 1 147 ? 15.281 -22.285 -4.531 1.00 25.81 161 ASP C CA 1
ATOM 8049 C C . ASP C 1 147 ? 15.775 -20.888 -4.865 1.00 23.73 161 ASP C C 1
ATOM 8050 O O . ASP C 1 147 ? 16.788 -20.470 -4.313 1.00 27.13 161 ASP C O 1
ATOM 8059 N N . ASP C 1 148 ? 15.082 -20.139 -5.708 1.00 23.94 162 ASP C N 1
ATOM 8060 C CA . ASP C 1 148 ? 15.503 -18.788 -6.035 1.00 23.98 162 ASP C CA 1
ATOM 8061 C C . ASP C 1 148 ? 14.247 -17.949 -6.268 1.00 19.62 162 ASP C C 1
ATOM 8062 O O . ASP C 1 148 ? 13.202 -18.490 -6.587 1.00 22.55 162 ASP C O 1
ATOM 8071 N N . HIS C 1 149 ? 14.370 -16.632 -6.140 1.00 21.30 163 HIS C N 1
ATOM 8072 C CA . HIS C 1 149 ? 13.240 -15.738 -6.367 1.00 19.43 163 HIS C CA 1
ATOM 8073 C C . HIS C 1 149 ? 12.909 -15.582 -7.849 1.00 18.68 163 HIS C C 1
ATOM 8074 O O . HIS C 1 149 ? 11.787 -15.206 -8.170 1.00 18.01 163 HIS C O 1
ATOM 8088 N N . ASP C 1 150 ? 13.865 -15.780 -8.762 1.00 17.27 164 ASP C N 1
ATOM 8089 C CA . ASP C 1 150 ? 13.601 -15.389 -10.142 1.00 19.56 164 ASP C CA 1
ATOM 8090 C C . ASP C 1 150 ? 12.467 -16.188 -10.767 1.00 20.27 164 ASP C C 1
ATOM 8091 O O . ASP C 1 150 ? 11.638 -15.569 -11.451 1.00 20.35 164 ASP C O 1
ATOM 8100 N N . PRO C 1 151 ? 12.330 -17.503 -10.546 1.00 19.29 165 PRO C N 1
ATOM 8101 C CA . PRO C 1 151 ? 11.159 -18.191 -11.093 1.00 17.97 165 PRO C CA 1
ATOM 8102 C C . PRO C 1 151 ? 9.839 -17.552 -10.656 1.00 18.08 165 PRO C C 1
ATOM 8103 O O . PRO C 1 151 ? 8.917 -17.473 -11.471 1.00 20.52 165 PRO C O 1
ATOM 8114 N N . VAL C 1 152 ? 9.679 -17.207 -9.368 1.00 18.28 166 VAL C N 1
ATOM 8115 C CA . VAL C 1 152 ? 8.473 -16.532 -8.902 1.00 17.01 166 VAL C CA 1
ATOM 8116 C C . VAL C 1 152 ? 8.244 -15.254 -9.681 1.00 19.08 166 VAL C C 1
ATOM 8117 O O . VAL C 1 152 ? 7.134 -14.980 -10.150 1.00 18.56 166 VAL C O 1
ATOM 8130 N N . ASP C 1 153 ? 9.296 -14.448 -9.805 1.00 17.57 167 ASP C N 1
ATOM 8131 C CA . ASP C 1 153 ? 9.176 -13.171 -10.479 1.00 18.13 167 ASP C CA 1
ATOM 8132 C C . ASP C 1 153 ? 8.711 -13.349 -11.908 1.00 19.56 167 ASP C C 1
ATOM 8133 O O . ASP C 1 153 ? 7.913 -12.546 -12.407 1.00 22.07 167 ASP C O 1
ATOM 8142 N N . LYS C 1 154 ? 9.265 -14.334 -12.608 1.00 20.45 168 LYS C N 1
ATOM 8143 C CA . LYS C 1 154 ? 8.872 -14.563 -13.986 1.00 20.28 168 LYS C CA 1
ATOM 8144 C C . LYS C 1 154 ? 7.465 -15.095 -14.060 1.00 23.00 168 LYS C C 1
ATOM 8145 O O . LYS C 1 154 ? 6.648 -14.614 -14.847 1.00 23.05 168 LYS C O 1
ATOM 8164 N N . ILE C 1 155 ? 7.150 -16.084 -13.221 1.00 18.44 169 ILE C N 1
ATOM 8165 C CA . ILE C 1 155 ? 5.800 -16.686 -13.245 1.00 19.88 169 ILE C CA 1
ATOM 8166 C C . ILE C 1 155 ? 4.705 -15.637 -13.079 1.00 20.60 169 ILE C C 1
ATOM 8167 O O . ILE C 1 155 ? 3.682 -15.691 -13.777 1.00 25.73 169 ILE C O 1
ATOM 8183 N N . VAL C 1 156 ? 4.844 -14.716 -12.112 1.00 20.34 170 VAL C N 1
ATOM 8184 C CA . VAL C 1 156 ? 3.732 -13.823 -11.778 1.00 18.65 170 VAL C CA 1
ATOM 8185 C C . VAL C 1 156 ? 3.561 -12.729 -12.798 1.00 23.84 170 VAL C C 1
ATOM 8186 O O . VAL C 1 156 ? 2.664 -11.896 -12.645 1.00 26.65 170 VAL C O 1
ATOM 8199 N N . LEU C 1 157 ? 4.399 -12.705 -13.817 1.00 22.84 171 LEU C N 1
ATOM 8200 C CA . LEU C 1 157 ? 4.110 -11.799 -14.919 1.00 29.87 171 LEU C CA 1
ATOM 8201 C C . LEU C 1 157 ? 2.933 -12.318 -15.732 1.00 32.91 171 LEU C C 1
ATOM 8202 O O . LEU C 1 157 ? 2.287 -11.539 -16.445 1.00 31.53 171 LEU C O 1
ATOM 8218 N N . GLN C 1 158 ? 2.601 -13.604 -15.591 1.00 24.43 172 GLN C N 1
ATOM 8219 C CA . GLN C 1 158 ? 1.418 -14.198 -16.190 1.00 25.46 172 GLN C CA 1
ATOM 8220 C C . GLN C 1 158 ? 0.471 -14.628 -15.065 1.00 28.06 172 GLN C C 1
ATOM 8221 O O . GLN C 1 158 ? 0.709 -15.638 -14.407 1.00 23.94 172 GLN C O 1
ATOM 8235 N N . LYS C 1 159 ? -0.637 -13.914 -14.889 1.00 26.48 173 LYS C N 1
ATOM 8236 C CA . LYS C 1 159 ? -1.502 -14.186 -13.738 1.00 23.47 173 LYS C CA 1
ATOM 8237 C C . LYS C 1 159 ? -2.199 -15.552 -13.821 1.00 24.62 173 LYS C C 1
ATOM 8238 O O . LYS C 1 159 ? -2.366 -16.244 -12.789 1.00 22.16 173 LYS C O 1
ATOM 8257 N N . TYR C 1 160 ? -2.667 -15.929 -15.011 1.00 24.73 174 TYR C N 1
ATOM 8258 C CA . TYR C 1 160 ? -3.530 -17.084 -15.200 1.00 30.74 174 TYR C CA 1
ATOM 8259 C C . TYR C 1 160 ? -2.772 -18.185 -15.919 1.00 31.53 174 TYR C C 1
ATOM 8260 O O . TYR C 1 160 ? -2.163 -17.950 -16.981 1.00 26.56 174 TYR C O 1
ATOM 8278 N N . HIS C 1 161 ? -2.874 -19.408 -15.371 1.00 20.99 175 HIS C N 1
ATOM 8279 C CA . HIS C 1 161 ? -2.172 -20.602 -15.818 1.00 22.84 175 HIS C CA 1
ATOM 8280 C C . HIS C 1 161 ? -3.153 -21.768 -15.897 1.00 21.40 175 HIS C C 1
ATOM 8281 O O . HIS C 1 161 ? -4.001 -21.923 -15.022 1.00 24.00 175 HIS C O 1
ATOM 8295 N N . THR C 1 162 ? -3.031 -22.609 -16.922 1.00 22.53 176 THR C N 1
ATOM 8296 C CA . THR C 1 162 ? -3.824 -23.836 -17.013 1.00 23.11 176 THR C CA 1
ATOM 8297 C C . THR C 1 162 ? -3.110 -24.977 -16.290 1.00 24.45 176 THR C C 1
ATOM 8298 O O . THR C 1 162 ? -2.116 -25.526 -16.799 1.00 24.86 176 THR C O 1
ATOM 8309 N N . ILE C 1 163 ? -3.661 -25.410 -15.149 1.00 21.12 177 ILE C N 1
ATOM 8310 C CA . ILE C 1 163 ? -3.042 -26.446 -14.337 1.00 19.29 177 ILE C CA 1
ATOM 8311 C C . ILE C 1 163 ? -4.077 -27.518 -14.040 1.00 18.11 177 ILE C C 1
ATOM 8312 O O . ILE C 1 163 ? -5.121 -27.235 -13.477 1.00 18.86 177 ILE C O 1
ATOM 8328 N N . ASN C 1 164 ? -3.753 -28.761 -14.377 1.00 20.21 178 ASN C N 1
ATOM 8329 C CA . ASN C 1 164 ? -4.541 -29.930 -14.017 1.00 19.92 178 ASN C CA 1
ATOM 8330 C C . ASN C 1 164 ? -5.997 -29.745 -14.407 1.00 19.58 178 ASN C C 1
ATOM 8331 O O . ASN C 1 164 ? -6.902 -30.097 -13.654 1.00 20.49 178 ASN C O 1
ATOM 8342 N N . GLY C 1 165 ? -6.222 -29.229 -15.612 1.00 23.19 179 GLY C N 1
ATOM 8343 C CA . GLY C 1 165 ? -7.582 -29.046 -16.076 1.00 25.82 179 GLY C CA 1
ATOM 8344 C C . GLY C 1 165 ? -8.290 -27.817 -15.556 1.00 31.68 179 GLY C C 1
ATOM 8345 O O . GLY C 1 165 ? -9.490 -27.652 -15.815 1.00 35.66 179 GLY C O 1
ATOM 8349 N N . HIS C 1 166 ? -7.596 -26.925 -14.853 1.00 22.50 180 HIS C N 1
ATOM 8350 C CA . HIS C 1 166 ? -8.218 -25.789 -14.204 1.00 21.53 180 HIS C CA 1
ATOM 8351 C C . HIS C 1 166 ? -7.630 -24.493 -14.724 1.00 27.90 180 HIS C C 1
ATOM 8352 O O . HIS C 1 166 ? -6.422 -24.397 -14.956 1.00 22.57 180 HIS C O 1
ATOM 8366 N N . ASN C 1 167 ? -8.493 -23.474 -14.816 1.00 22.58 181 ASN C N 1
ATOM 8367 C CA . ASN C 1 167 ? -8.050 -22.086 -14.891 1.00 26.85 181 ASN C CA 1
ATOM 8368 C C . ASN C 1 167 ? -7.545 -21.712 -13.522 1.00 23.22 181 ASN C C 1
ATOM 8369 O O . ASN C 1 167 ? -8.337 -21.398 -12.631 1.00 28.68 181 ASN C O 1
ATOM 8380 N N . ALA C 1 168 ? -6.224 -21.777 -13.320 1.00 21.54 182 ALA C N 1
ATOM 8381 C CA . ALA C 1 168 ? -5.619 -21.410 -12.049 1.00 21.32 182 ALA C CA 1
ATOM 8382 C C . ALA C 1 168 ? -5.060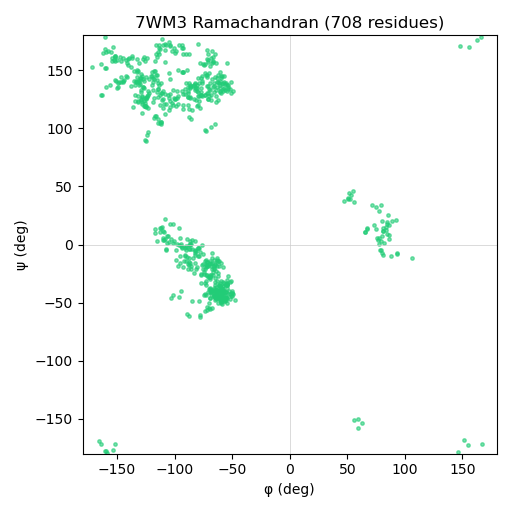 -20.003 -12.136 1.00 18.88 182 ALA C C 1
ATOM 8383 O O . ALA C 1 168 ? -5.006 -19.384 -13.202 1.00 24.15 182 ALA C O 1
ATOM 8390 N N . GLU C 1 169 ? -4.782 -19.452 -10.981 1.00 17.71 183 GLU C N 1
ATOM 8391 C CA . GLU C 1 169 ? -4.241 -18.134 -10.773 1.00 20.42 183 GLU C CA 1
ATOM 8392 C C . GLU C 1 169 ? -2.993 -18.216 -9.897 1.00 28.16 183 GLU C C 1
ATOM 8393 O O . GLU C 1 169 ? -3.004 -18.939 -8.899 1.00 26.61 183 GLU C O 1
ATOM 8405 N N . VAL C 1 170 ? -1.961 -17.421 -10.195 1.00 19.62 184 VAL C N 1
ATOM 8406 C CA . VAL C 1 170 ? -0.754 -17.377 -9.359 1.00 16.50 184 VAL C CA 1
ATOM 8407 C C . VAL C 1 170 ? -0.605 -16.016 -8.745 1.00 19.93 184 VAL C C 1
ATOM 8408 O O . VAL C 1 170 ? -0.963 -14.992 -9.341 1.00 22.53 184 VAL C O 1
ATOM 8421 N N . ARG C 1 171 ? -0.071 -15.998 -7.523 1.00 16.28 185 ARG C N 1
ATOM 8422 C CA . ARG C 1 171 ? 0.241 -14.769 -6.808 1.00 16.24 185 ARG C CA 1
ATOM 8423 C C . ARG C 1 171 ? 1.537 -14.948 -6.051 1.00 19.27 185 ARG C C 1
ATOM 8424 O O . ARG C 1 171 ? 1.817 -16.017 -5.530 1.00 17.52 185 ARG C O 1
ATOM 8445 N N . LYS C 1 172 ? 2.335 -13.889 -5.967 1.00 18.13 186 LYS C N 1
ATOM 8446 C CA . LYS C 1 172 ? 3.481 -13.927 -5.097 1.00 16.73 186 LYS C CA 1
ATOM 8447 C C . LYS C 1 172 ? 3.034 -14.215 -3.642 1.00 19.21 186 LYS C C 1
ATOM 8448 O O . LYS C 1 172 ? 2.071 -13.601 -3.162 1.00 18.41 186 LYS C O 1
ATOM 8467 N N . ALA C 1 173 ? 3.687 -15.155 -2.946 1.00 16.40 187 ALA C N 1
ATOM 8468 C CA . ALA C 1 173 ? 3.232 -15.511 -1.603 1.00 16.57 187 ALA C CA 1
ATOM 8469 C C . ALA C 1 173 ? 3.654 -14.473 -0.589 1.00 22.01 187 ALA C C 1
ATOM 8470 O O . ALA C 1 173 ? 4.829 -14.116 -0.508 1.00 20.75 187 ALA C O 1
ATOM 8477 N N . LEU C 1 174 ? 2.701 -14.043 0.228 1.00 17.28 188 LEU C N 1
ATOM 8478 C CA . LEU C 1 174 ? 2.890 -13.020 1.233 1.00 18.28 188 LEU C CA 1
ATOM 8479 C C . LEU C 1 174 ? 2.632 -13.619 2.605 1.00 19.90 188 LEU C C 1
ATOM 8480 O O . LEU C 1 174 ? 1.755 -14.477 2.755 1.00 19.38 188 LEU C O 1
ATOM 8496 N N . SER C 1 175 ? 3.421 -13.200 3.590 1.00 17.17 189 SER C N 1
ATOM 8497 C CA . SER C 1 175 ? 3.198 -13.617 4.961 1.00 16.82 189 SER C CA 1
ATOM 8498 C C . SER C 1 175 ? 1.929 -12.923 5.511 1.00 17.12 189 SER C C 1
ATOM 8499 O O . SER C 1 175 ? 1.428 -11.955 4.962 1.00 17.73 189 SER C O 1
ATOM 8507 N N . ARG C 1 176 ? 1.446 -13.390 6.663 1.00 20.20 190 ARG C N 1
ATOM 8508 C CA . ARG C 1 176 ? 0.373 -12.641 7.358 1.00 19.30 190 ARG C CA 1
ATOM 8509 C C . ARG C 1 176 ? 0.679 -11.184 7.577 1.00 24.18 190 ARG C C 1
ATOM 8510 O O . ARG C 1 176 ? -0.204 -10.330 7.429 1.00 24.13 190 ARG C O 1
ATOM 8531 N N . GLN C 1 177 ? 1.901 -10.867 7.975 1.00 20.83 191 GLN C N 1
ATOM 8532 C CA . GLN C 1 177 ? 2.269 -9.476 8.224 1.00 19.93 191 GLN C CA 1
ATOM 8533 C C . GLN C 1 177 ? 2.229 -8.592 6.979 1.00 21.16 191 GLN C C 1
ATOM 8534 O O . GLN C 1 177 ? 2.151 -7.354 7.100 1.00 21.90 191 GLN C O 1
ATOM 8548 N N . GLU C 1 178 ? 2.337 -9.191 5.795 1.00 19.07 192 GLU C N 1
ATOM 8549 C CA . GLU C 1 178 ? 2.393 -8.483 4.527 1.00 20.14 192 GLU C CA 1
ATOM 8550 C C . GLU C 1 178 ? 1.008 -8.327 3.903 1.00 22.01 192 GLU C C 1
ATOM 8551 O O . GLU C 1 178 ? 0.834 -7.440 3.073 1.00 24.97 192 GLU C O 1
ATOM 8563 N N . MET C 1 179 ? 0.053 -9.137 4.321 1.00 19.17 193 MET C N 1
ATOM 8564 C CA . MET C 1 179 ? -1.308 -9.227 3.754 1.00 22.95 193 MET C CA 1
ATOM 8565 C C . MET C 1 179 ? -2.371 -8.530 4.521 1.00 41.26 193 MET C C 1
ATOM 8566 O O . MET C 1 179 ? -3.555 -8.695 4.165 1.00 39.14 193 MET C O 1
ATOM 8581 N N . ARG D 1 1 ? 14.861 21.594 -16.987 1.00 64.64 15 ARG D N 1
ATOM 8582 C CA . ARG D 1 1 ? 13.466 21.437 -17.393 1.00 62.77 15 ARG D CA 1
ATOM 8583 C C . ARG D 1 1 ? 12.791 20.467 -16.438 1.00 53.67 15 ARG D C 1
ATOM 8584 O O . ARG D 1 1 ? 13.464 19.712 -15.737 1.00 47.58 15 ARG D O 1
ATOM 8604 N N . GLU D 1 2 ? 11.461 20.503 -16.396 1.00 45.40 16 GLU D N 1
ATOM 8605 C CA . GLU D 1 2 ? 10.737 19.562 -15.570 1.00 38.19 16 GLU D CA 1
ATOM 8606 C C . GLU D 1 2 ? 10.901 18.144 -16.129 1.00 27.13 16 GLU D C 1
ATOM 8607 O O . GLU D 1 2 ? 11.355 17.922 -17.264 1.00 27.85 16 GLU D O 1
ATOM 8619 N N . LYS D 1 3 ? 10.528 17.175 -15.313 1.00 26.48 17 LYS D N 1
ATOM 8620 C CA . LYS D 1 3 ? 10.598 15.807 -15.790 1.00 23.58 17 LYS D CA 1
ATOM 8621 C C . LYS D 1 3 ? 9.589 15.574 -16.927 1.00 22.11 17 LYS D C 1
ATOM 8622 O O . LYS D 1 3 ? 8.632 16.340 -17.127 1.00 22.35 17 LYS D O 1
ATOM 8641 N N . GLU D 1 4 ? 9.817 14.500 -17.693 1.00 21.90 18 GLU D N 1
ATOM 8642 C CA . GLU D 1 4 ? 8.959 14.186 -18.835 1.00 24.03 18 GLU D CA 1
ATOM 8643 C C . GLU D 1 4 ? 7.488 14.262 -18.473 1.00 22.06 18 GLU D C 1
ATOM 8644 O O . GLU D 1 4 ? 6.677 14.831 -19.230 1.00 19.32 18 GLU D O 1
ATOM 8656 N N . GLN D 1 5 ? 7.099 13.638 -17.355 1.00 21.34 19 GLN D N 1
ATOM 8657 C CA . GLN D 1 5 ? 5.668 13.546 -17.045 1.00 20.80 19 GLN D CA 1
ATOM 8658 C C . GLN D 1 5 ? 5.012 14.929 -17.042 1.00 21.33 19 GLN D C 1
ATOM 8659 O O . GLN D 1 5 ? 3.867 15.082 -17.478 1.00 22.74 19 GLN D O 1
ATOM 8673 N N . PHE D 1 6 ? 5.718 15.940 -16.559 1.00 23.72 20 PHE D N 1
ATOM 8674 C CA . PHE D 1 6 ? 5.145 17.287 -16.498 1.00 22.30 20 PHE D CA 1
ATOM 8675 C C . PHE D 1 6 ? 5.231 18.061 -17.802 1.00 26.48 20 PHE D C 1
ATOM 8676 O O . PHE D 1 6 ? 4.737 19.201 -17.874 1.00 26.38 20 PHE D O 1
ATOM 8693 N N . ARG D 1 7 ? 5.896 17.512 -18.803 1.00 20.76 21 ARG D N 1
ATOM 8694 C CA . ARG D 1 7 ? 5.935 18.081 -20.140 1.00 20.29 21 ARG D CA 1
ATOM 8695 C C . ARG D 1 7 ? 5.032 17.336 -21.111 1.00 20.38 21 ARG D C 1
ATOM 8696 O O . ARG D 1 7 ? 5.093 17.597 -22.317 1.00 23.59 21 ARG D O 1
ATOM 8717 N N . LYS D 1 8 ? 4.265 16.357 -20.616 1.00 19.53 22 LYS D N 1
ATOM 8718 C CA . LYS D 1 8 ? 3.564 15.400 -21.481 1.00 19.69 22 LYS D CA 1
ATOM 8719 C C . LYS D 1 8 ? 2.046 15.520 -21.412 1.00 20.96 22 LYS D C 1
ATOM 8720 O O . LYS D 1 8 ? 1.456 15.723 -20.341 1.00 22.72 22 LYS D O 1
ATOM 8739 N N . LEU D 1 9 ? 1.415 15.409 -22.573 1.00 19.47 23 LEU D N 1
ATOM 8740 C CA . LEU D 1 9 ? -0.028 15.360 -22.683 1.00 20.04 23 LEU D CA 1
ATOM 8741 C C . LEU D 1 9 ? -0.476 14.000 -23.218 1.00 21.03 23 LEU D C 1
ATOM 8742 O O . LEU D 1 9 ? 0.095 13.491 -24.189 1.00 22.02 23 LEU D O 1
ATOM 8758 N N . PHE D 1 10 ? -1.487 13.428 -22.563 1.00 18.96 24 PHE D N 1
ATOM 8759 C CA . PHE D 1 10 ? -2.330 12.375 -23.096 1.00 20.40 24 PHE D CA 1
ATOM 8760 C C . PHE D 1 10 ? -3.348 13.028 -24.022 1.00 22.70 24 PHE D C 1
ATOM 8761 O O . PHE D 1 10 ? -4.011 13.999 -23.637 1.00 20.96 24 PHE D O 1
ATOM 8778 N N . ILE D 1 11 ? -3.456 12.530 -25.243 1.00 20.50 25 ILE D N 1
ATOM 8779 C CA . ILE D 1 11 ? -4.401 13.081 -26.205 1.00 20.91 25 ILE D CA 1
ATOM 8780 C C . ILE D 1 11 ? -5.460 12.018 -26.405 1.00 26.84 25 ILE D C 1
ATOM 8781 O O . ILE D 1 11 ? -5.218 11.005 -27.066 1.00 21.12 25 ILE D O 1
ATOM 8797 N N . GLY D 1 12 ? -6.636 12.240 -25.828 1.00 26.18 26 GLY D N 1
ATOM 8798 C CA . GLY D 1 12 ? -7.702 11.254 -25.901 1.00 24.44 26 GLY D CA 1
ATOM 8799 C C . GLY D 1 12 ? -8.659 11.494 -27.072 1.00 24.60 26 GLY D C 1
ATOM 8800 O O . GLY D 1 12 ? -8.896 12.633 -27.499 1.00 22.42 26 GLY D O 1
ATOM 8804 N N . GLY D 1 13 ? -9.188 10.403 -27.599 1.00 24.23 27 GLY D N 1
ATOM 8805 C CA . GLY D 1 13 ? -10.264 10.497 -28.569 1.00 26.06 27 GLY D CA 1
ATOM 8806 C C . GLY D 1 13 ? -9.774 10.847 -29.949 1.00 26.80 27 GLY D C 1
ATOM 8807 O O . GLY D 1 13 ? -10.471 11.557 -30.698 1.00 31.34 27 GLY D O 1
ATOM 8811 N N . LEU D 1 14 ? -8.584 10.371 -30.315 1.00 28.97 28 LEU D N 1
ATOM 8812 C CA . LEU D 1 14 ? -8.066 10.626 -31.651 1.00 26.93 28 LEU D CA 1
ATOM 8813 C C . LEU D 1 14 ? -8.956 10.075 -32.748 1.00 30.62 28 LEU D C 1
ATOM 8814 O O . LEU D 1 14 ? -9.424 8.928 -32.692 1.00 26.41 28 LEU D O 1
ATOM 8830 N N . SER D 1 15 ? -9.074 10.856 -33.824 1.00 33.71 29 SER D N 1
ATOM 8831 C CA . SER D 1 15 ? -9.530 10.265 -35.054 1.00 37.62 29 SER D CA 1
ATOM 8832 C C . SER D 1 15 ? -8.600 9.108 -35.369 1.00 34.99 29 SER D C 1
ATOM 8833 O O . SER D 1 15 ? -7.383 9.195 -35.177 1.00 32.98 29 SER D O 1
ATOM 8841 N N . PHE D 1 16 ? -9.176 8.011 -35.825 1.00 31.20 30 PHE D N 1
ATOM 8842 C CA . PHE D 1 16 ? -8.357 6.895 -36.222 1.00 23.89 30 PHE D CA 1
ATOM 8843 C C . PHE D 1 16 ? -7.504 7.250 -37.456 1.00 26.74 30 PHE D C 1
ATOM 8844 O O . PHE D 1 16 ? -6.579 6.519 -37.749 1.00 36.37 30 PHE D O 1
ATOM 8861 N N . GLU D 1 17 ? -7.777 8.352 -38.176 1.00 32.25 31 GLU D N 1
ATOM 8862 C CA . GLU D 1 17 ? -6.850 8.701 -39.274 1.00 46.94 31 GLU D CA 1
ATOM 8863 C C . GLU D 1 17 ? -5.567 9.391 -38.781 1.00 41.81 31 GLU D C 1
ATOM 8864 O O . GLU D 1 17 ? -4.652 9.654 -39.580 1.00 33.49 31 GLU D O 1
ATOM 8876 N N . THR D 1 18 ? -5.446 9.662 -37.485 1.00 33.93 32 THR D N 1
ATOM 8877 C CA . THR D 1 18 ? -4.336 10.474 -37.015 1.00 29.75 32 THR D CA 1
ATOM 8878 C C . THR D 1 18 ? -3.072 9.627 -36.898 1.00 28.33 32 THR D C 1
ATOM 8879 O O . THR D 1 18 ? -3.090 8.514 -36.384 1.00 27.26 32 THR D O 1
ATOM 8890 N N . THR D 1 19 ? -1.967 10.167 -37.391 1.00 26.53 33 THR D N 1
ATOM 8891 C CA . THR D 1 19 ? -0.664 9.529 -37.369 1.00 24.84 33 THR D CA 1
ATOM 8892 C C . THR D 1 19 ? 0.254 10.316 -36.465 1.00 24.34 33 THR D C 1
ATOM 8893 O O . THR D 1 19 ? -0.038 11.451 -36.075 1.00 23.51 33 THR D O 1
ATOM 8904 N N . GLU D 1 20 ? 1.436 9.756 -36.200 1.00 23.34 34 GLU D N 1
ATOM 8905 C CA . GLU D 1 20 ? 2.409 10.521 -35.461 1.00 19.31 34 GLU D CA 1
ATOM 8906 C C . GLU D 1 20 ? 2.727 11.834 -36.178 1.00 19.78 34 GLU D C 1
ATOM 8907 O O . GLU D 1 20 ? 2.910 12.882 -35.540 1.00 22.51 34 GLU D O 1
ATOM 8919 N N . GLU D 1 21 ? 2.840 11.779 -37.488 1.00 21.09 35 GLU D N 1
ATOM 8920 C CA . GLU D 1 21 ? 3.188 12.978 -38.251 1.00 20.80 35 GLU D CA 1
ATOM 8921 C C . GLU D 1 21 ? 2.121 14.055 -38.113 1.00 21.03 35 GLU D C 1
ATOM 8922 O O . GLU D 1 21 ? 2.456 15.224 -37.900 1.00 23.37 35 GLU D O 1
ATOM 8934 N N . SER D 1 22 ? 0.833 13.684 -38.220 1.00 21.43 36 SER D N 1
ATOM 8935 C CA . SER D 1 22 ? -0.211 14.711 -38.112 1.00 23.58 36 SER D CA 1
ATOM 8936 C C . SER D 1 22 ? -0.362 15.189 -36.689 1.00 22.54 36 SER D C 1
ATOM 8937 O O . SER D 1 22 ? -0.593 16.386 -36.463 1.00 24.59 36 SER D O 1
ATOM 8945 N N . LEU D 1 23 ? -0.190 14.298 -35.703 1.00 20.32 37 LEU D N 1
ATOM 8946 C CA . LEU D 1 23 ? -0.280 14.714 -34.311 1.00 19.87 37 LEU D CA 1
ATOM 8947 C C . LEU D 1 23 ? 0.850 15.687 -33.975 1.00 23.39 37 LEU D C 1
ATOM 8948 O O . LEU D 1 23 ? 0.636 16.721 -33.334 1.00 21.87 37 LEU D O 1
ATOM 8964 N N . ARG D 1 24 ? 2.070 15.372 -34.436 1.00 19.78 38 ARG D N 1
ATOM 8965 C CA . ARG D 1 24 ? 3.238 16.217 -34.216 1.00 19.76 38 ARG D CA 1
ATOM 8966 C C . ARG D 1 24 ? 3.053 17.549 -34.918 1.00 20.28 38 ARG D C 1
ATOM 8967 O O . ARG D 1 24 ? 3.286 18.617 -34.339 1.00 23.74 38 ARG D O 1
ATOM 8988 N N . ASN D 1 25 ? 2.599 17.503 -36.159 1.00 20.79 39 ASN D N 1
ATOM 8989 C CA . ASN D 1 25 ? 2.452 18.744 -36.908 1.00 21.33 39 ASN D CA 1
ATOM 8990 C C . ASN D 1 25 ? 1.489 19.679 -36.204 1.00 25.46 39 ASN D C 1
ATOM 8991 O O . ASN D 1 25 ? 1.713 20.907 -36.185 1.00 27.23 39 ASN D O 1
ATOM 9002 N N . TYR D 1 26 ? 0.415 19.126 -35.603 1.00 21.91 40 TYR D N 1
ATOM 9003 C CA . TYR D 1 26 ? -0.559 19.955 -34.916 1.00 24.05 40 TYR D CA 1
ATOM 9004 C C . TYR D 1 26 ? 0.047 20.587 -33.666 1.00 23.65 40 TYR D C 1
ATOM 9005 O O . TYR D 1 26 ? -0.000 21.809 -33.486 1.00 26.11 40 TYR D O 1
ATOM 9023 N N . TYR D 1 27 ? 0.610 19.772 -32.774 1.00 21.47 41 TYR D N 1
ATOM 9024 C CA . TYR D 1 27 ? 1.052 20.303 -31.479 1.00 24.77 41 TYR D CA 1
ATOM 9025 C C . TYR D 1 27 ? 2.305 21.166 -31.600 1.00 22.56 41 TYR D C 1
ATOM 9026 O O . TYR D 1 27 ? 2.556 21.986 -30.717 1.00 24.15 41 TYR D O 1
ATOM 9044 N N . GLU D 1 28 ? 3.078 21.045 -32.678 1.00 23.49 42 GLU D N 1
ATOM 9045 C CA . GLU D 1 28 ? 4.211 21.937 -32.878 1.00 24.10 42 GLU D CA 1
ATOM 9046 C C . GLU D 1 28 ? 3.797 23.396 -33.034 1.00 24.41 42 GLU D C 1
ATOM 9047 O O . GLU D 1 28 ? 4.671 24.272 -33.010 1.00 23.45 42 GLU D O 1
ATOM 9059 N N . GLN D 1 29 ? 2.507 23.692 -33.210 1.00 23.06 43 GLN D N 1
ATOM 9060 C CA . GLN D 1 29 ? 2.102 25.101 -33.188 1.00 26.09 43 GLN D CA 1
ATOM 9061 C C . GLN D 1 29 ? 2.564 25.802 -31.914 1.00 31.15 43 GLN D C 1
ATOM 9062 O O . GLN D 1 29 ? 2.792 27.025 -31.923 1.00 32.63 43 GLN D O 1
ATOM 9076 N N . TRP D 1 30 ? 2.669 25.066 -30.811 1.00 32.58 44 TRP D N 1
ATOM 9077 C CA . TRP D 1 30 ? 2.907 25.671 -29.505 1.00 31.55 44 TRP D CA 1
ATOM 9078 C C . TRP D 1 30 ? 4.285 25.376 -28.964 1.00 35.24 44 TRP D C 1
ATOM 9079 O O . TRP D 1 30 ? 4.594 25.776 -27.838 1.00 33.05 44 TRP D O 1
ATOM 9100 N N . GLY D 1 31 ? 5.133 24.709 -29.717 1.00 34.55 45 GLY D N 1
ATOM 9101 C CA . GLY D 1 31 ? 6.496 24.591 -29.283 1.00 34.96 45 GLY D CA 1
ATOM 9102 C C . GLY D 1 31 ? 7.183 23.378 -29.856 1.00 30.78 45 GLY D C 1
ATOM 9103 O O . GLY D 1 31 ? 6.687 22.731 -30.776 1.00 28.22 45 GLY D O 1
ATOM 9107 N N . LYS D 1 32 ? 8.393 23.155 -29.347 1.00 27.79 46 LYS D N 1
ATOM 9108 C CA . LYS D 1 32 ? 9.244 22.073 -29.816 1.00 26.82 46 LYS D CA 1
ATOM 9109 C C . LYS D 1 32 ? 8.813 20.785 -29.138 1.00 35.74 46 LYS D C 1
ATOM 9110 O O . LYS D 1 32 ? 8.728 20.743 -27.908 1.00 30.73 46 LYS D O 1
ATOM 9129 N N . LEU D 1 33 ? 8.485 19.766 -29.927 1.00 27.15 47 LEU D N 1
ATOM 9130 C CA . LEU D 1 33 ? 8.112 18.464 -29.364 1.00 26.04 47 LEU D CA 1
ATOM 9131 C C . LEU D 1 33 ? 9.327 17.568 -29.269 1.00 28.90 47 LEU D C 1
ATOM 9132 O O . LEU D 1 33 ? 10.048 17.394 -30.262 1.00 35.25 47 LEU D O 1
ATOM 9148 N N . THR D 1 34 ? 9.540 16.978 -28.081 1.00 22.33 48 THR D N 1
ATOM 9149 C CA . THR D 1 34 ? 10.632 16.030 -27.874 1.00 29.30 48 THR D CA 1
ATOM 9150 C C . THR D 1 34 ? 10.196 14.609 -28.147 1.00 26.34 48 THR D C 1
ATOM 9151 O O . THR D 1 34 ? 11.040 13.714 -28.267 1.00 26.96 48 THR D O 1
ATOM 9162 N N . ASP D 1 35 ? 8.897 14.396 -28.323 1.00 23.84 49 ASP D N 1
ATOM 9163 C CA . ASP D 1 35 ? 8.368 13.062 -28.515 1.00 20.76 49 ASP D CA 1
ATOM 9164 C C . ASP D 1 35 ? 6.895 13.168 -28.888 1.00 20.91 49 ASP D C 1
ATOM 9165 O O . ASP D 1 35 ? 6.217 14.145 -28.528 1.00 22.82 49 ASP D O 1
ATOM 9174 N N . CYS D 1 36 ? 6.424 12.167 -29.623 1.00 20.86 50 CYS D N 1
ATOM 9175 C CA . CYS D 1 36 ? 5.049 12.078 -30.122 1.00 20.84 50 CYS D CA 1
ATOM 9176 C C . CYS D 1 36 ? 4.774 10.605 -30.445 1.00 23.40 50 CYS D C 1
ATOM 9177 O O . CYS D 1 36 ? 5.644 9.939 -31.032 1.00 24.43 50 CYS D O 1
ATOM 9185 N N . VAL D 1 37 ? 3.604 10.064 -30.056 1.00 20.65 51 VAL D N 1
ATOM 9186 C CA . VAL D 1 37 ? 3.252 8.696 -30.422 1.00 20.75 51 VAL D CA 1
ATOM 9187 C C . VAL D 1 37 ? 1.736 8.574 -30.556 1.00 22.48 51 VAL D C 1
ATOM 9188 O O . VAL D 1 37 ? 1.001 9.203 -29.794 1.00 23.23 51 VAL D O 1
ATOM 9201 N N . VAL D 1 38 ? 1.281 7.848 -31.580 1.00 20.92 52 VAL D N 1
ATOM 9202 C CA . VAL D 1 38 ? -0.109 7.388 -31.680 1.00 20.81 52 VAL D CA 1
ATOM 9203 C C . VAL D 1 38 ? -0.109 5.931 -31.202 1.00 22.96 52 VAL D C 1
ATOM 9204 O O . VAL D 1 38 ? 0.624 5.088 -31.722 1.00 22.97 52 VAL D O 1
ATOM 9217 N N . MET D 1 39 ? -0.854 5.636 -30.133 1.00 22.63 53 MET D N 1
ATOM 9218 C CA . MET D 1 39 ? -0.864 4.267 -29.606 1.00 20.60 53 MET D CA 1
ATOM 9219 C C . MET D 1 39 ? -1.723 3.373 -30.491 1.00 23.78 53 MET D C 1
ATOM 9220 O O . MET D 1 39 ? -2.837 3.736 -30.867 1.00 25.90 53 MET D O 1
ATOM 9234 N N . ARG D 1 40 ? -1.241 2.159 -30.730 1.00 23.22 54 ARG D N 1
ATOM 9235 C CA . ARG D 1 40 ? -1.819 1.274 -31.725 1.00 26.90 54 ARG D CA 1
ATOM 9236 C C . ARG D 1 40 ? -1.812 -0.137 -31.180 1.00 30.68 54 ARG D C 1
ATOM 9237 O O . ARG D 1 40 ? -1.009 -0.477 -30.322 1.00 28.27 54 ARG D O 1
ATOM 9258 N N . ASP D 1 41 ? -2.737 -0.948 -31.686 1.00 32.25 55 ASP D N 1
ATOM 9259 C CA . ASP D 1 41 ? -2.727 -2.366 -31.385 1.00 33.59 55 ASP D CA 1
ATOM 9260 C C . ASP D 1 41 ? -1.512 -2.989 -32.050 1.00 37.19 55 ASP D C 1
ATOM 9261 O O . ASP D 1 41 ? -1.343 -2.835 -33.277 1.00 33.35 55 ASP D O 1
ATOM 9270 N N . PRO D 1 42 ? -0.636 -3.678 -31.312 1.00 40.00 56 PRO D N 1
ATOM 9271 C CA . PRO D 1 42 ? 0.616 -4.146 -31.935 1.00 41.84 56 PRO D CA 1
ATOM 9272 C C . PRO D 1 42 ? 0.412 -5.206 -33.012 1.00 46.58 56 PRO D C 1
ATOM 9273 O O . PRO D 1 42 ? 1.261 -5.335 -33.902 1.00 50.89 56 PRO D O 1
ATOM 9284 N N . ALA D 1 43 ? -0.697 -5.947 -32.976 1.00 49.52 57 ALA D N 1
ATOM 9285 C CA . ALA D 1 43 ? -0.950 -6.945 -34.013 1.00 53.09 57 ALA D CA 1
ATOM 9286 C C . ALA D 1 43 ? -1.448 -6.288 -35.304 1.00 54.47 57 ALA D C 1
ATOM 9287 O O . ALA D 1 43 ? -0.773 -6.324 -36.335 1.00 51.63 57 ALA D O 1
ATOM 9294 N N . SER D 1 44 ? -2.609 -5.635 -35.231 1.00 50.87 58 SER D N 1
ATOM 9295 C CA . SER D 1 44 ? -3.272 -5.042 -36.379 1.00 47.10 58 SER D CA 1
ATOM 9296 C C . SER D 1 44 ? -2.719 -3.674 -36.775 1.00 44.36 58 SER D C 1
ATOM 9297 O O . SER D 1 44 ? -2.967 -3.235 -37.900 1.00 34.09 58 SER D O 1
ATOM 9305 N N . LYS D 1 45 ? -2.036 -2.976 -35.861 1.00 39.35 59 LYS D N 1
ATOM 9306 C CA . LYS D 1 45 ? -1.638 -1.584 -36.004 1.00 37.74 59 LYS D CA 1
ATOM 9307 C C . LYS D 1 45 ? -2.849 -0.662 -35.996 1.00 34.75 59 LYS D C 1
ATOM 9308 O O . LYS D 1 45 ? -2.725 0.512 -36.345 1.00 32.04 59 LYS D O 1
ATOM 9327 N N . ARG D 1 46 ? -4.019 -1.154 -35.592 1.00 33.30 60 ARG D N 1
ATOM 9328 C CA . ARG D 1 46 ? -5.185 -0.290 -35.468 1.00 33.71 60 ARG D CA 1
ATOM 9329 C C . ARG D 1 46 ? -4.942 0.729 -34.350 1.00 27.83 60 ARG D C 1
ATOM 9330 O O . ARG D 1 46 ? -4.400 0.382 -33.313 1.00 30.70 60 ARG D O 1
ATOM 9351 N N . SER D 1 47 ? -5.302 1.981 -34.597 1.00 27.99 61 SER D N 1
ATOM 9352 C CA . SER D 1 47 ? -5.263 3.017 -33.572 1.00 24.63 61 SER D CA 1
ATOM 9353 C C . SER D 1 47 ? -6.065 2.599 -32.349 1.00 36.45 61 SER D C 1
ATOM 9354 O O . SER D 1 47 ? -7.155 2.033 -32.476 1.00 32.92 61 SER D O 1
ATOM 9362 N N . ARG D 1 48 ? -5.503 2.863 -31.157 1.00 26.62 62 ARG D N 1
ATOM 9363 C CA . ARG D 1 48 ? -6.214 2.691 -29.898 1.00 24.62 62 ARG D CA 1
ATOM 9364 C C . ARG D 1 48 ? -6.963 3.941 -29.502 1.00 22.74 62 ARG D C 1
ATOM 9365 O O . ARG D 1 48 ? -7.546 3.987 -28.411 1.00 24.54 62 ARG D O 1
ATOM 9386 N N . GLY D 1 49 ? -6.971 4.969 -30.347 1.00 23.72 63 GLY D N 1
ATOM 9387 C CA . GLY D 1 49 ? -7.756 6.148 -30.063 1.00 26.87 63 GLY D CA 1
ATOM 9388 C C . GLY D 1 49 ? -7.133 7.126 -29.120 1.00 22.39 63 GLY D C 1
ATOM 9389 O O . GLY D 1 49 ? -7.817 8.055 -28.643 1.00 27.15 63 GLY D O 1
ATOM 9393 N N . PHE D 1 50 ? -5.850 6.961 -28.811 1.00 25.13 64 PHE D N 1
ATOM 9394 C CA . PHE D 1 50 ? -5.191 7.960 -27.992 1.00 24.70 64 PHE D CA 1
ATOM 9395 C C . PHE D 1 50 ? -3.724 7.962 -28.335 1.00 20.66 64 PHE D C 1
ATOM 9396 O O . PHE D 1 50 ? -3.207 7.045 -28.964 1.00 20.67 64 PHE D O 1
ATOM 9413 N N . GLY D 1 51 ? -3.068 9.042 -27.947 1.00 19.02 65 GLY D N 1
ATOM 9414 C CA . GLY D 1 51 ? -1.624 9.112 -28.098 1.00 23.10 65 GLY D CA 1
ATOM 9415 C C . GLY D 1 51 ? -1.021 10.016 -27.044 1.00 22.03 65 GLY D C 1
ATOM 9416 O O . GLY D 1 51 ? -1.719 10.451 -26.116 1.00 19.03 65 GLY D O 1
ATOM 9420 N N . PHE D 1 52 ? 0.284 10.308 -27.170 1.00 17.94 66 PHE D N 1
ATOM 9421 C CA . PHE D 1 52 ? 0.954 11.248 -26.279 1.00 18.63 66 PHE D CA 1
ATOM 9422 C C . PHE D 1 52 ? 1.786 12.224 -27.086 1.00 18.47 66 PHE D C 1
ATOM 9423 O O . PHE D 1 52 ? 2.319 11.876 -28.149 1.00 20.39 66 PHE D O 1
ATOM 9440 N N . VAL D 1 53 ? 1.914 13.441 -26.568 1.00 18.11 67 VAL D N 1
ATOM 9441 C CA . VAL D 1 53 ? 2.897 14.403 -27.077 1.00 19.98 67 VAL D CA 1
ATOM 9442 C C . VAL D 1 53 ? 3.689 14.926 -25.896 1.00 22.16 67 VAL D C 1
ATOM 9443 O O . VAL D 1 53 ? 3.136 15.132 -24.807 1.00 20.07 67 VAL D O 1
ATOM 9456 N N . THR D 1 54 ? 4.990 15.162 -26.116 1.00 21.24 68 THR D N 1
ATOM 9457 C CA . THR D 1 54 ? 5.837 15.751 -25.074 1.00 21.89 68 THR D CA 1
ATOM 9458 C C . THR D 1 54 ? 6.544 16.994 -25.609 1.00 22.09 68 THR D C 1
ATOM 9459 O O . THR D 1 54 ? 7.169 16.953 -26.677 1.00 23.31 68 THR D O 1
ATOM 9470 N N . PHE D 1 55 ? 6.377 18.105 -24.898 1.00 21.03 69 PHE D N 1
ATOM 9471 C CA . PHE D 1 55 ? 7.017 19.362 -25.236 1.00 25.09 69 PHE D CA 1
ATOM 9472 C C . PHE D 1 55 ? 8.369 19.504 -24.559 1.00 28.71 69 PHE D C 1
ATOM 9473 O O . PHE D 1 55 ? 8.690 18.824 -23.574 1.00 25.58 69 PHE D O 1
ATOM 9490 N N . SER D 1 56 ? 9.150 20.460 -25.073 1.00 28.88 70 SER D N 1
ATOM 9491 C CA . SER D 1 56 ? 10.444 20.731 -24.461 1.00 25.25 70 SER D CA 1
ATOM 9492 C C . SER D 1 56 ? 10.347 21.464 -23.124 1.00 29.08 70 SER D C 1
ATOM 9493 O O . SER D 1 56 ? 11.348 21.492 -22.400 1.00 30.81 70 SER D O 1
ATOM 9501 N N . SER D 1 57 ? 9.193 22.034 -22.763 1.00 29.33 71 SER D N 1
ATOM 9502 C CA . SER D 1 57 ? 9.040 22.728 -21.481 1.00 32.46 71 SER D CA 1
ATOM 9503 C C . SER D 1 57 ? 7.592 22.690 -21.025 1.00 33.08 71 SER D C 1
ATOM 9504 O O . SER D 1 57 ? 6.671 22.486 -21.811 1.00 30.53 71 SER D O 1
ATOM 9512 N N . MET D 1 58 ? 7.393 22.882 -19.725 1.00 30.20 72 MET D N 1
ATOM 9513 C CA . MET D 1 58 ? 6.028 22.964 -19.224 1.00 34.76 72 MET D CA 1
ATOM 9514 C C . MET D 1 58 ? 5.311 24.194 -19.777 1.00 30.24 72 MET D C 1
ATOM 9515 O O . MET D 1 58 ? 4.098 24.161 -19.996 1.00 32.83 72 MET D O 1
ATOM 9529 N N . ALA D 1 59 ? 6.038 25.263 -20.079 1.00 33.53 73 ALA D N 1
ATOM 9530 C CA . ALA D 1 59 ? 5.387 26.463 -20.581 1.00 32.13 73 ALA D CA 1
ATOM 9531 C C . ALA D 1 59 ? 4.739 26.197 -21.929 1.00 26.15 73 ALA D C 1
ATOM 9532 O O . ALA D 1 59 ? 3.694 26.780 -22.273 1.00 28.41 73 ALA D O 1
ATOM 9539 N N . GLU D 1 60 ? 5.366 25.346 -22.731 1.00 29.85 74 GLU D N 1
ATOM 9540 C CA . GLU D 1 60 ? 4.758 25.015 -24.006 1.00 29.39 74 GLU D CA 1
ATOM 9541 C C . GLU D 1 60 ? 3.505 24.175 -23.799 1.00 28.78 74 GLU D C 1
ATOM 9542 O O . GLU D 1 60 ? 2.513 24.352 -24.505 1.00 26.43 74 GLU D O 1
ATOM 9554 N N . VAL D 1 61 ? 3.524 23.262 -22.819 1.00 25.74 75 VAL D N 1
ATOM 9555 C CA . VAL D 1 61 ? 2.309 22.528 -22.481 1.00 22.28 75 VAL D CA 1
ATOM 9556 C C . VAL D 1 61 ? 1.209 23.503 -22.112 1.00 25.81 75 VAL D C 1
ATOM 9557 O O . VAL D 1 61 ? 0.062 23.389 -22.578 1.00 26.38 75 VAL D O 1
ATOM 9570 N N . ASP D 1 62 ? 1.556 24.479 -21.278 1.00 26.42 76 ASP D N 1
ATOM 9571 C CA . ASP D 1 62 ? 0.578 25.458 -20.824 1.00 30.26 76 ASP D CA 1
ATOM 9572 C C . ASP D 1 62 ? 0.019 26.239 -22.007 1.00 32.42 76 ASP D C 1
ATOM 9573 O O . ASP D 1 62 ? -1.195 26.438 -22.100 1.00 30.29 76 ASP D O 1
ATOM 9582 N N . ALA D 1 63 ? 0.887 26.657 -22.930 1.00 26.45 77 ALA D N 1
ATOM 9583 C CA . ALA D 1 63 ? 0.442 27.392 -24.122 1.00 24.96 77 ALA D CA 1
ATOM 9584 C C . ALA D 1 63 ? -0.540 26.563 -24.937 1.00 30.23 77 ALA D C 1
ATOM 9585 O O . ALA D 1 63 ? -1.605 27.042 -25.356 1.00 31.25 77 ALA D O 1
ATOM 9592 N N . ALA D 1 64 ? -0.210 25.281 -25.150 1.00 28.65 78 ALA D N 1
ATOM 9593 C CA . ALA D 1 64 ? -1.113 24.397 -25.873 1.00 28.94 78 ALA D CA 1
ATOM 9594 C C . ALA D 1 64 ? -2.460 24.289 -25.174 1.00 32.21 78 ALA D C 1
ATOM 9595 O O . ALA D 1 64 ? -3.520 24.336 -25.824 1.00 28.40 78 ALA D O 1
ATOM 9602 N N . MET D 1 65 ? -2.459 24.129 -23.849 1.00 27.07 79 MET D N 1
ATOM 9603 C CA . MET D 1 65 ? -3.732 23.944 -23.172 1.00 30.98 79 MET D CA 1
ATOM 9604 C C . MET D 1 65 ? -4.536 25.242 -23.139 1.00 32.84 79 MET D C 1
ATOM 9605 O O . MET D 1 65 ? -5.760 25.189 -23.116 1.00 30.63 79 MET D O 1
ATOM 9619 N N . ALA D 1 66 ? -3.868 26.400 -23.188 1.00 33.26 80 ALA D N 1
ATOM 9620 C CA . ALA D 1 66 ? -4.559 27.694 -23.262 1.00 36.24 80 ALA D CA 1
ATOM 9621 C C . ALA D 1 66 ? -5.215 27.939 -24.627 1.00 39.62 80 ALA D C 1
ATOM 9622 O O . ALA D 1 66 ? -6.087 28.809 -24.743 1.00 36.77 80 ALA D O 1
ATOM 9629 N N . ALA D 1 67 ? -4.806 27.192 -25.648 1.00 31.80 81 ALA D N 1
ATOM 9630 C CA . ALA D 1 67 ? -5.317 27.275 -27.016 1.00 31.11 81 ALA D CA 1
ATOM 9631 C C . ALA D 1 67 ? -6.390 26.250 -27.319 1.00 33.35 81 ALA D C 1
ATOM 9632 O O . ALA D 1 67 ? -6.676 26.002 -28.489 1.00 39.29 81 ALA D O 1
ATOM 9639 N N . ARG D 1 68 ? -6.958 25.597 -26.323 1.00 30.87 82 ARG D N 1
ATOM 9640 C CA . ARG D 1 68 ? -8.040 24.654 -26.614 1.00 31.97 82 ARG D CA 1
ATOM 9641 C C . ARG D 1 68 ? -9.277 25.447 -27.042 1.00 43.95 82 ARG D C 1
ATOM 9642 O O . ARG D 1 68 ? -9.377 26.611 -26.674 1.00 44.94 82 ARG D O 1
ATOM 9663 N N . PRO D 1 69 ? -10.227 24.808 -27.758 1.00 41.03 83 PRO D N 1
ATOM 9664 C CA . PRO D 1 69 ? -10.267 23.383 -28.109 1.00 38.36 83 PRO D CA 1
ATOM 9665 C C . PRO D 1 69 ? -9.353 23.009 -29.248 1.00 35.40 83 PRO D C 1
ATOM 9666 O O . PRO D 1 69 ? -8.990 23.861 -30.094 1.00 35.20 83 PRO D O 1
ATOM 9677 N N . HIS D 1 70 ? -8.974 21.726 -29.290 1.00 33.90 84 HIS D N 1
ATOM 9678 C CA . HIS D 1 70 ? -8.050 21.210 -30.297 1.00 27.48 84 HIS D CA 1
ATOM 9679 C C . HIS D 1 70 ? -8.817 20.308 -31.241 1.00 33.25 84 HIS D C 1
ATOM 9680 O O . HIS D 1 70 ? -9.369 19.280 -30.827 1.00 31.51 84 HIS D O 1
ATOM 9694 N N . SER D 1 71 ? -8.858 20.688 -32.504 1.00 38.37 85 SER D N 1
ATOM 9695 C CA . SER D 1 71 ? -9.448 19.849 -33.528 1.00 46.93 85 SER D CA 1
ATOM 9696 C C . SER D 1 71 ? -8.324 19.323 -34.408 1.00 31.71 85 SER D C 1
ATOM 9697 O O . SER D 1 71 ? -7.565 20.108 -34.994 1.00 37.85 85 SER D O 1
ATOM 9705 N N . ILE D 1 72 ? -8.210 18.005 -34.459 1.00 30.05 86 ILE D N 1
ATOM 9706 C CA . ILE D 1 72 ? -7.151 17.317 -35.184 1.00 31.48 86 ILE D CA 1
ATOM 9707 C C . ILE D 1 72 ? -7.790 16.286 -36.100 1.00 31.25 86 ILE D C 1
ATOM 9708 O O . ILE D 1 72 ? -8.490 15.377 -35.642 1.00 33.02 86 ILE D O 1
ATOM 9724 N N . ASP D 1 73 ? -7.546 16.414 -37.407 1.00 42.06 87 ASP D N 1
ATOM 9725 C CA . ASP D 1 73 ? -8.106 15.485 -38.383 1.00 40.53 87 ASP D CA 1
ATOM 9726 C C . ASP D 1 73 ? -9.625 15.410 -38.248 1.00 44.28 87 ASP D C 1
ATOM 9727 O O . ASP D 1 73 ? -10.223 14.334 -38.193 1.00 36.69 87 ASP D O 1
ATOM 9736 N N . GLY D 1 74 ? -10.245 16.589 -38.138 1.00 43.50 88 GLY D N 1
ATOM 9737 C CA . GLY D 1 74 ? -11.692 16.675 -38.151 1.00 49.62 88 GLY D CA 1
ATOM 9738 C C . GLY D 1 74 ? -12.381 16.197 -36.898 1.00 56.54 88 GLY D C 1
ATOM 9739 O O . GLY D 1 74 ? -13.585 15.934 -36.930 1.00 50.67 88 GLY D O 1
ATOM 9743 N N . ARG D 1 75 ? -11.657 16.068 -35.784 1.00 47.63 89 ARG D N 1
ATOM 9744 C CA . ARG D 1 75 ? -12.250 15.578 -34.550 1.00 50.59 89 ARG D CA 1
ATOM 9745 C C . ARG D 1 75 ? -11.726 16.428 -33.406 1.00 37.83 89 ARG D C 1
ATOM 9746 O O . ARG D 1 75 ? -10.550 16.805 -33.387 1.00 32.45 89 ARG D O 1
ATOM 9767 N N . VAL D 1 76 ? -12.619 16.803 -32.501 1.00 39.78 90 VAL D N 1
ATOM 9768 C CA . VAL D 1 76 ? -12.197 17.490 -31.286 1.00 40.18 90 VAL D CA 1
ATOM 9769 C C . VAL D 1 76 ? -11.627 16.436 -30.343 1.00 35.44 90 VAL D C 1
ATOM 9770 O O . VAL D 1 76 ? -12.326 15.512 -29.913 1.00 32.19 90 VAL D O 1
ATOM 9783 N N . VAL D 1 77 ? -10.350 16.575 -30.023 1.00 29.61 91 VAL D N 1
ATOM 9784 C CA . VAL D 1 77 ? -9.681 15.630 -29.152 1.00 25.85 91 VAL D CA 1
ATOM 9785 C C . VAL D 1 77 ? -9.701 16.191 -27.735 1.00 28.69 91 VAL D C 1
ATOM 9786 O O . VAL D 1 77 ? -10.100 17.331 -27.497 1.00 28.70 91 VAL D O 1
ATOM 9799 N N . GLU D 1 78 ? -9.277 15.383 -26.773 1.00 27.42 92 GLU D N 1
ATOM 9800 C CA . GLU D 1 78 ? -9.328 15.776 -25.363 1.00 24.26 92 GLU D CA 1
ATOM 9801 C C . GLU D 1 78 ? -7.939 15.657 -24.766 1.00 25.03 92 GLU D C 1
ATOM 9802 O O . GLU D 1 78 ? -7.558 14.591 -24.280 1.00 26.60 92 GLU D O 1
ATOM 9814 N N . PRO D 1 79 ? -7.134 16.702 -24.837 1.00 27.68 93 PRO D N 1
ATOM 9815 C CA . PRO D 1 79 ? -5.817 16.639 -24.208 1.00 22.61 93 PRO D CA 1
ATOM 9816 C C . PRO D 1 79 ? -5.952 16.720 -22.708 1.00 21.78 93 PRO D C 1
ATOM 9817 O O . PRO D 1 79 ? -6.845 17.384 -22.179 1.00 24.42 93 PRO D O 1
ATOM 9828 N N . LYS D 1 80 ? -5.031 16.040 -22.027 1.00 20.01 94 LYS D N 1
ATOM 9829 C CA . LYS D 1 80 ? -5.004 15.980 -20.575 1.00 25.51 94 LYS D CA 1
ATOM 9830 C C . LYS D 1 80 ? -3.557 15.869 -20.116 1.00 19.95 94 LYS D C 1
ATOM 9831 O O . LYS D 1 80 ? -2.786 15.097 -20.678 1.00 20.66 94 LYS D O 1
ATOM 9850 N N . ARG D 1 81 ? -3.200 16.575 -19.040 1.00 20.99 95 ARG D N 1
ATOM 9851 C CA . ARG D 1 81 ? -1.901 16.351 -18.412 1.00 19.16 95 ARG D CA 1
ATOM 9852 C C . ARG D 1 81 ? -1.693 14.865 -18.103 1.00 20.92 95 ARG D C 1
ATOM 9853 O O . ARG D 1 81 ? -2.593 14.189 -17.617 1.00 20.60 95 ARG D O 1
ATOM 9874 N N . ALA D 1 82 ? -0.520 14.366 -18.435 1.00 19.83 96 ALA D N 1
ATOM 9875 C CA . ALA D 1 82 ? -0.180 12.961 -18.156 1.00 19.51 96 ALA D CA 1
ATOM 9876 C C . ALA D 1 82 ? -0.235 12.614 -16.687 1.00 25.67 96 ALA D C 1
ATOM 9877 O O . ALA D 1 82 ? 0.298 13.329 -15.837 1.00 21.98 96 ALA D O 1
ATOM 9884 N N . VAL D 1 83 ? -0.926 11.520 -16.420 1.00 19.06 97 VAL D N 1
ATOM 9885 C CA . VAL D 1 83 ? -1.049 10.912 -15.100 1.00 18.73 97 VAL D CA 1
ATOM 9886 C C . VAL D 1 83 ? -0.042 9.766 -14.989 1.00 20.39 97 VAL D C 1
ATOM 9887 O O . VAL D 1 83 ? -0.008 8.867 -15.841 1.00 20.94 97 VAL D O 1
ATOM 9900 N N . ALA D 1 84 ? 0.776 9.793 -13.964 1.00 18.86 98 ALA D N 1
ATOM 9901 C CA . ALA D 1 84 ? 1.826 8.805 -13.818 1.00 20.78 98 ALA D CA 1
ATOM 9902 C C . ALA D 1 84 ? 1.266 7.390 -13.811 1.00 21.34 98 ALA D C 1
ATOM 9903 O O . ALA D 1 84 ? 0.203 7.115 -13.239 1.00 18.68 98 ALA D O 1
ATOM 9910 N N . ARG D 1 85 ? 2.027 6.466 -14.396 1.00 16.96 99 ARG D N 1
ATOM 9911 C CA . ARG D 1 85 ? 1.633 5.065 -14.397 1.00 15.56 99 ARG D CA 1
ATOM 9912 C C . ARG D 1 85 ? 1.370 4.549 -12.996 1.00 16.56 99 ARG D C 1
ATOM 9913 O O . ARG D 1 85 ? 0.540 3.655 -12.805 1.00 18.85 99 ARG D O 1
ATOM 9934 N N . GLU D 1 86 ? 2.109 5.039 -11.999 1.00 15.47 100 GLU D N 1
ATOM 9935 C CA . GLU D 1 86 ? 1.956 4.554 -10.638 1.00 16.82 100 GLU D CA 1
ATOM 9936 C C . GLU D 1 86 ? 0.560 4.827 -10.063 1.00 16.92 100 GLU D C 1
ATOM 9937 O O . GLU D 1 86 ? 0.237 4.258 -9.029 1.00 19.63 100 GLU D O 1
ATOM 9949 N N . GLU D 1 87 ? -0.183 5.744 -10.653 1.00 18.00 101 GLU D N 1
ATOM 9950 C CA . GLU D 1 87 ? -1.566 6.009 -10.229 1.00 19.01 101 GLU D CA 1
ATOM 9951 C C . GLU D 1 87 ? -2.559 5.029 -10.826 1.00 21.15 101 GLU D C 1
ATOM 9952 O O . GLU D 1 87 ? -3.712 4.987 -10.348 1.00 23.02 101 GLU D O 1
ATOM 9964 N N . SER D 1 88 ? -2.185 4.289 -11.857 1.00 22.30 102 SER D N 1
ATOM 9965 C CA . SER D 1 88 ? -3.141 3.396 -12.512 1.00 23.43 102 SER D CA 1
ATOM 9966 C C . SER D 1 88 ? -3.553 2.406 -11.457 1.00 25.44 102 SER D C 1
ATOM 9967 O O . SER D 1 88 ? -2.702 1.718 -10.904 1.00 29.29 102 SER D O 1
ATOM 9975 N N . GLY D 1 89 ? -4.855 2.306 -11.217 1.00 25.62 103 GLY D N 1
ATOM 9976 C CA . GLY D 1 89 ? -5.351 1.404 -10.201 1.00 28.77 103 GLY D CA 1
ATOM 9977 C C . GLY D 1 89 ? -5.833 2.098 -8.946 1.00 24.60 103 GLY D C 1
ATOM 9978 O O . GLY D 1 89 ? -6.463 1.450 -8.102 1.00 28.63 103 GLY D O 1
ATOM 9982 N N . LYS D 1 90 ? -5.545 3.435 -8.776 1.00 21.25 104 LYS D N 1
ATOM 9983 C CA . LYS D 1 90 ? -6.089 4.202 -7.677 1.00 23.14 104 LYS D CA 1
ATOM 9984 C C . LYS D 1 90 ? -7.416 4.817 -8.064 1.00 20.84 104 LYS D C 1
ATOM 9985 O O . LYS D 1 90 ? -7.621 5.193 -9.228 1.00 21.41 104 LYS D O 1
ATOM 10004 N N . PRO D 1 91 ? -8.329 5.023 -7.118 1.00 20.53 105 PRO D N 1
ATOM 10005 C CA . PRO D 1 91 ? -9.639 5.569 -7.486 1.00 22.74 105 PRO D CA 1
ATOM 10006 C C . PRO D 1 91 ? -9.503 6.975 -8.054 1.00 26.37 105 PRO D C 1
ATOM 10007 O O . PRO D 1 91 ? -8.760 7.808 -7.525 1.00 23.59 105 PRO D O 1
ATOM 10018 N N . GLY D 1 92 ? -10.186 7.203 -9.178 1.00 23.84 106 GLY D N 1
ATOM 10019 C CA . GLY D 1 92 ? -10.222 8.516 -9.805 1.00 23.66 106 GLY D CA 1
ATOM 10020 C C . GLY D 1 92 ? -8.962 8.884 -10.584 1.00 20.35 106 GLY D C 1
ATOM 10021 O O . GLY D 1 92 ? -8.851 10.023 -11.051 1.00 23.98 106 GLY D O 1
ATOM 10025 N N . ALA D 1 93 ? -8.008 7.967 -10.726 1.00 20.21 107 ALA D N 1
ATOM 10026 C CA . ALA D 1 93 ? -6.723 8.297 -11.352 1.00 21.43 107 ALA D CA 1
ATOM 10027 C C . ALA D 1 93 ? -6.903 9.008 -12.685 1.00 18.60 107 ALA D C 1
ATOM 10028 O O . ALA D 1 93 ? -6.186 9.968 -12.984 1.00 21.94 107 ALA D O 1
ATOM 10035 N N . HIS D 1 94 ? -7.868 8.574 -13.484 1.00 18.61 108 HIS D N 1
ATOM 10036 C CA . HIS D 1 94 ? -8.004 9.124 -14.834 1.00 17.86 108 HIS D CA 1
ATOM 10037 C C . HIS D 1 94 ? -9.323 9.849 -15.028 1.00 23.96 108 HIS D C 1
ATOM 10038 O O . HIS D 1 94 ? -9.632 10.229 -16.156 1.00 24.52 108 HIS D O 1
ATOM 10052 N N . VAL D 1 95 ? -10.056 10.139 -13.966 1.00 19.95 109 VAL D N 1
ATOM 10053 C CA . VAL D 1 95 ? -11.316 10.872 -14.069 1.00 20.17 109 VAL D CA 1
ATOM 10054 C C . VAL D 1 95 ? -11.013 12.349 -14.306 1.00 26.32 109 VAL D C 1
ATOM 10055 O O . VAL D 1 95 ? -10.050 12.899 -13.763 1.00 29.12 109 VAL D O 1
ATOM 10068 N N . THR D 1 96 ? -11.812 12.998 -15.161 1.00 23.14 110 THR D N 1
ATOM 10069 C CA . THR D 1 96 ? -11.592 14.388 -15.548 1.00 23.86 110 THR D CA 1
ATOM 10070 C C . THR D 1 96 ? -12.683 15.225 -14.872 1.00 29.61 110 THR D C 1
ATOM 10071 O O . THR D 1 96 ? -13.860 15.068 -15.185 1.00 32.78 110 THR D O 1
ATOM 10082 N N . VAL D 1 97 ? -12.306 16.068 -13.910 1.00 25.10 111 VAL D N 1
ATOM 10083 C CA . VAL D 1 97 ? -13.264 16.833 -13.118 1.00 25.98 111 VAL D CA 1
ATOM 10084 C C . VAL D 1 97 ? -12.765 18.262 -12.956 1.00 27.73 111 VAL D C 1
ATOM 10085 O O . VAL D 1 97 ? -11.586 18.563 -13.149 1.00 25.00 111 VAL D O 1
ATOM 10098 N N . LYS D 1 98 ? -13.691 19.152 -12.593 1.00 30.90 112 LYS D N 1
ATOM 10099 C CA . LYS D 1 98 ? -13.368 20.555 -12.375 1.00 25.07 112 LYS D CA 1
ATOM 10100 C C . LYS D 1 98 ? -13.227 20.923 -10.903 1.00 25.98 112 LYS D C 1
ATOM 10101 O O . LYS D 1 98 ? -12.979 22.088 -10.603 1.00 27.50 112 LYS D O 1
ATOM 10120 N N . LYS D 1 99 ? -13.371 19.979 -9.986 1.00 24.29 113 LYS D N 1
ATOM 10121 C CA . LYS D 1 99 ? -13.448 20.287 -8.572 1.00 25.64 113 LYS D CA 1
ATOM 10122 C C . LYS D 1 99 ? -12.306 19.621 -7.808 1.00 24.79 113 LYS D C 1
ATOM 10123 O O . LYS D 1 99 ? -11.934 18.473 -8.077 1.00 23.72 113 LYS D O 1
ATOM 10142 N N . LEU D 1 100 ? -11.855 20.330 -6.800 1.00 23.45 114 LEU D N 1
ATOM 10143 C CA . LEU D 1 100 ? -10.661 20.028 -6.027 1.00 22.95 114 LEU D CA 1
ATOM 10144 C C . LEU D 1 100 ? -11.039 20.037 -4.549 1.00 21.02 114 LEU D C 1
ATOM 10145 O O . LEU D 1 100 ? -11.619 21.011 -4.080 1.00 20.61 114 LEU D O 1
ATOM 10161 N N . PHE D 1 101 ? -10.701 18.968 -3.813 1.00 20.62 115 PHE D N 1
ATOM 10162 C CA . PHE D 1 101 ? -10.781 18.939 -2.344 1.00 19.73 115 PHE D CA 1
ATOM 10163 C C . PHE D 1 101 ? -9.488 19.484 -1.753 1.00 20.59 115 PHE D C 1
ATOM 10164 O O . PHE D 1 101 ? -8.408 19.139 -2.224 1.00 20.98 115 PHE D O 1
ATOM 10181 N N . VAL D 1 102 ? -9.597 20.344 -0.744 1.00 20.28 116 VAL D N 1
ATOM 10182 C CA . VAL D 1 102 ? -8.447 20.902 -0.029 1.00 21.81 116 VAL D CA 1
ATOM 10183 C C . VAL D 1 102 ? -8.618 20.666 1.461 1.00 20.66 116 VAL D C 1
ATOM 10184 O O . VAL D 1 102 ? -9.571 21.150 2.056 1.00 21.30 116 VAL D O 1
ATOM 10197 N N . GLY D 1 103 ? -7.675 19.934 2.057 1.00 26.75 117 GLY D N 1
ATOM 10198 C CA . GLY D 1 103 ? -7.679 19.561 3.488 1.00 23.73 117 GLY D CA 1
ATOM 10199 C C . GLY D 1 103 ? -6.524 20.115 4.297 1.00 29.77 117 GLY D C 1
ATOM 10200 O O . GLY D 1 103 ? -5.507 20.486 3.720 1.00 26.25 117 GLY D O 1
ATOM 10204 N N . GLY D 1 104 ? -6.682 20.218 5.627 1.00 25.54 118 GLY D N 1
ATOM 10205 C CA . GLY D 1 104 ? -5.604 20.666 6.491 1.00 26.88 118 GLY D CA 1
ATOM 10206 C C . GLY D 1 104 ? -5.526 22.159 6.625 1.00 30.42 118 GLY D C 1
ATOM 10207 O O . GLY D 1 104 ? -4.481 22.682 7.038 1.00 34.01 118 GLY D O 1
ATOM 10211 N N . ILE D 1 105 ? -6.596 22.873 6.253 1.00 25.15 119 ILE D N 1
ATOM 10212 C CA . ILE D 1 105 ? -6.556 24.331 6.308 1.00 24.69 119 ILE D CA 1
ATOM 10213 C C . ILE D 1 105 ? -7.102 24.884 7.608 1.00 27.01 119 ILE D C 1
ATOM 10214 O O . ILE D 1 105 ? -7.113 26.110 7.784 1.00 32.75 119 ILE D O 1
ATOM 10230 N N . LYS D 1 106 ? -7.597 24.035 8.495 1.00 32.09 120 LYS D N 1
ATOM 10231 C CA . LYS D 1 106 ? -7.885 24.433 9.882 1.00 34.40 120 LYS D CA 1
ATOM 10232 C C . LYS D 1 106 ? -8.963 25.515 9.858 1.00 34.08 120 LYS D C 1
ATOM 10233 O O . LYS D 1 106 ? -9.779 25.562 8.932 1.00 33.12 120 LYS D O 1
ATOM 10252 N N . GLU D 1 107 ? -8.995 26.384 10.871 1.00 36.12 121 GLU D N 1
ATOM 10253 C CA . GLU D 1 107 ? -10.119 27.275 11.073 1.00 35.80 121 GLU D CA 1
ATOM 10254 C C . GLU D 1 107 ? -9.809 28.714 10.726 1.00 42.78 121 GLU D C 1
ATOM 10255 O O . GLU D 1 107 ? -10.707 29.557 10.792 1.00 47.72 121 GLU D O 1
ATOM 10267 N N . ASP D 1 108 ? -8.575 29.026 10.370 1.00 36.63 122 ASP D N 1
ATOM 10268 C CA . ASP D 1 108 ? -8.195 30.392 10.051 1.00 46.53 122 ASP D CA 1
ATOM 10269 C C . ASP D 1 108 ? -8.007 30.606 8.557 1.00 44.52 122 ASP D C 1
ATOM 10270 O O . ASP D 1 108 ? -7.533 31.678 8.141 1.00 44.36 122 ASP D O 1
ATOM 10279 N N . THR D 1 109 ? -8.350 29.619 7.731 1.00 33.39 123 THR D N 1
ATOM 10280 C CA . THR D 1 109 ? -8.233 29.763 6.280 1.00 30.78 123 THR D CA 1
ATOM 10281 C C . THR D 1 109 ? -9.600 30.100 5.694 1.00 35.71 123 THR D C 1
ATOM 10282 O O . THR D 1 109 ? -10.582 29.380 5.928 1.00 29.78 123 THR D O 1
ATOM 10293 N N . GLU D 1 110 ? -9.657 31.200 4.948 1.00 29.69 124 GLU D N 1
ATOM 10294 C CA . GLU D 1 110 ? -10.868 31.698 4.316 1.00 34.92 124 GLU D CA 1
ATOM 10295 C C . GLU D 1 110 ? -10.773 31.542 2.802 1.00 31.60 124 GLU D C 1
ATOM 10296 O O . GLU D 1 110 ? -9.738 31.125 2.235 1.00 28.30 124 GLU D O 1
ATOM 10308 N N . GLU D 1 111 ? -11.878 31.908 2.131 1.00 28.74 125 GLU D N 1
ATOM 10309 C CA . GLU D 1 111 ? -11.934 31.768 0.685 1.00 25.94 125 GLU D CA 1
ATOM 10310 C C . GLU D 1 111 ? -10.779 32.484 0.030 1.00 28.29 125 GLU D C 1
ATOM 10311 O O . GLU D 1 111 ? -10.148 31.948 -0.885 1.00 28.48 125 GLU D O 1
ATOM 10323 N N . HIS D 1 112 ? -10.430 33.676 0.510 1.00 31.82 126 HIS D N 1
ATOM 10324 C CA . HIS D 1 112 ? -9.459 34.453 -0.263 1.00 31.44 126 HIS D CA 1
ATOM 10325 C C . HIS D 1 112 ? -8.082 33.810 -0.213 1.00 29.23 126 HIS D C 1
ATOM 10326 O O . HIS D 1 112 ? -7.297 33.940 -1.164 1.00 35.23 126 HIS D O 1
ATOM 10340 N N . HIS D 1 113 ? -7.793 33.056 0.853 1.00 28.79 127 HIS D N 1
ATOM 10341 C CA . HIS D 1 113 ? -6.542 32.320 0.926 1.00 31.35 127 HIS D CA 1
ATOM 10342 C C . HIS D 1 113 ? -6.485 31.269 -0.170 1.00 25.33 127 HIS D C 1
ATOM 10343 O O . HIS D 1 113 ? -5.454 31.100 -0.832 1.00 30.65 127 HIS D O 1
ATOM 10357 N N . LEU D 1 114 ? -7.593 30.551 -0.369 1.00 26.03 128 LEU D N 1
ATOM 10358 C CA . LEU D 1 114 ? -7.610 29.533 -1.417 1.00 21.95 128 LEU D CA 1
ATOM 10359 C C . LEU D 1 114 ? -7.593 30.187 -2.796 1.00 22.58 128 LEU D C 1
ATOM 10360 O O . LEU D 1 114 ? -6.936 29.673 -3.707 1.00 25.87 128 LEU D O 1
ATOM 10376 N N . ARG D 1 115 ? -8.310 31.316 -2.970 1.00 23.49 129 ARG D N 1
ATOM 10377 C CA . ARG D 1 115 ? -8.295 32.034 -4.249 1.00 22.54 129 ARG D CA 1
ATOM 10378 C C . ARG D 1 115 ? -6.889 32.528 -4.571 1.00 26.39 129 ARG D C 1
ATOM 10379 O O . ARG D 1 115 ? -6.364 32.279 -5.664 1.00 29.04 129 ARG D O 1
ATOM 10400 N N . ASP D 1 116 ? -6.244 33.211 -3.616 1.00 29.15 130 ASP D N 1
ATOM 10401 C CA . ASP D 1 116 ? -4.885 33.713 -3.853 1.00 32.63 130 ASP D CA 1
ATOM 10402 C C . ASP D 1 116 ? -3.919 32.586 -4.242 1.00 35.30 130 ASP D C 1
ATOM 10403 O O . ASP D 1 116 ? -3.050 32.762 -5.108 1.00 35.45 130 ASP D O 1
ATOM 10412 N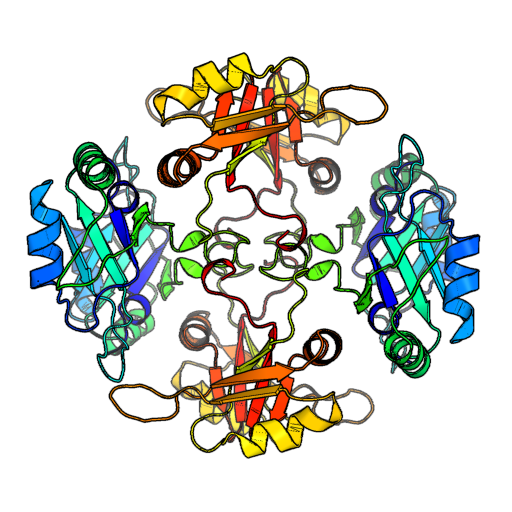 N . TYR D 1 117 ? -4.036 31.431 -3.586 1.00 29.62 131 TYR D N 1
ATOM 10413 C CA . TYR D 1 117 ? -3.142 30.316 -3.852 1.00 30.94 131 TYR D CA 1
ATOM 10414 C C . TYR D 1 117 ? -3.431 29.660 -5.198 1.00 25.53 131 TYR D C 1
ATOM 10415 O O . TYR D 1 117 ? -2.502 29.271 -5.913 1.00 29.30 131 TYR D O 1
ATOM 10433 N N . PHE D 1 118 ? -4.694 29.444 -5.528 1.00 27.38 132 PHE D N 1
ATOM 10434 C CA . PHE D 1 118 ? -5.003 28.588 -6.660 1.00 25.76 132 PHE D CA 1
ATOM 10435 C C . PHE D 1 118 ? -5.324 29.331 -7.959 1.00 26.50 132 PHE D C 1
ATOM 10436 O O . PHE D 1 118 ? -5.367 28.690 -9.009 1.00 25.80 132 PHE D O 1
ATOM 10453 N N . GLU D 1 119 ? -5.564 30.643 -7.931 1.00 25.09 133 GLU D N 1
ATOM 10454 C CA . GLU D 1 119 ? -6.033 31.298 -9.152 1.00 30.88 133 GLU D CA 1
ATOM 10455 C C . GLU D 1 119 ? -4.983 31.279 -10.270 1.00 34.18 133 GLU D C 1
ATOM 10456 O O . GLU D 1 119 ? -5.364 31.356 -11.443 1.00 35.77 133 GLU D O 1
ATOM 10468 N N . GLU D 1 120 ? -3.698 31.105 -9.954 1.00 34.04 134 GLU D N 1
ATOM 10469 C CA . GLU D 1 120 ? -2.677 31.047 -11.008 1.00 34.71 134 GLU D CA 1
ATOM 10470 C C . GLU D 1 120 ? -2.791 29.807 -11.877 1.00 39.11 134 GLU D C 1
ATOM 10471 O O . GLU D 1 120 ? -2.140 29.746 -12.919 1.00 44.82 134 GLU D O 1
ATOM 10483 N N . TYR D 1 121 ? -3.527 28.787 -11.449 1.00 29.99 135 TYR D N 1
ATOM 10484 C CA . TYR D 1 121 ? -3.668 27.580 -12.222 1.00 24.98 135 TYR D CA 1
ATOM 10485 C C . TYR D 1 121 ? -4.805 27.655 -13.223 1.00 31.53 135 TYR D C 1
ATOM 10486 O O . TYR D 1 121 ? -4.896 26.771 -14.093 1.00 36.57 135 TYR D O 1
ATOM 10504 N N . GLY D 1 122 ? -5.706 28.619 -13.088 1.00 31.37 136 GLY D N 1
ATOM 10505 C CA . GLY D 1 122 ? -6.875 28.690 -13.936 1.00 34.10 136 GLY D CA 1
ATOM 10506 C C . GLY D 1 122 ? -7.989 29.444 -13.257 1.00 26.43 136 GLY D C 1
ATOM 10507 O O . GLY D 1 122 ? -7.931 29.758 -12.078 1.00 29.80 136 GLY D O 1
ATOM 10511 N N . LYS D 1 123 ? -9.017 29.726 -14.058 1.00 33.88 137 LYS D N 1
ATOM 10512 C CA . LYS D 1 123 ? -10.149 30.509 -13.603 1.00 31.53 137 LYS D CA 1
ATOM 10513 C C . LYS D 1 123 ? -11.008 29.721 -12.620 1.00 28.13 137 LYS D C 1
ATOM 10514 O O . LYS D 1 123 ? -11.487 28.618 -12.918 1.00 27.25 137 LYS D O 1
ATOM 10533 N N . ILE D 1 124 ? -11.205 30.318 -11.475 1.00 27.19 138 ILE D N 1
ATOM 10534 C CA . ILE D 1 124 ? -11.979 29.746 -10.395 1.00 23.40 138 ILE D CA 1
ATOM 10535 C C . ILE D 1 124 ? -13.443 30.132 -10.562 1.00 27.25 138 ILE D C 1
ATOM 10536 O O . ILE D 1 124 ? -13.778 31.311 -10.754 1.00 30.10 138 ILE D O 1
ATOM 10552 N N . ASP D 1 125 ? -14.323 29.145 -10.441 1.00 24.70 139 ASP D N 1
ATOM 10553 C CA . ASP D 1 125 ? -15.773 29.348 -10.453 1.00 25.16 139 ASP D CA 1
ATOM 10554 C C . ASP D 1 125 ? -16.291 29.596 -9.029 1.00 25.35 139 ASP D C 1
ATOM 10555 O O . ASP D 1 125 ? -16.874 30.652 -8.753 1.00 27.15 139 ASP D O 1
ATOM 10564 N N . THR D 1 126 ? -16.083 28.635 -8.106 1.00 22.25 140 THR D N 1
ATOM 10565 C CA . THR D 1 126 ? -16.537 28.780 -6.736 1.00 22.05 140 THR D CA 1
ATOM 10566 C C . THR D 1 126 ? -15.512 28.225 -5.760 1.00 23.32 140 THR D C 1
ATOM 10567 O O . THR D 1 126 ? -14.685 27.362 -6.096 1.00 23.01 140 THR D O 1
ATOM 10578 N N . ILE D 1 127 ? -15.635 28.692 -4.518 1.00 21.80 141 ILE D N 1
ATOM 10579 C CA . ILE D 1 127 ? -14.807 28.245 -3.408 1.00 23.41 141 ILE D CA 1
ATOM 10580 C C . ILE D 1 127 ? -15.725 28.033 -2.222 1.00 24.56 141 ILE D C 1
ATOM 10581 O O . ILE D 1 127 ? -16.428 28.961 -1.804 1.00 25.05 141 ILE D O 1
ATOM 10597 N N . GLU D 1 128 ? -15.778 26.790 -1.741 1.00 22.82 142 GLU D N 1
ATOM 10598 C CA . GLU D 1 128 ? -16.665 26.379 -0.656 1.00 24.00 142 GLU D CA 1
ATOM 10599 C C . GLU D 1 128 ? -15.809 25.987 0.539 1.00 21.84 142 GLU D C 1
ATOM 10600 O O . GLU D 1 128 ? -15.191 24.933 0.516 1.00 26.67 142 GLU D O 1
ATOM 10612 N N . ILE D 1 129 ? -15.761 26.877 1.543 1.00 28.35 143 ILE D N 1
ATOM 10613 C CA . ILE D 1 129 ? -15.151 26.607 2.850 1.00 27.88 143 ILE D CA 1
ATOM 10614 C C . ILE D 1 129 ? -16.225 25.989 3.727 1.00 26.19 143 ILE D C 1
ATOM 10615 O O . ILE D 1 129 ? -17.276 26.605 3.965 1.00 29.88 143 ILE D O 1
ATOM 10631 N N . ILE D 1 130 ? -15.995 24.794 4.199 1.00 28.55 144 ILE D N 1
ATOM 10632 C CA . ILE D 1 130 ? -17.042 24.053 4.891 1.00 33.55 144 ILE D CA 1
ATOM 10633 C C . ILE D 1 130 ? -17.066 24.406 6.371 1.00 34.63 144 ILE D C 1
ATOM 10634 O O . ILE D 1 130 ? -16.023 24.430 7.031 1.00 31.78 144 ILE D O 1
ATOM 10650 N N . THR D 1 131 ? -18.271 24.641 6.903 1.00 37.26 145 THR D N 1
ATOM 10651 C CA . THR D 1 131 ? -18.459 24.993 8.296 1.00 38.88 145 THR D CA 1
ATOM 10652 C C . THR D 1 131 ? -19.453 24.034 8.929 1.00 50.69 145 THR D C 1
ATOM 10653 O O . THR D 1 131 ? -20.279 23.413 8.243 1.00 39.77 145 THR D O 1
ATOM 10664 N N . ASP D 1 132 ? -19.357 23.958 10.260 1.00 47.10 146 ASP D N 1
ATOM 10665 C CA . ASP D 1 132 ? -20.275 23.177 11.079 1.00 59.57 146 ASP D CA 1
ATOM 10666 C C . ASP D 1 132 ? -21.687 23.745 11.019 1.00 59.93 146 ASP D C 1
ATOM 10667 O O . ASP D 1 132 ? -21.892 24.946 11.217 1.00 47.64 146 ASP D O 1
ATOM 10676 N N . ARG D 1 133 ? -22.665 22.866 10.777 1.00 66.51 147 ARG D N 1
ATOM 10677 C CA . ARG D 1 133 ? -24.025 23.328 10.504 1.00 76.49 147 ARG D CA 1
ATOM 10678 C C . ARG D 1 133 ? -24.648 24.077 11.687 1.00 80.92 147 ARG D C 1
ATOM 10679 O O . ARG D 1 133 ? -25.466 24.980 11.479 1.00 79.78 147 ARG D O 1
ATOM 10700 N N . GLN D 1 134 ? -24.288 23.733 12.923 1.00 84.77 148 GLN D N 1
ATOM 10701 C CA . GLN D 1 134 ? -24.866 24.408 14.083 1.00 88.51 148 GLN D CA 1
ATOM 10702 C C . GLN D 1 134 ? -23.910 25.422 14.715 1.00 84.42 148 GLN D C 1
ATOM 10703 O O . GLN D 1 134 ? -24.319 26.551 14.999 1.00 86.41 148 GLN D O 1
ATOM 10717 N N . SER D 1 135 ? -22.637 25.060 14.928 1.00 78.79 149 SER D N 1
ATOM 10718 C CA . SER D 1 135 ? -21.706 25.971 15.597 1.00 71.05 149 SER D CA 1
ATOM 10719 C C . SER D 1 135 ? -21.219 27.077 14.672 1.00 67.61 149 SER D C 1
ATOM 10720 O O . SER D 1 135 ? -20.844 28.155 15.149 1.00 65.12 149 SER D O 1
ATOM 10728 N N . GLY D 1 136 ? -21.217 26.832 13.360 1.00 66.67 150 GLY D N 1
ATOM 10729 C CA . GLY D 1 136 ? -20.716 27.783 12.392 1.00 60.18 150 GLY D CA 1
ATOM 10730 C C . GLY D 1 136 ? -19.211 27.799 12.247 1.00 55.09 150 GLY D C 1
ATOM 10731 O O . GLY D 1 136 ? -18.700 28.476 11.345 1.00 48.29 150 GLY D O 1
ATOM 10735 N N . LYS D 1 137 ? -18.486 27.074 13.088 1.00 48.09 151 LYS D N 1
ATOM 10736 C CA . LYS D 1 137 ? -17.034 27.061 13.006 1.00 53.05 151 LYS D CA 1
ATOM 10737 C C . LYS D 1 137 ? -16.567 26.316 11.756 1.00 46.58 151 LYS D C 1
ATOM 10738 O O . LYS D 1 137 ? -17.190 25.356 11.295 1.00 40.40 151 LYS D O 1
ATOM 10757 N N . LYS D 1 138 ? -15.447 26.760 11.215 1.00 40.47 152 LYS D N 1
ATOM 10758 C CA . LYS D 1 138 ? -14.899 26.100 10.035 1.00 36.46 152 LYS D CA 1
ATOM 10759 C C . LYS D 1 138 ? -14.480 24.672 10.383 1.00 39.65 152 LYS D C 1
ATOM 10760 O O . LYS D 1 138 ? -13.978 24.409 11.484 1.00 43.35 152 LYS D O 1
ATOM 10779 N N . ARG D 1 139 ? -14.675 23.741 9.430 1.00 31.60 153 ARG D N 1
ATOM 10780 C CA . ARG D 1 139 ? -14.384 22.326 9.649 1.00 30.85 153 ARG D CA 1
ATOM 10781 C C . ARG D 1 139 ? -13.000 21.920 9.154 1.00 35.78 153 ARG D C 1
ATOM 10782 O O . ARG D 1 139 ? -12.645 20.739 9.216 1.00 40.30 153 ARG D O 1
ATOM 10803 N N . GLY D 1 140 ? -12.196 22.867 8.698 1.00 28.98 154 GLY D N 1
ATOM 10804 C CA . GLY D 1 140 ? -10.842 22.562 8.281 1.00 29.75 154 GLY D CA 1
ATOM 10805 C C . GLY D 1 140 ? -10.673 22.055 6.860 1.00 28.83 154 GLY D C 1
ATOM 10806 O O . GLY D 1 140 ? -9.629 21.462 6.554 1.00 29.68 154 GLY D O 1
ATOM 10810 N N . PHE D 1 141 ? -11.638 22.273 5.973 1.00 26.35 155 PHE D N 1
ATOM 10811 C CA . PHE D 1 141 ? -11.436 21.871 4.580 1.00 27.12 155 PHE D CA 1
ATOM 10812 C C . PHE D 1 141 ? -12.409 22.610 3.682 1.00 26.26 155 PHE D C 1
ATOM 10813 O O . PHE D 1 141 ? -13.360 23.247 4.147 1.00 30.24 155 PHE D O 1
ATOM 10830 N N . GLY D 1 142 ? -12.161 22.511 2.366 1.00 23.37 156 GLY D N 1
ATOM 10831 C CA . GLY D 1 142 ? -13.041 23.127 1.383 1.00 27.54 156 GLY D CA 1
ATOM 10832 C C . GLY D 1 142 ? -12.895 22.494 0.008 1.00 21.87 156 GLY D C 1
ATOM 10833 O O . GLY D 1 142 ? -12.096 21.573 -0.214 1.00 21.74 156 GLY D O 1
ATOM 10837 N N . PHE D 1 143 ? -13.672 23.026 -0.935 1.00 20.09 157 PHE D N 1
ATOM 10838 C CA . PHE D 1 143 ? -13.624 22.641 -2.342 1.00 21.69 157 PHE D CA 1
ATOM 10839 C C . PHE D 1 143 ? -13.453 23.857 -3.234 1.00 21.90 157 PHE D C 1
ATOM 10840 O O . PHE D 1 143 ? -14.123 24.862 -3.048 1.00 22.66 157 PHE D O 1
ATOM 10857 N N . VAL D 1 144 ? -12.569 23.755 -4.213 1.00 21.50 158 VAL D N 1
ATOM 10858 C CA . VAL D 1 144 ? -12.410 24.755 -5.244 1.00 19.59 158 VAL D CA 1
ATOM 10859 C C . VAL D 1 144 ? -12.892 24.171 -6.568 1.00 20.46 158 VAL D C 1
ATOM 10860 O O . VAL D 1 144 ? -12.435 23.087 -6.984 1.00 21.93 158 VAL D O 1
ATOM 10873 N N . THR D 1 145 ? -13.828 24.865 -7.204 1.00 23.28 159 THR D N 1
ATOM 10874 C CA . THR D 1 145 ? -14.336 24.471 -8.517 1.00 20.40 159 THR D CA 1
ATOM 10875 C C . THR D 1 145 ? -13.859 25.474 -9.546 1.00 25.22 159 THR D C 1
ATOM 10876 O O . THR D 1 145 ? -14.062 26.672 -9.384 1.00 21.87 159 THR D O 1
ATOM 10887 N N . PHE D 1 146 ? -13.195 24.969 -10.579 1.00 23.24 160 PHE D N 1
ATOM 10888 C CA . PHE D 1 146 ? -12.661 25.743 -11.682 1.00 23.95 160 PHE D CA 1
ATOM 10889 C C . PHE D 1 146 ? -13.616 25.677 -12.868 1.00 21.59 160 PHE D C 1
ATOM 10890 O O . PHE D 1 146 ? -14.539 24.864 -12.894 1.00 28.40 160 PHE D O 1
ATOM 10907 N N . ASP D 1 147 ? -13.391 26.562 -13.841 1.00 27.15 161 ASP D N 1
ATOM 10908 C CA . ASP D 1 147 ? -14.191 26.533 -15.063 1.00 31.17 161 ASP D CA 1
ATOM 10909 C C . ASP D 1 147 ? -13.834 25.341 -15.937 1.00 34.49 161 ASP D C 1
ATOM 10910 O O . ASP D 1 147 ? -14.619 24.974 -16.817 1.00 37.09 161 ASP D O 1
ATOM 10919 N N . ASP D 1 148 ? -12.672 24.735 -15.709 1.00 28.36 162 ASP D N 1
ATOM 10920 C CA . ASP D 1 148 ? -12.158 23.656 -16.556 1.00 29.62 162 ASP D CA 1
ATOM 10921 C C . ASP D 1 148 ? -11.409 22.630 -15.707 1.00 26.54 162 ASP D C 1
ATOM 10922 O O . ASP D 1 148 ? -10.983 22.933 -14.604 1.00 25.88 162 ASP D O 1
ATOM 10931 N N . HIS D 1 149 ? -11.225 21.412 -16.244 1.00 26.87 163 HIS D N 1
ATOM 10932 C CA . HIS D 1 149 ? -10.510 20.343 -15.534 1.00 26.44 163 HIS D CA 1
ATOM 10933 C C . HIS D 1 149 ? -9.012 20.545 -15.483 1.00 27.27 163 HIS D C 1
ATOM 10934 O O . HIS D 1 149 ? -8.366 19.965 -14.597 1.00 25.96 163 HIS D O 1
ATOM 10948 N N . ASP D 1 150 ? -8.432 21.300 -16.416 1.00 22.77 164 ASP D N 1
ATOM 10949 C CA . ASP D 1 150 ? -6.981 21.346 -16.505 1.00 23.49 164 ASP D CA 1
ATOM 10950 C C . ASP D 1 150 ? -6.325 21.910 -15.240 1.00 23.85 164 ASP D C 1
ATOM 10951 O O . ASP D 1 150 ? -5.296 21.368 -14.832 1.00 24.20 164 ASP D O 1
ATOM 10960 N N . PRO D 1 151 ? -6.850 22.946 -14.574 1.00 25.66 165 PRO D N 1
ATOM 10961 C CA . PRO D 1 151 ? -6.205 23.397 -13.335 1.00 22.37 165 PRO D CA 1
ATOM 10962 C C . PRO D 1 151 ? -6.140 22.298 -12.290 1.00 20.41 165 PRO D C 1
ATOM 10963 O O . PRO D 1 151 ? -5.139 22.170 -11.570 1.00 22.08 165 PRO D O 1
ATOM 10974 N N . VAL D 1 152 ? -7.241 21.553 -12.133 1.00 22.35 166 VAL D N 1
ATOM 10975 C CA . VAL D 1 152 ? -7.256 20.447 -11.182 1.00 19.50 166 VAL D CA 1
ATOM 10976 C C . VAL D 1 152 ? -6.149 19.462 -11.515 1.00 22.50 166 VAL D C 1
ATOM 10977 O O . VAL D 1 152 ? -5.425 18.999 -10.644 1.00 20.50 166 VAL D O 1
ATOM 10990 N N . ASP D 1 153 ? -6.056 19.075 -12.788 1.00 22.27 167 ASP D N 1
ATOM 10991 C CA . ASP D 1 153 ? -5.080 18.092 -13.210 1.00 24.22 167 ASP D CA 1
ATOM 10992 C C . ASP D 1 153 ? -3.674 18.544 -12.876 1.00 22.62 167 ASP D C 1
ATOM 10993 O O . ASP D 1 153 ? -2.856 17.758 -12.387 1.00 23.64 167 ASP D O 1
ATOM 11002 N N . LYS D 1 154 ? -3.380 19.813 -13.124 1.00 22.55 168 LYS D N 1
ATOM 11003 C CA . LYS D 1 154 ? -2.038 20.317 -12.857 1.00 25.11 168 LYS D CA 1
ATOM 11004 C C . LYS D 1 154 ? -1.779 20.413 -11.355 1.00 24.49 168 LYS D C 1
ATOM 11005 O O . LYS D 1 154 ? -0.717 20.039 -10.875 1.00 23.00 168 LYS D O 1
ATOM 11024 N N . ILE D 1 155 ? -2.765 20.868 -10.591 1.00 22.01 169 ILE D N 1
ATOM 11025 C CA . ILE D 1 155 ? -2.615 20.970 -9.147 1.00 20.79 169 ILE D CA 1
ATOM 11026 C C . ILE D 1 155 ? -2.312 19.619 -8.499 1.00 21.19 169 ILE D C 1
ATOM 11027 O O . ILE D 1 155 ? -1.460 19.517 -7.619 1.00 22.68 169 ILE D O 1
ATOM 11043 N N . VAL D 1 156 ? -3.013 18.563 -8.897 1.00 19.40 170 VAL D N 1
ATOM 11044 C CA . VAL D 1 156 ? -2.891 17.310 -8.146 1.00 22.10 170 VAL D CA 1
ATOM 11045 C C . VAL D 1 156 ? -1.642 16.539 -8.518 1.00 28.74 170 VAL D C 1
ATOM 11046 O O . VAL D 1 156 ? -1.358 15.499 -7.901 1.00 27.66 170 VAL D O 1
ATOM 11059 N N . LEU D 1 157 ? -0.873 17.032 -9.490 1.00 24.52 171 LEU D N 1
ATOM 11060 C CA . LEU D 1 157 ? 0.484 16.515 -9.668 1.00 24.92 171 LEU D CA 1
ATOM 11061 C C . LEU D 1 157 ? 1.330 16.678 -8.430 1.00 32.75 171 LEU D C 1
ATOM 11062 O O . LEU D 1 157 ? 2.356 16.005 -8.300 1.00 28.52 171 LEU D O 1
ATOM 11078 N N . GLN D 1 158 ? 0.952 17.569 -7.521 1.00 28.31 172 GLN D N 1
ATOM 11079 C CA . GLN D 1 158 ? 1.641 17.738 -6.250 1.00 25.96 172 GLN D CA 1
ATOM 11080 C C . GLN D 1 158 ? 0.616 17.539 -5.144 1.00 29.50 172 GLN D C 1
ATOM 11081 O O . GLN D 1 158 ? -0.312 18.321 -5.047 1.00 25.44 172 GLN D O 1
ATOM 11095 N N . LYS D 1 159 ? 0.802 16.516 -4.288 1.00 25.64 173 LYS D N 1
ATOM 11096 C CA . LYS D 1 159 ? -0.187 16.256 -3.222 1.00 27.01 173 LYS D CA 1
ATOM 11097 C C . LYS D 1 159 ? -0.183 17.335 -2.150 1.00 27.19 173 LYS D C 1
ATOM 11098 O O . LYS D 1 159 ? -1.244 17.782 -1.673 1.00 26.13 173 LYS D O 1
ATOM 11117 N N . TYR D 1 160 ? 1.004 17.718 -1.694 1.00 26.67 174 TYR D N 1
ATOM 11118 C CA . TYR D 1 160 ? 1.119 18.578 -0.542 1.00 25.68 174 TYR D CA 1
ATOM 11119 C C . TYR D 1 160 ? 1.403 19.999 -1.005 1.00 29.46 174 TYR D C 1
ATOM 11120 O O . TYR D 1 160 ? 2.334 20.236 -1.797 1.00 30.35 174 TYR D O 1
ATOM 11138 N N . HIS D 1 161 ? 0.656 20.936 -0.433 1.00 27.93 175 HIS D N 1
ATOM 11139 C CA . HIS D 1 161 ? 0.751 22.365 -0.698 1.00 23.17 175 HIS D CA 1
ATOM 11140 C C . HIS D 1 161 ? 0.744 23.116 0.616 1.00 26.70 175 HIS D C 1
ATOM 11141 O O . HIS D 1 161 ? -0.032 22.799 1.518 1.00 30.56 175 HIS D O 1
ATOM 11155 N N . THR D 1 162 ? 1.602 24.120 0.727 1.00 27.82 176 THR D N 1
ATOM 11156 C CA . THR D 1 162 ? 1.551 25.036 1.861 1.00 28.88 176 THR D CA 1
ATOM 11157 C C . THR D 1 162 ? 0.535 26.130 1.575 1.00 29.27 176 THR D C 1
ATOM 11158 O O . THR D 1 162 ? 0.698 26.902 0.617 1.00 32.50 176 THR D O 1
ATOM 11169 N N . ILE D 1 163 ? -0.539 26.178 2.373 1.00 25.79 177 ILE D N 1
ATOM 11170 C CA . ILE D 1 163 ? -1.596 27.162 2.186 1.00 30.24 177 ILE D CA 1
ATOM 11171 C C . ILE D 1 163 ? -1.861 27.878 3.488 1.00 34.16 177 ILE D C 1
ATOM 11172 O O . ILE D 1 163 ? -2.231 27.253 4.492 1.00 28.79 177 ILE D O 1
ATOM 11188 N N . ASN D 1 164 ? -1.734 29.200 3.454 1.00 29.05 178 ASN D N 1
ATOM 11189 C CA . ASN D 1 164 ? -2.013 30.024 4.629 1.00 29.57 178 ASN D CA 1
ATOM 11190 C C . ASN D 1 164 ? -1.210 29.508 5.811 1.00 34.98 178 ASN D C 1
ATOM 11191 O O . ASN D 1 164 ? -1.710 29.391 6.928 1.00 33.66 178 ASN D O 1
ATOM 11202 N N . GLY D 1 165 ? 0.048 29.166 5.546 1.00 31.21 179 GLY D N 1
ATOM 11203 C CA . GLY D 1 165 ? 0.929 28.731 6.604 1.00 38.05 179 GLY D CA 1
ATOM 11204 C C . GLY D 1 165 ? 0.726 27.305 7.069 1.00 39.30 179 GLY D C 1
ATOM 11205 O O . GLY D 1 165 ? 1.464 26.859 7.947 1.00 38.13 179 GLY D O 1
ATOM 11209 N N . HIS D 1 166 ? -0.215 26.563 6.476 1.00 35.97 180 HIS D N 1
ATOM 11210 C CA . HIS D 1 166 ? -0.502 25.177 6.838 1.00 28.44 180 HIS D CA 1
ATOM 11211 C C . HIS D 1 166 ? 0.059 24.195 5.820 1.00 34.56 180 HIS D C 1
ATOM 11212 O O . HIS D 1 166 ? 0.024 24.463 4.619 1.00 31.53 180 HIS D O 1
ATOM 11226 N N . ASN D 1 167 ? 0.560 23.057 6.310 1.00 33.52 181 ASN D N 1
ATOM 11227 C CA . ASN D 1 167 ? 0.809 21.882 5.470 1.00 30.25 181 ASN D CA 1
ATOM 11228 C C . ASN D 1 167 ? -0.550 21.362 5.048 1.00 35.93 181 ASN D C 1
ATOM 11229 O O . ASN D 1 167 ? -1.252 20.764 5.857 1.00 37.35 181 ASN D O 1
ATOM 11240 N N . ALA D 1 168 ? -0.971 21.659 3.814 1.00 29.04 182 ALA D N 1
ATOM 11241 C CA . ALA D 1 168 ? -2.277 21.242 3.331 1.00 25.47 182 ALA D CA 1
ATOM 11242 C C . ALA D 1 168 ? -2.151 20.127 2.300 1.00 27.37 182 ALA D C 1
ATOM 11243 O O . ALA D 1 168 ? -1.085 19.859 1.767 1.00 31.35 182 ALA D O 1
ATOM 11250 N N . GLU D 1 169 ? -3.286 19.507 1.990 1.00 23.11 183 GLU D N 1
ATOM 11251 C CA . GLU D 1 169 ? -3.388 18.393 1.066 1.00 32.22 183 GLU D CA 1
ATOM 11252 C C . GLU D 1 169 ? -4.446 18.698 0.019 1.00 25.71 183 GLU D C 1
ATOM 11253 O O . GLU D 1 169 ? -5.506 19.224 0.371 1.00 28.37 183 GLU D O 1
ATOM 11265 N N . VAL D 1 170 ? -4.199 18.288 -1.238 1.00 21.66 184 VAL D N 1
ATOM 11266 C CA . VAL D 1 170 ? -5.187 18.438 -2.288 1.00 21.27 184 VAL D CA 1
ATOM 11267 C C . VAL D 1 170 ? -5.539 17.068 -2.831 1.00 22.04 184 VAL D C 1
ATOM 11268 O O . VAL D 1 170 ? -4.724 16.141 -2.870 1.00 22.92 184 VAL D O 1
ATOM 11281 N N . ARG D 1 171 ? -6.772 16.943 -3.260 1.00 22.40 185 ARG D N 1
ATOM 11282 C CA . ARG D 1 171 ? -7.256 15.701 -3.827 1.00 26.46 185 ARG D CA 1
ATOM 11283 C C . ARG D 1 171 ? -8.238 16.051 -4.937 1.00 27.75 185 ARG D C 1
ATOM 11284 O O . ARG D 1 171 ? -9.063 16.955 -4.771 1.00 23.45 185 ARG D O 1
ATOM 11305 N N . LYS D 1 172 ? -8.201 15.316 -6.042 1.00 26.65 186 LYS D N 1
ATOM 11306 C CA . LYS D 1 172 ? -9.309 15.403 -6.990 1.00 29.31 186 LYS D CA 1
ATOM 11307 C C . LYS D 1 172 ? -10.621 15.121 -6.270 1.00 19.94 186 LYS D C 1
ATOM 11308 O O . LYS D 1 172 ? -10.736 14.130 -5.552 1.00 25.10 186 LYS D O 1
ATOM 11327 N N . ALA D 1 173 ? -11.626 15.973 -6.489 1.00 25.08 187 ALA D N 1
ATOM 11328 C CA . ALA D 1 173 ? -12.939 15.747 -5.889 1.00 21.71 187 ALA D CA 1
ATOM 11329 C C . ALA D 1 173 ? -13.695 14.711 -6.732 1.00 26.81 187 ALA D C 1
ATOM 11330 O O . ALA D 1 173 ? -13.867 14.894 -7.943 1.00 29.67 187 ALA D O 1
ATOM 11337 N N . LEU D 1 174 ? -14.045 13.585 -6.134 1.00 23.22 188 LEU D N 1
ATOM 11338 C CA . LEU D 1 174 ? -14.743 12.497 -6.802 1.00 20.43 188 LEU D CA 1
ATOM 11339 C C . LEU D 1 174 ? -16.171 12.445 -6.309 1.00 24.91 188 LEU D C 1
ATOM 11340 O O . LEU D 1 174 ? -16.501 13.008 -5.276 1.00 23.75 188 LEU D O 1
ATOM 11356 N N . SER D 1 175 ? -17.043 11.865 -7.114 1.00 25.32 189 SER D N 1
ATOM 11357 C CA . SER D 1 175 ? -18.410 11.728 -6.650 1.00 27.20 189 SER D CA 1
ATOM 11358 C C . SER D 1 175 ? -18.467 10.722 -5.492 1.00 21.14 189 SER D C 1
ATOM 11359 O O . SER D 1 175 ? -17.599 9.872 -5.309 1.00 22.49 189 SER D O 1
ATOM 11367 N N . ARG D 1 176 ? -19.537 10.791 -4.711 1.00 28.91 190 ARG D N 1
ATOM 11368 C CA . ARG D 1 176 ? -19.603 9.845 -3.596 1.00 24.38 190 ARG D CA 1
ATOM 11369 C C . ARG D 1 176 ? -19.461 8.405 -4.060 1.00 22.61 190 ARG D C 1
ATOM 11370 O O . ARG D 1 176 ? -18.825 7.602 -3.383 1.00 26.79 190 ARG D O 1
ATOM 11391 N N . GLN D 1 177 ? -20.144 8.033 -5.158 1.00 25.20 191 GLN D N 1
ATOM 11392 C CA . GLN D 1 177 ? -20.104 6.664 -5.653 1.00 27.79 191 GLN D CA 1
ATOM 11393 C C . GLN D 1 177 ? -18.693 6.225 -5.999 1.00 23.49 191 GLN D C 1
ATOM 11394 O O . GLN D 1 177 ? -18.384 5.035 -5.914 1.00 25.25 191 GLN D O 1
ATOM 11408 N N . GLU D 1 178 ? -17.841 7.159 -6.442 1.00 24.43 192 GLU D N 1
ATOM 11409 C CA . GLU D 1 178 ? -16.473 6.813 -6.806 1.00 25.67 192 GLU D CA 1
ATOM 11410 C C . GLU D 1 178 ? -15.549 6.738 -5.609 1.00 29.75 192 GLU D C 1
ATOM 11411 O O . GLU D 1 178 ? -14.394 6.329 -5.785 1.00 26.33 192 GLU D O 1
ATOM 11423 N N . MET D 1 179 ? -16.037 7.126 -4.424 1.00 26.57 193 MET D N 1
ATOM 11424 C CA . MET D 1 179 ? -15.282 7.069 -3.168 1.00 36.71 193 MET D CA 1
ATOM 11425 C C . MET D 1 179 ? -15.675 5.830 -2.369 1.00 42.78 193 MET D C 1
ATOM 11426 O O . MET D 1 179 ? -16.722 5.187 -2.628 1.00 31.20 193 MET D O 1
#

Radius of gyration: 28.18 Å; Cα contacts (8 Å, |Δi|>4): 1492; chains: 4; bounding box: 76×68×73 Å

Secondary structure (DSSP, 8-state):
---GGGGEEEEES--TT--HHHHHHHHGGGS-EEEEEEEE-TTT--EEEEEEEEESSHHHHHHHHHT--EEETTEEEEEEEPPPGGGTTSTTTT---SEEEEEEEETT--HHHHHHHHGGGS-EEEEEEEE-TTT--EEEEEEEEESSHHHHHHHTTS-EEEETTEEEEEEE---GGG-/---GGGGEEEEES--TT--HHHHHHHHGGGS-EEEEEEEE-TTT--EEEEEEEEESSHHHHHHHHTT---EETTEE-EEEEPPPGGGTTSTTTT---SEEEEE--TTT--HHHHHHHHGGGS-EEEEEEEE-TTT--EEEEEEEEESSHHHHHHHHTSSEEEETTEEEEEEE---TT--/---GGGGEEEEES--TT--HHHHHHHHGGGS-EEEEEEEE-TTT--EEEEEEEEESSHHHHHHHHHT--EEETTEEEEEEEPPPGGGTTSTTTT---SEEEEEEEETS--HHHHHHHHGGGS-EEEEEEEE-TTT--EEEEEEEEESSSHHHHHHTTS-EEEETTEEEEEEE---TTT-/---GGGGEEEEES--TT--HHHHHHHHGGGS-EEEEEEEE-TTT--EEEEEEEEESSHHHHHHHHHT---EETTEE-EEEEPPPGGGTTSTTTT---SEEEEEEEETT--HHHHHHHHGGGS-EEEEEEEE-TTT--EEEEEEEEESSSHHHHHHTTSSEEEETTEEEEEEE---GGG-

B-factor: mean 33.12, std 16.04, range [11.85, 135.21]

Nearest PDB structures (foldseek):
  8hni-assembly4_D  TM=9.709E-01  e=3.900E-36  Homo sapiens
  8hni-assembly6_L  TM=9.731E-01  e=3.900E-36  Homo sapiens
  8hni-assembly6_F  TM=9.647E-01  e=1.102E-30  Homo sapiens
  6dcl-assembly1_A  TM=9.581E-01  e=1.172E-30  Homo sapiens
  1up1-assembly1_A  TM=9.378E-01  e=1.142E-29  Homo sapiens